Protein 1NJG (pdb70)

CATH classification: 3.40.50.300 (+1 more: 1.10.8.60)

Secondary structure (DSSP, 8-state):
--HHHHT---SGGG--S-HHHHHHHHHHHHHT---SEEEEE-STTS-HHHHHHHHHHHHH-TT-S-SS--S-SHHHHHHHTT--SSEEEEETT-GGGHHHHHHHHHS---S-SSSSSEEEEEETGGGS-HHHHHHHHHHHHS--TTEEEEEEES-GGGS-HHHHTTSEEEE--PPPHHHHHHHHHHHHHHTT--B-HHHHHHHHHHHTT-HHHHHHHHHHHHTTTTSSB-HHHHHHHS--/-HHHHT--SSGGGS-S-HHHHHHHHHHHHTT---SEEEEE-STTSSHHHHHHHHHHHHH-TT-S-SS--S-SHHHHHHHTT--TTEEEEETT-STTHHHHHHHHT----S-SSSSSEEEEEETGGGS-HHHHHHHHHHHHS--SSEEEEEEES-GGGS-HHHHTTSEEEE--PPPHHHHHHHHHHHHHHHT--B-HHHHHHHHHHTTT-HHHHHHHHHHHHHHTTTSB-HHHHHHHHT-

Structure (mmCIF, N/CA/C/O backbone):
data_1NJG
#
_entry.id   1NJG
#
_cell.length_a   47.335
_cell.length_b   85.471
_cell.length_c   56.932
_cell.angle_alpha   90.00
_cell.angle_beta   93.15
_cell.angle_gamma   90.00
#
_symmetry.space_group_name_H-M   'P 1 21 1'
#
loop_
_entity.id
_entity.type
_entity.pdbx_description
1 polymer 'DNA polymerase III subunit gamma'
2 non-polymer 'ZINC ION'
3 non-polymer 'SULFATE ION'
4 water water
#
loop_
_atom_site.group_PDB
_atom_site.id
_atom_site.type_symbol
_atom_site.label_atom_id
_atom_site.label_alt_id
_atom_site.label_comp_id
_atom_site.label_asym_id
_atom_site.label_entity_id
_atom_site.label_seq_id
_atom_site.pdbx_PDB_ins_code
_atom_site.Cartn_x
_atom_site.Cartn_y
_atom_site.Cartn_z
_atom_site.occupancy
_atom_site.B_iso_or_equiv
_atom_site.auth_seq_id
_atom_site.auth_comp_id
_atom_site.auth_asym_id
_atom_site.auth_atom_id
_atom_site.pdbx_PDB_model_num
ATOM 1 N N . GLN A 1 11 ? 62.131 49.287 59.621 1.00 67.10 4 GLN A N 1
ATOM 2 C CA . GLN A 1 11 ? 61.622 47.885 59.534 1.00 66.22 4 GLN A CA 1
ATOM 3 C C . GLN A 1 11 ? 60.854 47.447 60.792 1.00 64.45 4 GLN A C 1
ATOM 4 O O . GLN A 1 11 ? 61.449 46.949 61.746 1.00 65.40 4 GLN A O 1
ATOM 10 N N . VAL A 1 12 ? 59.534 47.622 60.800 1.00 61.26 5 VAL A N 1
ATOM 11 C CA . VAL A 1 12 ? 58.749 47.223 61.970 1.00 57.78 5 VAL A CA 1
ATOM 12 C C . VAL A 1 12 ? 57.873 45.990 61.695 1.00 55.53 5 VAL A C 1
ATOM 13 O O . VAL A 1 12 ? 57.391 45.788 60.580 1.00 56.32 5 VAL A O 1
ATOM 17 N N . LEU A 1 13 ? 57.679 45.172 62.726 1.00 51.79 6 LEU A N 1
ATOM 18 C CA . LEU A 1 13 ? 56.896 43.944 62.633 1.00 48.45 6 LEU A CA 1
ATOM 19 C C . LEU A 1 13 ? 55.664 44.027 61.736 1.00 48.09 6 LEU A C 1
ATOM 20 O O . LEU A 1 13 ? 55.455 43.172 60.870 1.00 46.60 6 LEU A O 1
ATOM 25 N N . ALA A 1 14 ? 54.843 45.050 61.950 1.00 46.16 7 ALA A N 1
ATOM 26 C CA . ALA A 1 14 ? 53.632 45.227 61.161 1.00 45.50 7 ALA A CA 1
ATOM 27 C C . ALA A 1 14 ? 53.945 45.222 59.666 1.00 46.56 7 ALA A C 1
ATOM 28 O O . ALA A 1 14 ? 53.192 44.662 58.865 1.00 45.89 7 ALA A O 1
ATOM 30 N N . ARG A 1 15 ? 55.056 45.847 59.293 1.00 46.24 8 ARG A N 1
ATOM 31 C CA . ARG A 1 15 ? 55.455 45.895 57.896 1.00 46.63 8 ARG A CA 1
ATOM 32 C C . ARG A 1 15 ? 56.295 44.697 57.510 1.00 44.85 8 ARG A C 1
ATOM 33 O O . ARG A 1 15 ? 56.070 44.093 56.468 1.00 44.90 8 ARG A O 1
ATOM 41 N N . LYS A 1 16 ? 57.251 44.348 58.362 1.00 44.24 9 LYS A N 1
ATOM 42 C CA . LYS A 1 16 ? 58.140 43.223 58.095 1.00 44.24 9 LYS A CA 1
ATOM 43 C C . LYS A 1 16 ? 57.414 41.884 58.008 1.00 43.72 9 LYS A C 1
ATOM 44 O O . LYS A 1 16 ? 57.895 40.955 57.364 1.00 44.39 9 LYS A O 1
ATOM 50 N N . TRP A 1 17 ? 56.254 41.778 58.643 1.00 42.64 10 TRP A N 1
ATOM 51 C CA . TRP A 1 17 ? 55.517 40.528 58.593 1.00 41.61 10 TRP A CA 1
ATOM 52 C C . TRP A 1 17 ? 54.284 40.573 57.700 1.00 41.00 10 TRP A C 1
ATOM 53 O O . TRP A 1 17 ? 53.290 39.900 57.959 1.00 42.03 10 TRP A O 1
ATOM 64 N N . ARG A 1 18 ? 54.346 41.377 56.646 1.00 40.01 11 ARG A N 1
ATOM 65 C CA . ARG A 1 18 ? 53.241 41.455 55.701 1.00 39.40 11 ARG A CA 1
ATOM 66 C C . ARG A 1 18 ? 53.279 40.132 54.914 1.00 36.60 11 ARG A C 1
ATOM 67 O O . ARG A 1 18 ? 54.348 39.662 54.550 1.00 35.19 11 ARG A O 1
ATOM 75 N N . PRO A 1 19 ? 52.118 39.489 54.698 1.00 35.95 12 PRO A N 1
ATOM 76 C CA . PRO A 1 19 ? 52.046 38.225 53.946 1.00 32.84 12 PRO A CA 1
ATOM 77 C C . PRO A 1 19 ? 52.653 38.376 52.551 1.00 33.08 12 PRO A C 1
ATOM 78 O O . PRO A 1 19 ? 52.365 39.341 51.837 1.00 33.31 12 PRO A O 1
ATOM 82 N N . GLN A 1 20 ? 53.482 37.434 52.136 1.00 31.75 13 GLN A N 1
ATOM 83 C CA . GLN A 1 20 ? 54.049 37.574 50.812 1.00 32.84 13 GLN A CA 1
ATOM 84 C C . GLN A 1 20 ? 53.425 36.567 49.869 1.00 31.66 13 GLN A C 1
ATOM 85 O O . GLN A 1 20 ? 53.553 36.678 48.645 1.00 30.09 13 GLN A O 1
ATOM 91 N N . THR A 1 21 ? 52.706 35.619 50.459 1.00 30.43 14 THR A N 1
ATOM 92 C CA . THR A 1 21 ? 52.043 34.571 49.704 1.00 33.14 14 THR A CA 1
ATOM 93 C C . THR A 1 21 ? 50.825 34.068 50.486 1.00 33.96 14 THR A C 1
ATOM 94 O O . THR A 1 21 ? 50.750 34.242 51.711 1.00 33.34 14 THR A O 1
ATOM 98 N N . PHE A 1 22 ? 49.870 33.463 49.778 1.00 33.43 15 PHE A N 1
ATOM 99 C CA . PHE A 1 22 ? 48.670 32.945 50.427 1.00 33.67 15 PHE A CA 1
ATOM 100 C C . PHE A 1 22 ? 49.075 32.094 51.617 1.00 33.89 15 PHE A C 1
ATOM 101 O O . PHE A 1 22 ? 48.441 32.121 52.667 1.00 33.77 15 PHE A O 1
ATOM 109 N N . ALA A 1 23 ? 50.171 31.373 51.455 1.00 35.05 16 ALA A N 1
ATOM 110 C CA . ALA A 1 23 ? 50.670 30.500 52.499 1.00 36.90 16 ALA A CA 1
ATOM 111 C C . ALA A 1 23 ? 50.940 31.209 53.824 1.00 37.74 16 ALA A C 1
ATOM 112 O O . ALA A 1 23 ? 50.684 30.644 54.879 1.00 39.51 16 ALA A O 1
ATOM 114 N N . ASP A 1 24 ? 51.462 32.431 53.771 1.00 37.12 17 ASP A N 1
ATOM 115 C CA . ASP A 1 24 ? 51.767 33.196 54.983 1.00 36.89 17 ASP A CA 1
ATOM 116 C C . ASP A 1 24 ? 50.516 33.725 55.710 1.00 35.86 17 ASP A C 1
ATOM 117 O O . ASP A 1 24 ? 50.610 34.227 56.830 1.00 35.76 17 ASP A O 1
ATOM 122 N N . VAL A 1 25 ? 49.351 33.637 55.078 1.00 33.65 18 VAL A N 1
ATOM 123 C CA . VAL A 1 25 ? 48.133 34.151 55.703 1.00 31.53 18 VAL A CA 1
ATOM 124 C C . VAL A 1 25 ? 47.606 33.288 56.841 1.00 31.53 18 VAL A C 1
ATOM 125 O O . VAL A 1 25 ? 47.568 32.066 56.733 1.00 31.48 18 VAL A O 1
ATOM 129 N N . VAL A 1 26 ? 47.208 33.927 57.939 1.00 31.24 19 VAL A N 1
ATOM 130 C CA . VAL A 1 26 ? 46.653 33.199 59.080 1.00 31.81 19 VAL A CA 1
ATOM 131 C C . VAL A 1 26 ? 45.130 33.095 58.966 1.00 32.11 19 VAL A C 1
ATOM 132 O O . VAL A 1 26 ? 44.444 34.103 58.796 1.00 32.73 19 VAL A O 1
ATOM 136 N N . GLY A 1 27 ? 44.611 31.873 59.064 1.00 33.33 20 GLY A N 1
ATOM 137 C CA . GLY A 1 27 ? 43.175 31.659 58.987 1.00 33.16 20 GLY A CA 1
ATOM 138 C C . GLY A 1 27 ? 42.595 31.768 57.591 1.00 32.41 20 GLY A C 1
ATOM 139 O O . GLY A 1 27 ? 43.304 31.637 56.604 1.00 32.92 20 GLY A O 1
ATOM 140 N N . GLN A 1 28 ? 41.289 31.996 57.516 1.00 33.21 21 GLN A N 1
ATOM 141 C CA . GLN A 1 28 ? 40.581 32.129 56.246 1.00 33.47 21 GLN A CA 1
ATOM 142 C C . GLN A 1 28 ? 40.852 30.949 55.306 1.00 34.05 21 GLN A C 1
ATOM 143 O O . GLN A 1 28 ? 40.901 31.119 54.086 1.00 33.11 21 GLN A O 1
ATOM 149 N N . GLU A 1 29 ? 41.016 29.759 55.878 1.00 35.49 22 GLU A N 1
ATOM 150 C CA . GLU A 1 29 ? 41.296 28.549 55.103 1.00 37.91 22 GLU A CA 1
ATOM 151 C C . GLU A 1 29 ? 40.543 28.456 53.781 1.00 36.95 22 GLU A C 1
ATOM 152 O O . GLU A 1 29 ? 41.156 28.234 52.741 1.00 37.37 22 GLU A O 1
ATOM 158 N N . HIS A 1 30 ? 39.223 28.628 53.818 1.00 35.36 23 HIS A N 1
ATOM 159 C CA . HIS A 1 30 ? 38.399 28.518 52.610 1.00 35.31 23 HIS A CA 1
ATOM 160 C C . HIS A 1 30 ? 38.714 29.509 51.498 1.00 31.87 23 HIS A C 1
ATOM 161 O O . HIS A 1 30 ? 38.720 29.157 50.328 1.00 33.20 23 HIS A O 1
ATOM 168 N N . VAL A 1 31 ? 38.965 30.754 51.859 1.00 32.13 24 VAL A N 1
ATOM 169 C CA . VAL A 1 31 ? 39.294 31.766 50.870 1.00 28.71 24 VAL A CA 1
ATOM 170 C C . VAL A 1 31 ? 40.643 31.439 50.224 1.00 29.31 24 VAL A C 1
ATOM 171 O O . VAL A 1 31 ? 40.792 31.499 48.997 1.00 28.16 24 VAL A O 1
ATOM 175 N N . LEU A 1 32 ? 41.624 31.070 51.044 1.00 28.14 25 LEU A N 1
ATOM 176 C CA . LEU A 1 32 ? 42.945 30.757 50.515 1.00 29.31 25 LEU A CA 1
ATOM 177 C C . LEU A 1 32 ? 42.893 29.585 49.554 1.00 28.51 25 LEU A C 1
ATOM 178 O O . LEU A 1 32 ? 43.485 29.640 48.478 1.00 27.14 25 LEU A O 1
ATOM 183 N N . THR A 1 33 ? 42.174 28.532 49.927 1.00 27.04 26 THR A N 1
ATOM 184 C CA . THR A 1 33 ? 42.043 27.365 49.054 1.00 26.88 26 THR A CA 1
ATOM 185 C C . THR A 1 33 ? 41.408 27.740 47.709 1.00 25.78 26 THR A C 1
ATOM 186 O O . THR A 1 33 ? 41.903 27.347 46.654 1.00 26.24 26 THR A O 1
ATOM 190 N N . ALA A 1 34 ? 40.329 28.515 47.735 1.00 22.74 27 ALA A N 1
ATOM 191 C CA . ALA A 1 34 ? 39.678 28.892 46.476 1.00 24.45 27 ALA A CA 1
ATOM 192 C C . ALA A 1 34 ? 40.536 29.761 45.549 1.00 21.59 27 ALA A C 1
ATOM 193 O O . ALA A 1 34 ? 40.501 29.596 44.332 1.00 22.40 27 ALA A O 1
ATOM 195 N N . LEU A 1 35 ? 41.291 30.696 46.117 1.00 22.94 28 LEU A N 1
ATOM 196 C CA . LEU A 1 35 ? 42.155 31.560 45.311 1.00 23.83 28 LEU A CA 1
ATOM 197 C C . LEU A 1 35 ? 43.422 30.834 44.852 1.00 21.91 28 LEU A C 1
ATOM 198 O O . LEU A 1 35 ? 43.848 30.971 43.706 1.00 20.83 28 LEU A O 1
ATOM 203 N N . ALA A 1 36 ? 44.010 30.053 45.748 1.00 22.63 29 ALA A N 1
ATOM 204 C CA . ALA A 1 36 ? 45.213 29.295 45.416 1.00 26.28 29 ALA A CA 1
ATOM 205 C C . ALA A 1 36 ? 44.897 28.357 44.259 1.00 28.83 29 ALA A C 1
ATOM 206 O O . ALA A 1 36 ? 45.556 28.403 43.212 1.00 26.67 29 ALA A O 1
ATOM 208 N N . ASN A 1 37 ?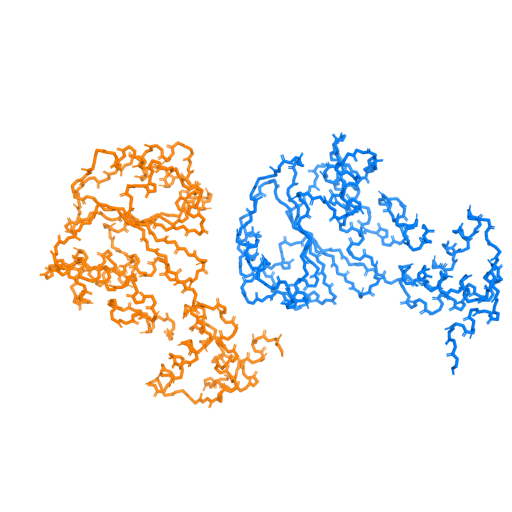 43.870 27.522 44.457 1.00 28.51 30 ASN A N 1
ATOM 209 C CA . ASN A 1 37 ? 43.448 26.556 43.450 1.00 28.34 30 ASN A CA 1
ATOM 210 C C . ASN A 1 37 ? 43.024 27.243 42.181 1.00 27.60 30 ASN A C 1
ATOM 211 O O . ASN A 1 37 ? 43.296 26.753 41.092 1.00 25.52 30 ASN A O 1
ATOM 216 N N . GLY A 1 38 ? 42.342 28.375 42.334 1.00 27.94 31 GLY A N 1
ATOM 217 C CA . GLY A 1 38 ? 41.879 29.124 41.184 1.00 28.87 31 GLY A CA 1
ATOM 218 C C . GLY A 1 38 ? 43.040 29.596 40.341 1.00 29.37 31 GLY A C 1
ATOM 219 O O . GLY A 1 38 ? 43.032 29.449 39.128 1.00 30.46 31 GLY A O 1
ATOM 220 N N . LEU A 1 39 ? 44.044 30.165 40.986 1.00 30.38 32 LEU A N 1
ATOM 221 C CA . LEU A 1 39 ? 45.202 30.653 40.259 1.00 33.20 32 LEU A CA 1
ATOM 222 C C . LEU A 1 39 ? 45.929 29.472 39.630 1.00 32.78 32 LEU A C 1
ATOM 223 O O . LEU A 1 39 ? 46.295 29.515 38.463 1.00 34.27 32 LEU A O 1
ATOM 228 N N . SER A 1 40 ? 46.099 28.407 40.403 1.00 32.19 33 SER A N 1
ATOM 229 C CA . SER A 1 40 ? 46.773 27.204 39.935 1.00 33.41 33 SER A CA 1
ATOM 230 C C . SER A 1 40 ? 46.053 26.509 38.776 1.00 35.23 33 SER A C 1
ATOM 231 O O . SER A 1 40 ? 46.683 25.753 38.037 1.00 34.73 33 SER A O 1
ATOM 234 N N . LEU A 1 41 ? 44.747 26.749 38.615 1.00 35.16 34 LEU A N 1
ATOM 235 C CA . LEU A 1 41 ? 43.992 26.095 37.541 1.00 35.69 34 LEU A CA 1
ATOM 236 C C . LEU A 1 41 ? 43.622 26.950 36.352 1.00 36.03 34 LEU A C 1
ATOM 237 O O . LEU A 1 41 ? 42.967 26.472 35.435 1.00 38.83 34 LEU A O 1
ATOM 242 N N . GLY A 1 42 ? 44.021 28.210 36.343 1.00 37.22 35 GLY A N 1
ATOM 243 C CA . GLY A 1 42 ? 43.658 29.032 35.208 1.00 37.46 35 GLY A CA 1
ATOM 244 C C . GLY A 1 42 ? 42.168 29.293 35.261 1.00 37.96 35 GLY A C 1
ATOM 245 O O . GLY A 1 42 ? 41.565 29.708 34.263 1.00 37.22 35 GLY A O 1
ATOM 246 N N . ARG A 1 43 ? 41.572 29.012 36.418 1.00 38.58 36 ARG A N 1
ATOM 247 C CA . ARG A 1 43 ? 40.153 29.226 36.646 1.00 37.32 36 ARG A CA 1
ATOM 248 C C . ARG A 1 43 ? 40.083 30.547 37.377 1.00 36.44 36 ARG A C 1
ATOM 249 O O . ARG A 1 43 ? 40.056 30.599 38.605 1.00 35.19 36 ARG A O 1
ATOM 257 N N . ILE A 1 44 ? 40.036 31.618 36.603 1.00 37.27 37 ILE A N 1
ATOM 258 C CA . ILE A 1 44 ? 40.036 32.949 37.163 1.00 37.20 37 ILE A CA 1
ATOM 259 C C . ILE A 1 44 ? 38.806 33.747 36.761 1.00 37.99 37 ILE A C 1
ATOM 260 O O . ILE A 1 44 ? 38.445 33.805 35.592 1.00 38.72 37 ILE A O 1
ATOM 265 N N . HIS A 1 45 ? 38.176 34.379 37.743 1.00 40.01 38 HIS A N 1
ATOM 266 C CA . HIS A 1 45 ? 36.967 35.154 37.510 1.00 39.78 38 HIS A CA 1
ATOM 267 C C . HIS A 1 45 ? 37.243 36.603 37.076 1.00 39.70 38 HIS A C 1
ATOM 268 O O . HIS A 1 45 ? 38.385 37.066 37.080 1.00 40.73 38 HIS A O 1
ATOM 275 N N . HIS A 1 46 ? 36.191 37.308 36.673 1.00 38.23 39 HIS A N 1
ATOM 276 C CA . HIS A 1 46 ? 36.314 38.683 36.218 1.00 38.85 39 HIS A CA 1
ATOM 277 C C . HIS A 1 46 ? 36.424 39.603 37.422 1.00 37.10 39 HIS A C 1
ATOM 278 O O . HIS A 1 46 ? 37.207 40.553 37.429 1.00 37.02 39 HIS A O 1
ATOM 285 N N . ALA A 1 47 ? 35.626 39.322 38.443 1.00 33.69 40 ALA A N 1
ATOM 286 C CA . ALA A 1 47 ? 35.624 40.169 39.616 1.00 32.09 40 ALA A CA 1
ATOM 287 C C . ALA A 1 47 ? 35.563 39.373 40.903 1.00 29.44 40 ALA A C 1
ATOM 288 O O . ALA A 1 47 ? 34.933 38.323 40.972 1.00 27.91 40 ALA A O 1
ATOM 290 N N . TYR A 1 48 ? 36.242 39.881 41.921 1.00 28.35 41 TYR A N 1
ATOM 291 C CA . TYR A 1 48 ? 36.266 39.231 43.218 1.00 27.43 41 TYR A CA 1
ATOM 292 C C . TYR A 1 48 ? 35.744 40.225 44.231 1.00 27.38 41 TYR A C 1
ATOM 293 O O . TYR A 1 48 ? 35.989 41.425 44.102 1.00 27.47 41 TYR A O 1
ATOM 302 N N . LEU A 1 49 ? 35.029 39.728 45.235 1.00 25.39 42 LEU A N 1
ATOM 303 C CA . LEU A 1 49 ? 34.490 40.591 46.261 1.00 26.20 42 LEU A CA 1
ATOM 304 C C . LEU A 1 49 ? 34.940 40.078 47.610 1.00 26.59 42 LEU A C 1
ATOM 305 O O . LEU A 1 49 ? 34.587 38.970 48.008 1.00 27.03 42 LEU A O 1
ATOM 310 N N . PHE A 1 50 ? 35.740 40.881 48.302 1.00 26.05 43 PHE A N 1
ATOM 311 C CA . PHE A 1 50 ? 36.236 40.520 49.624 1.00 24.12 43 PHE A CA 1
ATOM 312 C C . PHE A 1 50 ? 35.418 41.283 50.658 1.00 24.43 43 PHE A C 1
ATOM 313 O O . PHE A 1 50 ? 35.386 42.513 50.656 1.00 23.41 43 PHE A O 1
ATOM 321 N N . SER A 1 51 ? 34.759 40.546 51.541 1.00 25.54 44 SER A N 1
ATOM 322 C CA . SER A 1 51 ? 33.933 41.155 52.575 1.00 27.67 44 SER A CA 1
ATOM 323 C C . SER A 1 51 ? 34.374 40.715 53.965 1.00 29.53 44 SER A C 1
ATOM 324 O O . SER A 1 51 ? 34.919 39.622 54.146 1.00 31.30 44 SER A O 1
ATOM 327 N N . GLY A 1 52 ? 34.105 41.571 54.946 1.00 32.08 45 GLY A N 1
ATOM 328 C CA . GLY A 1 52 ? 34.472 41.302 56.326 1.00 30.72 45 GLY A CA 1
ATOM 329 C C . GLY A 1 52 ? 34.664 42.619 57.057 1.00 31.62 45 GLY A C 1
ATOM 330 O O . GLY A 1 52 ? 34.716 43.679 56.425 1.00 29.55 45 GLY A O 1
ATOM 331 N N . THR A 1 53 ? 34.761 42.567 58.385 1.00 34.58 46 THR A N 1
ATOM 332 C CA . THR A 1 53 ? 34.933 43.780 59.183 1.00 35.87 46 THR A CA 1
ATOM 333 C C . THR A 1 53 ? 36.311 44.391 58.968 1.00 36.18 46 THR A C 1
ATOM 334 O O . THR A 1 53 ? 37.230 43.722 58.500 1.00 35.27 46 THR A O 1
ATOM 338 N N . ARG A 1 54 ? 36.450 45.671 59.294 1.00 37.75 47 ARG A N 1
ATOM 339 C CA . ARG A 1 54 ? 37.736 46.334 59.143 1.00 39.49 47 ARG A CA 1
ATOM 340 C C . ARG A 1 54 ? 38.773 45.578 59.968 1.00 38.70 47 ARG A C 1
ATOM 341 O O . ARG A 1 54 ? 38.509 45.187 61.109 1.00 40.17 47 ARG A O 1
ATOM 349 N N . GLY A 1 55 ? 39.938 45.346 59.373 1.00 37.46 48 GLY A N 1
ATOM 350 C CA . GLY A 1 55 ? 41.000 44.648 60.073 1.00 36.11 48 GLY A CA 1
ATOM 351 C C . GLY A 1 55 ? 41.127 43.154 59.850 1.00 33.61 48 GLY A C 1
ATOM 352 O O . GLY A 1 55 ? 41.968 42.521 60.476 1.00 34.19 48 GLY A O 1
ATOM 353 N N . VAL A 1 56 ? 40.312 42.574 58.974 1.00 32.16 49 VAL A N 1
ATOM 354 C CA . VAL A 1 56 ? 40.412 41.137 58.729 1.00 30.00 49 VAL A CA 1
ATOM 355 C C . VAL A 1 56 ? 41.412 40.778 57.634 1.00 28.15 49 VAL A C 1
ATOM 356 O O . VAL A 1 56 ? 41.683 39.601 57.392 1.00 29.00 49 VAL A O 1
ATOM 360 N N . GLY A 1 57 ? 41.971 41.796 56.987 1.00 27.41 50 GLY A N 1
ATOM 361 C CA . GLY A 1 57 ? 42.955 41.561 55.947 1.00 25.63 50 GLY A CA 1
ATOM 362 C C . GLY A 1 57 ? 42.382 41.535 54.549 1.00 26.92 50 GLY A C 1
ATOM 363 O O . GLY A 1 57 ? 42.997 40.962 53.652 1.00 29.03 50 GLY A O 1
ATOM 364 N N . LYS A 1 58 ? 41.214 42.145 54.345 1.00 25.05 51 LYS A N 1
ATOM 365 C CA . LYS A 1 58 ? 40.609 42.149 53.013 1.00 26.31 51 LYS A CA 1
ATOM 366 C C . LYS A 1 58 ? 41.546 42.681 51.930 1.00 25.70 51 LYS A C 1
ATOM 367 O O . LYS A 1 58 ? 41.778 42.001 50.938 1.00 25.79 51 LYS A O 1
ATOM 373 N N . THR A 1 59 ? 42.085 43.888 52.101 1.00 26.15 52 THR A N 1
ATOM 374 C CA . THR A 1 59 ? 42.979 44.419 51.071 1.00 27.65 52 THR A CA 1
ATOM 375 C C . THR A 1 59 ? 44.307 43.657 51.004 1.00 27.03 52 THR A C 1
ATOM 376 O O . THR A 1 59 ? 44.917 43.543 49.938 1.00 25.19 52 THR A O 1
ATOM 380 N N . SER A 1 60 ? 44.743 43.120 52.136 1.00 26.27 53 SER A N 1
ATOM 381 C CA . SER A 1 60 ? 45.977 42.356 52.162 1.00 26.21 53 SER A CA 1
ATOM 382 C C . SER A 1 60 ? 45.869 41.131 51.247 1.00 25.84 53 SER A C 1
ATOM 383 O O . SER A 1 60 ? 46.790 40.836 50.482 1.00 21.40 53 SER A O 1
ATOM 386 N N . ILE A 1 61 ? 44.736 40.427 51.310 1.00 25.02 54 ILE A N 1
ATOM 387 C CA . ILE A 1 61 ? 44.566 39.244 50.478 1.00 24.75 54 ILE A CA 1
ATOM 388 C C . ILE A 1 61 ? 44.313 39.580 49.009 1.00 25.84 54 ILE A C 1
ATOM 389 O O . ILE A 1 61 ? 44.747 38.849 48.117 1.00 24.99 54 ILE A O 1
ATOM 394 N N . ALA A 1 62 ? 43.617 40.686 48.752 1.00 26.38 55 ALA A N 1
ATOM 395 C CA . ALA A 1 62 ? 43.349 41.099 47.377 1.00 26.50 55 ALA A CA 1
ATOM 396 C C . ALA A 1 62 ? 44.668 41.462 46.668 1.00 25.73 55 ALA A C 1
ATOM 397 O O . ALA A 1 62 ? 44.849 41.190 45.492 1.00 24.39 55 ALA A O 1
ATOM 399 N N . ARG A 1 63 ? 45.589 42.078 47.396 1.00 26.49 56 ARG A N 1
ATOM 400 C CA . ARG A 1 63 ? 46.874 42.452 46.819 1.00 29.76 56 ARG A CA 1
ATOM 401 C C . ARG A 1 63 ? 47.703 41.194 46.489 1.00 28.09 56 ARG A C 1
ATOM 402 O O . ARG A 1 63 ? 48.407 41.150 45.472 1.00 27.94 56 ARG A O 1
ATOM 410 N N . LEU A 1 64 ? 47.622 40.174 47.345 1.00 24.54 57 LEU A N 1
ATOM 411 C CA . LEU A 1 64 ? 48.345 38.930 47.095 1.00 22.93 57 LEU A CA 1
ATOM 412 C C . LEU A 1 64 ? 47.777 38.263 45.849 1.00 24.28 57 LEU A C 1
ATOM 413 O O . LEU A 1 64 ? 48.471 37.550 45.125 1.00 22.91 57 LEU A O 1
ATOM 418 N N . LEU A 1 65 ? 46.489 38.477 45.616 1.00 23.99 58 LEU A N 1
ATOM 419 C CA . LEU A 1 65 ? 45.845 37.920 44.450 1.00 24.02 58 LEU A CA 1
ATOM 420 C C . LEU A 1 65 ? 46.388 38.638 43.200 1.00 24.92 58 LEU A C 1
ATOM 421 O O . LEU A 1 65 ? 46.756 38.000 42.199 1.00 27.26 58 LEU A O 1
ATOM 426 N N . ALA A 1 66 ? 46.419 39.962 43.252 1.00 24.86 59 ALA A N 1
ATOM 427 C CA . ALA A 1 66 ? 46.939 40.754 42.134 1.00 26.28 59 ALA A CA 1
ATOM 428 C C . ALA A 1 66 ? 48.384 40.314 41.866 1.00 26.33 59 ALA A C 1
ATOM 429 O O . ALA A 1 66 ? 48.800 40.166 40.709 1.00 27.41 59 ALA A O 1
ATOM 431 N N . LYS A 1 67 ? 49.136 40.102 42.945 1.00 25.55 60 LYS A N 1
ATOM 432 C CA . LYS A 1 67 ? 50.532 39.687 42.855 1.00 26.16 60 LYS A CA 1
ATOM 433 C C . LYS A 1 67 ? 50.594 38.347 42.125 1.00 26.27 60 LYS A C 1
ATOM 434 O O . LYS A 1 67 ? 51.308 38.192 41.128 1.00 23.77 60 LYS A O 1
ATOM 440 N N . GLY A 1 68 ? 49.815 37.385 42.606 1.00 26.27 61 GLY A N 1
ATOM 441 C CA . GLY A 1 68 ? 49.801 36.080 41.971 1.00 26.01 61 GLY A CA 1
ATOM 442 C C . GLY A 1 68 ? 49.357 36.159 40.523 1.00 26.18 61 GLY A C 1
ATOM 443 O O . GLY A 1 68 ? 49.800 35.378 39.678 1.00 25.35 61 GLY A O 1
ATOM 444 N N . LEU A 1 69 ? 48.465 37.097 40.234 1.00 27.99 62 LEU A N 1
ATOM 445 C CA . LEU A 1 69 ? 47.968 37.257 38.876 1.00 30.15 62 LEU A CA 1
ATOM 446 C C . LEU A 1 69 ? 49.004 37.884 37.934 1.00 30.52 62 LEU A C 1
ATOM 447 O O . LEU A 1 69 ? 49.009 37.601 36.736 1.00 30.97 62 LEU A O 1
ATOM 452 N N . ASN A 1 70 ? 49.884 38.724 38.471 1.00 28.56 63 ASN A N 1
ATOM 453 C CA . ASN A 1 70 ? 50.868 39.400 37.631 1.00 29.33 63 ASN A CA 1
ATOM 454 C C . ASN A 1 70 ? 52.337 38.988 37.710 1.00 28.46 63 ASN A C 1
ATOM 455 O O . ASN A 1 70 ? 53.160 39.520 36.958 1.00 27.51 63 ASN A O 1
ATOM 460 N N . CYS A 1 71 ? 52.674 38.067 38.607 1.00 27.05 64 CYS A N 1
ATOM 461 C CA . CYS A 1 71 ? 54.063 37.629 38.737 1.00 26.43 64 CYS A CA 1
ATOM 462 C C . CYS A 1 71 ? 54.624 37.340 37.342 1.00 25.53 64 CYS A C 1
ATOM 463 O O . CYS A 1 71 ? 53.945 36.762 36.484 1.00 24.23 64 CYS A O 1
ATOM 466 N N . GLU A 1 72 ? 55.862 37.754 37.116 1.00 25.08 65 GLU A N 1
ATOM 467 C CA . GLU A 1 72 ? 56.486 37.577 35.821 1.00 26.27 65 GLU A CA 1
ATOM 468 C C . GLU A 1 72 ? 56.755 36.135 35.452 1.00 26.80 65 GLU A C 1
ATOM 469 O O . GLU A 1 72 ? 56.885 35.803 34.277 1.00 29.10 65 GLU A O 1
ATOM 475 N N . THR A 1 73 ? 56.822 35.272 36.456 1.00 26.84 66 THR A N 1
ATOM 476 C CA . THR A 1 73 ? 57.071 33.869 36.220 1.00 28.09 66 THR A CA 1
ATOM 477 C C . THR A 1 73 ? 55.795 33.201 35.725 1.00 29.90 66 THR A C 1
ATOM 478 O O . THR A 1 73 ? 55.827 32.069 35.247 1.00 30.67 66 THR A O 1
ATOM 482 N N . GLY A 1 74 ? 54.675 33.908 35.845 1.00 28.52 67 GLY A N 1
ATOM 483 C CA . GLY A 1 74 ? 53.408 33.360 35.407 1.00 29.85 67 GLY A CA 1
ATOM 484 C C . GLY A 1 74 ? 52.319 33.441 36.461 1.00 30.02 67 GLY A C 1
ATOM 485 O O . GLY A 1 74 ? 52.577 33.779 37.613 1.00 29.23 67 GLY A O 1
ATOM 486 N N . ILE A 1 75 ? 51.087 33.147 36.059 1.00 29.59 68 ILE A N 1
ATOM 487 C CA . ILE A 1 75 ? 49.970 33.183 36.980 1.00 27.80 68 ILE A CA 1
ATOM 488 C C . ILE A 1 75 ? 50.234 32.113 38.027 1.00 27.18 68 ILE A C 1
ATOM 489 O O . ILE A 1 75 ? 50.471 30.952 37.685 1.00 26.86 68 ILE A O 1
ATOM 494 N N . THR A 1 76 ? 50.202 32.489 39.299 1.00 22.24 69 THR A N 1
ATOM 495 C CA . THR A 1 76 ? 50.487 31.499 40.320 1.00 22.54 69 THR A CA 1
ATOM 496 C C . THR A 1 76 ? 49.936 31.846 41.685 1.00 22.33 69 THR A C 1
ATOM 497 O O . THR A 1 76 ? 49.692 33.012 41.997 1.00 22.36 69 THR A O 1
ATOM 501 N N . ALA A 1 77 ? 49.759 30.815 42.499 1.00 20.33 70 ALA A N 1
ATOM 502 C CA . ALA A 1 77 ? 49.272 30.986 43.851 1.00 23.00 70 ALA A CA 1
ATOM 503 C C . ALA A 1 77 ? 50.454 31.307 44.752 1.00 23.73 70 ALA A C 1
ATOM 504 O O . ALA A 1 77 ? 50.272 31.780 45.882 1.00 26.29 70 ALA A O 1
ATOM 506 N N . THR A 1 78 ? 51.666 31.041 44.256 1.00 22.93 71 THR A N 1
ATOM 507 C CA . THR A 1 78 ? 52.878 31.297 45.029 1.00 23.46 71 THR A CA 1
ATOM 508 C C . THR A 1 78 ? 53.791 32.284 44.303 1.00 23.51 71 THR A C 1
ATOM 509 O O . THR A 1 78 ? 54.847 31.900 43.776 1.00 23.01 71 THR A O 1
ATOM 513 N N . PRO A 1 79 ? 53.386 33.567 44.248 1.00 22.99 72 PRO A N 1
ATOM 514 C CA . PRO A 1 79 ? 54.173 34.609 43.583 1.00 23.87 72 PRO A CA 1
ATOM 515 C C . PRO A 1 79 ? 55.620 34.633 44.099 1.00 25.00 72 PRO A C 1
ATOM 516 O O . PRO A 1 79 ? 55.857 34.531 45.316 1.00 24.02 72 PRO A O 1
ATOM 520 N N . CYS A 1 80 ? 56.573 34.756 43.171 1.00 23.61 73 CYS A N 1
ATOM 521 C CA . CYS A 1 80 ? 58.010 34.742 43.505 1.00 25.70 73 CYS A CA 1
ATOM 522 C C . CYS A 1 80 ? 58.446 35.843 44.470 1.00 25.73 73 CYS A C 1
ATOM 523 O O . CYS A 1 80 ? 59.300 35.630 45.325 1.00 25.51 73 CYS A O 1
ATOM 526 N N . GLY A 1 81 ? 57.863 37.022 44.312 1.00 27.34 74 GLY A N 1
ATOM 527 C CA . GLY A 1 81 ? 58.185 38.124 45.195 1.00 28.80 74 GLY A CA 1
ATOM 528 C C . GLY A 1 81 ? 59.470 38.873 44.903 1.00 28.49 74 GLY A C 1
ATOM 529 O O . GLY A 1 81 ? 59.743 39.889 45.543 1.00 27.36 74 GLY A O 1
ATOM 530 N N . VAL A 1 82 ? 60.252 38.383 43.944 1.00 28.71 75 VAL A N 1
ATOM 531 C CA . VAL A 1 82 ? 61.514 39.014 43.603 1.00 27.90 75 VAL A CA 1
ATOM 532 C C . VAL A 1 82 ? 61.521 39.668 42.228 1.00 28.73 75 VAL A C 1
ATOM 533 O O . VAL A 1 82 ? 62.501 40.322 41.867 1.00 28.68 75 VAL A O 1
ATOM 537 N N . CYS A 1 83 ? 60.455 39.493 41.448 1.00 27.80 76 CYS A N 1
ATOM 538 C CA . CYS A 1 83 ? 60.419 40.141 40.142 1.00 27.35 76 CYS A CA 1
ATOM 539 C C . CYS A 1 83 ? 59.953 41.584 40.370 1.00 27.76 76 CYS A C 1
ATOM 540 O O . CYS A 1 83 ? 59.545 41.938 41.475 1.00 27.42 76 CYS A O 1
ATOM 543 N N . ASP A 1 84 ? 60.030 42.427 39.348 1.00 30.09 77 ASP A N 1
ATOM 544 C CA . ASP A 1 84 ? 59.615 43.821 39.515 1.00 32.18 77 ASP A CA 1
ATOM 545 C C . ASP A 1 84 ? 58.117 43.975 39.774 1.00 31.99 77 ASP A C 1
ATOM 546 O O . ASP A 1 84 ? 57.716 44.786 40.608 1.00 33.16 77 ASP A O 1
ATOM 551 N N . ASN A 1 85 ? 57.288 43.216 39.063 1.00 31.06 78 ASN A N 1
ATOM 552 C CA . ASN A 1 85 ? 55.851 43.302 39.287 1.00 31.52 78 ASN A CA 1
ATOM 553 C C . ASN A 1 85 ? 55.572 43.002 40.770 1.00 32.76 78 ASN A C 1
ATOM 554 O O . ASN A 1 85 ? 54.913 43.790 41.459 1.00 31.10 78 ASN A O 1
ATOM 559 N N . CYS A 1 86 ? 56.091 41.871 41.255 1.00 33.76 79 CYS A N 1
ATOM 560 C CA . CYS A 1 86 ? 55.901 41.453 42.646 1.00 33.61 79 CYS A CA 1
ATOM 561 C C . CYS A 1 86 ? 56.398 42.497 43.648 1.00 36.32 79 CYS A C 1
ATOM 562 O O . CYS A 1 86 ? 55.665 42.894 44.557 1.00 34.83 79 CYS A O 1
ATOM 565 N N . ARG A 1 87 ? 57.643 42.943 43.481 1.00 38.06 80 ARG A N 1
ATOM 566 C CA . ARG A 1 87 ? 58.228 43.937 44.380 1.00 41.17 80 ARG A CA 1
ATOM 567 C C . ARG A 1 87 ? 57.434 45.246 44.358 1.00 40.91 80 ARG A C 1
ATOM 568 O O . ARG A 1 87 ? 57.202 45.861 45.400 1.00 40.80 80 ARG A O 1
ATOM 576 N N . GLU A 1 88 ? 57.008 45.666 43.172 1.00 41.19 81 GLU A N 1
ATOM 577 C CA . GLU A 1 88 ? 56.249 46.901 43.052 1.00 41.71 81 GLU A CA 1
ATOM 578 C C . GLU A 1 88 ? 54.835 46.736 43.590 1.00 41.69 81 GLU A C 1
ATOM 579 O O . GLU A 1 88 ? 54.350 47.579 44.349 1.00 42.86 81 GLU A O 1
ATOM 585 N N . ILE A 1 89 ? 54.172 45.652 43.195 1.00 39.97 82 ILE A N 1
ATOM 586 C CA . ILE A 1 89 ? 52.817 45.389 43.669 1.00 40.12 82 ILE A CA 1
ATOM 587 C C . ILE A 1 89 ? 52.808 45.329 45.191 1.00 40.73 82 ILE A C 1
ATOM 588 O O . ILE A 1 89 ? 51.834 45.713 45.832 1.00 38.87 82 ILE A O 1
ATOM 593 N N . GLU A 1 90 ? 53.906 44.855 45.766 1.00 42.70 83 GLU A N 1
ATOM 594 C CA . GLU A 1 90 ? 54.001 44.754 47.210 1.00 46.68 83 GLU A CA 1
ATOM 595 C C . GLU A 1 90 ? 54.130 46.131 47.853 1.00 48.28 83 GLU A C 1
ATOM 596 O O . GLU A 1 90 ? 53.783 46.313 49.022 1.00 48.14 83 GLU A O 1
ATOM 602 N N . GLN A 1 91 ? 54.637 47.097 47.091 1.00 50.16 84 GLN A N 1
ATOM 603 C CA . GLN A 1 91 ? 54.796 48.455 47.601 1.00 52.54 84 GLN A CA 1
ATOM 604 C C . GLN A 1 91 ? 53.727 49.361 47.003 1.00 52.89 84 GLN A C 1
ATOM 605 O O . GLN A 1 91 ? 53.893 50.576 46.949 1.00 54.99 84 GLN A O 1
ATOM 611 N N . GLY A 1 92 ? 52.631 48.754 46.554 1.00 52.54 85 GLY A N 1
ATOM 612 C CA . GLY A 1 92 ? 51.536 49.507 45.966 1.00 50.50 85 GLY A CA 1
ATOM 613 C C . GLY A 1 92 ? 51.946 50.548 44.942 1.00 49.38 85 GLY A C 1
ATOM 614 O O . GLY A 1 92 ? 51.248 51.540 44.758 1.00 49.85 85 GLY A O 1
ATOM 615 N N . ARG A 1 93 ? 53.076 50.326 44.277 1.00 49.39 86 ARG A N 1
ATOM 616 C CA . ARG A 1 93 ? 53.573 51.253 43.267 1.00 49.36 86 ARG A CA 1
ATOM 617 C C . ARG A 1 93 ? 53.556 50.579 41.885 1.00 48.38 86 ARG A C 1
ATOM 618 O O . ARG A 1 93 ? 54.419 50.811 41.046 1.00 49.38 86 ARG A O 1
ATOM 626 N N . PHE A 1 94 ? 52.558 49.739 41.644 1.00 46.40 87 PHE A N 1
ATOM 627 C CA . PHE A 1 94 ? 52.465 49.064 40.359 1.00 46.67 87 PHE A CA 1
ATOM 628 C C . PHE A 1 94 ? 51.536 49.844 39.439 1.00 47.18 87 PHE A C 1
ATOM 629 O O . PHE A 1 94 ? 50.554 50.425 39.897 1.00 48.80 87 PHE A O 1
ATOM 637 N N . VAL A 1 95 ? 51.849 49.853 38.144 1.00 47.63 88 VAL A N 1
ATOM 638 C CA . VAL A 1 95 ? 51.065 50.598 37.158 1.00 47.76 88 VAL A CA 1
ATOM 639 C C . VAL A 1 95 ? 49.810 49.875 36.686 1.00 47.99 88 VAL A C 1
ATOM 640 O O . VAL A 1 95 ? 48.856 50.508 36.225 1.00 47.36 88 VAL A O 1
ATOM 644 N N . ASP A 1 96 ? 49.812 48.551 36.792 1.00 47.63 89 ASP A N 1
ATOM 645 C CA . ASP A 1 96 ? 48.654 47.774 36.381 1.00 47.97 89 ASP A CA 1
ATOM 646 C C . ASP A 1 96 ? 47.746 47.430 37.562 1.00 46.12 89 ASP A C 1
ATOM 647 O O . ASP A 1 96 ? 46.752 46.724 37.405 1.00 46.37 89 ASP A O 1
ATOM 652 N N . LEU A 1 97 ? 48.099 47.932 38.742 1.00 43.57 90 LEU A N 1
ATOM 653 C CA . LEU A 1 97 ? 47.296 47.720 39.938 1.00 42.32 90 LEU A CA 1
ATOM 654 C C . LEU A 1 97 ? 46.808 49.085 40.424 1.00 41.77 90 LEU A C 1
ATOM 655 O O . LEU A 1 97 ? 47.414 49.700 41.299 1.00 41.33 90 LEU A O 1
ATOM 660 N N . ILE A 1 98 ? 45.711 49.556 39.845 1.00 40.60 91 ILE A N 1
ATOM 661 C CA . ILE A 1 98 ? 45.144 50.848 40.222 1.00 39.50 91 ILE A CA 1
ATOM 662 C C . ILE A 1 98 ? 44.413 50.705 41.546 1.00 38.64 91 ILE A C 1
ATOM 663 O O . ILE A 1 98 ? 43.410 49.998 41.636 1.00 38.48 91 ILE A O 1
ATOM 668 N N . GLU A 1 99 ? 44.925 51.368 42.574 1.00 39.31 92 GLU A N 1
ATOM 669 C CA . GLU A 1 99 ? 44.320 51.315 43.901 1.00 42.66 92 GLU A CA 1
ATOM 670 C C . GLU A 1 99 ? 43.379 52.488 44.134 1.00 44.63 92 GLU A C 1
ATOM 671 O O . GLU A 1 99 ? 43.779 53.653 44.060 1.00 45.38 92 GLU A O 1
ATOM 677 N N . ILE A 1 100 ? 42.127 52.170 44.431 1.00 44.17 93 ILE A N 1
ATOM 678 C CA . ILE A 1 100 ? 41.119 53.189 44.633 1.00 45.61 93 ILE A CA 1
ATOM 679 C C . ILE A 1 100 ? 40.466 53.162 46.001 1.00 47.34 93 ILE A C 1
ATOM 680 O O . ILE A 1 100 ? 40.185 52.104 46.559 1.00 47.91 93 ILE A O 1
ATOM 685 N N . ASP A 1 101 ? 40.228 54.346 46.543 1.00 50.44 94 ASP A N 1
ATOM 686 C CA . ASP A 1 101 ? 39.580 54.459 47.836 1.00 53.92 94 ASP A CA 1
ATOM 687 C C . ASP A 1 101 ? 38.270 55.208 47.675 1.00 55.23 94 ASP A C 1
ATOM 688 O O . ASP A 1 101 ? 38.239 56.431 47.745 1.00 56.93 94 ASP A O 1
ATOM 693 N N . ALA A 1 102 ? 37.193 54.464 47.460 1.00 56.81 95 ALA A N 1
ATOM 694 C CA . ALA A 1 102 ? 35.870 55.047 47.280 1.00 58.17 95 ALA A CA 1
ATOM 695 C C . ALA A 1 102 ? 35.415 55.785 48.526 1.00 59.79 95 ALA A C 1
ATOM 696 O O . ALA A 1 102 ? 34.580 56.684 48.456 1.00 61.35 95 ALA A O 1
ATOM 698 N N . ALA A 1 103 ? 35.974 55.405 49.668 1.00 61.83 96 ALA A N 1
ATOM 699 C CA . ALA A 1 103 ? 35.601 56.002 50.944 1.00 63.91 96 ALA A CA 1
ATOM 700 C C . ALA A 1 103 ? 36.138 57.405 51.193 1.00 66.03 96 ALA A C 1
ATOM 701 O O . ALA A 1 103 ? 35.784 58.031 52.194 1.00 66.14 96 ALA A O 1
ATOM 703 N N . SER A 1 104 ? 36.978 57.912 50.299 1.00 68.68 97 SER A N 1
ATOM 704 C CA . SER A 1 104 ? 37.541 59.241 50.515 1.00 71.49 97 SER A CA 1
ATOM 705 C C . SER A 1 104 ? 37.197 60.261 49.439 1.00 72.96 97 SER A C 1
ATOM 706 O O . SER A 1 104 ? 37.380 60.009 48.248 1.00 73.26 97 SER A O 1
ATOM 709 N N . ARG A 1 105 ? 36.714 61.421 49.878 1.00 74.97 98 ARG A N 1
ATOM 710 C CA . ARG A 1 105 ? 36.337 62.500 48.970 1.00 77.15 98 ARG A CA 1
ATOM 711 C C . ARG A 1 105 ? 37.560 63.226 48.418 1.00 78.10 98 ARG A C 1
ATOM 712 O O . ARG A 1 105 ? 37.465 63.971 47.445 1.00 77.94 98 ARG A O 1
ATOM 720 N N . THR A 1 106 ? 38.709 62.998 49.043 1.00 79.61 99 THR A N 1
ATOM 721 C CA . THR A 1 106 ? 39.953 63.618 48.611 1.00 80.23 99 THR A CA 1
ATOM 722 C C . THR A 1 106 ? 40.320 63.195 47.189 1.00 81.09 99 THR A C 1
ATOM 723 O O . THR A 1 106 ? 40.970 63.947 46.462 1.00 81.54 99 THR A O 1
ATOM 727 N N . LYS A 1 107 ? 39.894 61.999 46.790 1.00 81.95 100 LYS A N 1
ATOM 728 C CA . LYS A 1 107 ? 40.225 61.484 45.461 1.00 82.94 100 LYS A CA 1
ATOM 729 C C . LYS A 1 107 ? 39.025 61.126 44.583 1.00 82.68 100 LYS A C 1
ATOM 730 O O . LYS A 1 107 ? 39.173 60.394 43.605 1.00 82.23 100 LYS A O 1
ATOM 736 N N . VAL A 1 108 ? 37.845 61.640 44.911 1.00 82.82 101 VAL A N 1
ATOM 737 C CA . VAL A 1 108 ? 36.658 61.315 44.125 1.00 83.61 101 VAL A CA 1
ATOM 738 C C . VAL A 1 108 ? 36.813 61.703 42.657 1.00 84.18 101 VAL A C 1
ATOM 739 O O . VAL A 1 108 ? 36.165 61.125 41.781 1.00 83.53 101 VAL A O 1
ATOM 743 N N . GLU A 1 109 ? 37.678 62.680 42.400 1.00 85.15 102 GLU A N 1
ATOM 744 C CA . GLU A 1 109 ? 37.918 63.171 41.044 1.00 86.40 102 GLU A CA 1
ATOM 745 C C . GLU A 1 109 ? 38.528 62.105 40.134 1.00 86.54 102 GLU A C 1
ATOM 746 O O . GLU A 1 109 ? 37.987 61.793 39.068 1.00 86.25 102 GLU A O 1
ATOM 752 N N . ASP A 1 110 ? 39.662 61.552 40.554 1.00 86.42 103 ASP A N 1
ATOM 753 C CA . ASP A 1 110 ? 40.348 60.553 39.746 1.00 85.95 103 ASP A CA 1
ATOM 754 C C . ASP A 1 110 ? 39.578 59.236 39.614 1.00 84.49 103 ASP A C 1
ATOM 755 O O . ASP A 1 110 ? 39.597 58.612 38.558 1.00 83.80 103 ASP A O 1
ATOM 760 N N . THR A 1 111 ? 38.869 58.842 40.669 1.00 83.38 104 THR A N 1
ATOM 761 C CA . THR A 1 111 ? 38.095 57.601 40.674 1.00 82.21 104 THR A CA 1
ATOM 762 C C . THR A 1 111 ? 37.085 57.508 39.540 1.00 82.37 104 THR A C 1
ATOM 763 O O . THR A 1 111 ? 37.175 56.626 38.682 1.00 82.35 104 THR A O 1
ATOM 767 N N . ARG A 1 112 ? 36.106 58.406 39.562 1.00 82.38 105 ARG A N 1
ATOM 768 C CA . ARG A 1 112 ? 35.071 58.421 38.543 1.00 82.53 105 ARG A CA 1
ATOM 769 C C . ARG A 1 112 ? 35.733 58.357 37.178 1.00 82.36 105 ARG A C 1
ATOM 770 O O . ARG A 1 112 ? 35.282 57.637 36.285 1.00 82.27 105 ARG A O 1
ATOM 778 N N . ASP A 1 113 ? 36.824 59.100 37.034 1.00 81.84 106 ASP A N 1
ATOM 779 C CA . ASP A 1 113 ? 37.566 59.128 35.783 1.00 80.68 106 ASP A CA 1
ATOM 780 C C . ASP A 1 113 ? 38.090 57.745 35.418 1.00 79.60 106 ASP A C 1
ATOM 781 O O . ASP A 1 113 ? 37.736 57.199 34.373 1.00 79.39 106 ASP A O 1
ATOM 786 N N . LEU A 1 114 ? 38.935 57.188 36.287 1.00 78.00 107 LEU A N 1
ATOM 787 C CA . LEU A 1 114 ? 39.527 55.866 36.071 1.00 75.29 107 LEU A CA 1
ATOM 788 C C . LEU A 1 114 ? 38.472 54.824 35.735 1.00 73.88 107 LEU A C 1
ATOM 789 O O . LEU A 1 114 ? 38.692 53.941 34.908 1.00 73.28 107 LEU A O 1
ATOM 794 N N . LEU A 1 115 ? 37.332 54.911 36.390 1.00 72.76 108 LEU A N 1
ATOM 795 C CA . LEU A 1 115 ? 36.277 53.907 36.175 1.00 71.72 108 LEU A CA 1
ATOM 796 C C . LEU A 1 115 ? 35.700 53.953 34.740 1.00 70.99 108 LEU A C 1
ATOM 797 O O . LEU A 1 115 ? 35.265 52.929 34.229 1.00 70.09 108 LEU A O 1
ATOM 802 N N . ASP A 1 116 ? 35.670 55.086 34.093 1.00 71.62 109 ASP A N 1
ATOM 803 C CA . ASP A 1 116 ? 35.288 55.102 32.693 1.00 72.22 109 ASP A CA 1
ATOM 804 C C . ASP A 1 116 ? 36.611 54.814 32.011 1.00 72.26 109 ASP A C 1
ATOM 805 O O . ASP A 1 116 ? 36.741 53.901 31.207 1.00 72.00 109 ASP A O 1
ATOM 810 N N . ASN A 1 117 ? 37.589 55.649 32.361 1.00 73.02 110 ASN A N 1
ATOM 811 C CA . ASN A 1 117 ? 38.914 55.497 31.792 1.00 73.50 110 ASN A CA 1
ATOM 812 C C . ASN A 1 117 ? 39.494 54.125 32.140 1.00 73.29 110 ASN A C 1
ATOM 813 O O . ASN A 1 117 ? 40.631 54.026 32.591 1.00 73.46 110 ASN A O 1
ATOM 818 N N . VAL A 1 118 ? 38.690 53.084 31.938 1.00 72.87 111 VAL A N 1
ATOM 819 C CA . VAL A 1 118 ? 39.194 51.761 32.219 1.00 72.49 111 VAL A CA 1
ATOM 820 C C . VAL A 1 118 ? 40.324 51.480 31.279 1.00 72.47 111 VAL A C 1
ATOM 821 O O . VAL A 1 118 ? 40.137 51.110 30.104 1.00 73.08 111 VAL A O 1
ATOM 825 N N . GLN A 1 119 ? 41.530 51.663 31.822 1.00 71.73 112 GLN A N 1
ATOM 826 C CA . GLN A 1 119 ? 42.713 51.419 31.054 1.00 70.53 112 GLN A CA 1
ATOM 827 C C . GLN A 1 119 ? 42.704 49.971 30.556 1.00 69.49 112 GLN A C 1
ATOM 828 O O . GLN A 1 119 ? 43.470 49.117 31.023 1.00 69.24 112 GLN A O 1
ATOM 834 N N . TYR A 1 120 ? 41.823 49.715 29.590 1.00 68.56 113 TYR A N 1
ATOM 835 C CA . TYR A 1 120 ? 41.602 48.416 28.933 1.00 67.42 113 TYR A CA 1
ATOM 836 C C . TYR A 1 120 ? 42.858 47.545 28.631 1.00 66.75 113 TYR A C 1
ATOM 837 O O . TYR A 1 120 ? 42.716 46.333 28.420 1.00 66.90 113 TYR A O 1
ATOM 846 N N . ALA A 1 121 ? 44.044 48.121 28.610 1.00 63.72 114 ALA A N 1
ATOM 847 C CA . ALA A 1 121 ? 45.132 47.261 28.253 1.00 61.96 114 ALA A CA 1
ATOM 848 C C . ALA A 1 121 ? 46.365 47.492 29.071 1.00 61.10 114 ALA A C 1
ATOM 849 O O . ALA A 1 121 ? 46.962 48.578 29.096 1.00 59.74 114 ALA A O 1
ATOM 851 N N . PRO A 1 122 ? 46.727 46.404 29.733 1.00 60.26 115 PRO A N 1
ATOM 852 C CA . PRO A 1 122 ? 47.925 46.465 30.581 1.00 59.60 115 PRO A CA 1
ATOM 853 C C . PRO A 1 122 ? 49.116 47.126 29.945 1.00 58.50 115 PRO A C 1
ATOM 854 O O . PRO A 1 122 ? 49.194 47.231 28.716 1.00 58.08 115 PRO A O 1
ATOM 858 N N . ALA A 1 123 ? 50.031 47.592 30.763 1.00 57.75 116 ALA A N 1
ATOM 859 C CA . ALA A 1 123 ? 51.261 48.180 30.258 1.00 56.73 116 ALA A CA 1
ATOM 860 C C . ALA A 1 123 ? 52.344 47.115 30.283 1.00 56.94 116 ALA A C 1
ATOM 861 O O . A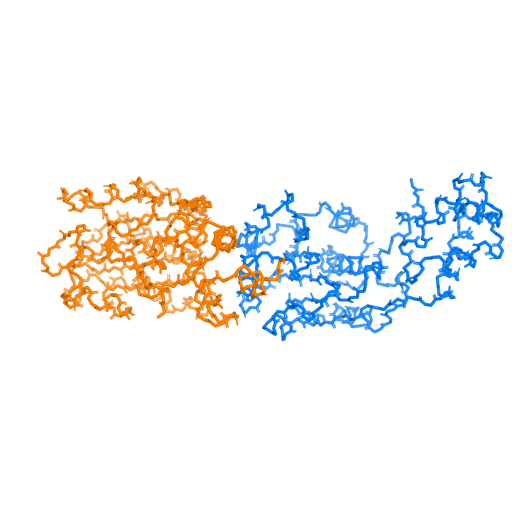LA A 1 123 ? 52.925 46.793 29.242 1.00 57.95 116 ALA A O 1
ATOM 863 N N . ARG A 1 124 ? 52.618 46.581 31.471 1.00 56.07 117 ARG A N 1
ATOM 864 C CA . ARG A 1 124 ? 53.652 45.563 31.650 1.00 55.00 117 ARG A CA 1
ATOM 865 C C . ARG A 1 124 ? 53.132 44.248 32.241 1.00 52.66 117 ARG A C 1
ATOM 866 O O . ARG A 1 124 ? 53.771 43.203 32.070 1.00 52.86 117 ARG A O 1
ATOM 874 N N . GLY A 1 125 ? 51.993 44.304 32.926 1.00 49.04 118 GLY A N 1
ATOM 875 C CA . GLY A 1 125 ? 51.430 43.100 33.512 1.00 43.54 118 GLY A CA 1
ATOM 876 C C . GLY A 1 125 ? 50.513 42.437 32.512 1.00 41.20 118 GLY A C 1
ATOM 877 O O . GLY A 1 125 ? 50.056 43.090 31.573 1.00 41.25 118 GLY A O 1
ATOM 878 N N . ARG A 1 126 ? 50.251 41.145 32.688 1.00 38.11 119 ARG A N 1
ATOM 879 C CA . ARG A 1 126 ? 49.363 40.426 31.778 1.00 36.11 119 ARG A CA 1
ATOM 880 C C . ARG A 1 126 ? 47.898 40.786 32.064 1.00 36.00 119 ARG A C 1
ATOM 881 O O . ARG A 1 126 ? 46.995 40.499 31.268 1.00 33.45 119 ARG A O 1
ATOM 889 N N . PHE A 1 127 ? 47.684 41.411 33.219 1.00 36.73 120 PHE A N 1
ATOM 890 C CA . PHE A 1 127 ? 46.359 41.832 33.670 1.00 37.09 120 PHE A CA 1
ATOM 891 C C . PHE A 1 127 ? 46.425 43.226 34.263 1.00 37.88 120 PHE A C 1
ATOM 892 O O . PHE A 1 127 ? 47.392 43.577 34.941 1.00 38.78 120 PHE A O 1
ATOM 900 N N . LYS A 1 128 ? 45.386 44.014 34.017 1.00 37.57 121 LYS A N 1
ATOM 901 C CA . LYS A 1 128 ? 45.305 45.343 34.593 1.00 38.19 121 LYS A CA 1
ATOM 902 C C . LYS A 1 128 ? 44.351 45.068 35.763 1.00 38.14 121 LYS A C 1
ATOM 903 O O . LYS A 1 128 ? 43.294 44.466 35.574 1.00 37.09 121 LYS A O 1
ATOM 909 N N . VAL A 1 129 ? 44.726 45.494 36.964 1.00 37.64 122 VAL A N 1
ATOM 910 C CA . VAL A 1 129 ? 43.915 45.229 38.143 1.00 37.73 122 VAL A CA 1
ATOM 911 C C . VAL A 1 129 ? 43.442 46.453 38.919 1.00 37.25 122 VAL A C 1
ATOM 912 O O . VAL A 1 129 ? 44.232 47.333 39.269 1.00 38.25 122 VAL A O 1
ATOM 916 N N . TYR A 1 130 ? 42.145 46.489 39.198 1.00 36.94 123 TYR A N 1
ATOM 917 C CA . TYR A 1 130 ? 41.558 47.579 39.961 1.00 36.93 123 TYR A CA 1
ATOM 918 C C . TYR A 1 130 ? 41.194 47.069 41.357 1.00 35.80 123 TYR A C 1
ATOM 919 O O . TYR A 1 130 ? 40.405 46.139 41.512 1.00 35.19 123 TYR A O 1
ATOM 928 N N . LEU A 1 131 ? 41.799 47.665 42.375 1.00 35.90 124 LEU A N 1
ATOM 929 C CA . LEU A 1 131 ? 41.520 47.284 43.755 1.00 35.20 124 LEU A CA 1
ATOM 930 C C . LEU A 1 131 ? 40.687 48.392 44.368 1.00 32.36 124 LEU A C 1
ATOM 931 O O . LEU A 1 131 ? 41.195 49.457 44.663 1.00 32.11 124 LEU A O 1
ATOM 936 N N . ILE A 1 132 ? 39.399 48.142 44.552 1.00 32.54 125 ILE A N 1
ATOM 937 C CA . ILE A 1 132 ? 38.518 49.165 45.096 1.00 29.77 125 ILE A CA 1
ATOM 938 C C . ILE A 1 132 ? 38.058 48.883 46.524 1.00 30.98 125 ILE A C 1
ATOM 939 O O . ILE A 1 132 ? 37.165 48.063 46.757 1.00 31.41 125 ILE A O 1
ATOM 944 N N . ASP A 1 133 ? 38.670 49.581 47.474 1.00 30.81 126 ASP A N 1
ATOM 945 C CA . ASP A 1 133 ? 38.337 49.432 48.881 1.00 33.00 126 ASP A CA 1
ATOM 946 C C . ASP A 1 133 ? 37.050 50.202 49.204 1.00 33.99 126 ASP A C 1
ATOM 947 O O . ASP A 1 133 ? 36.783 51.251 48.615 1.00 32.99 126 ASP A O 1
ATOM 952 N N . GLU A 1 134 ? 36.264 49.670 50.139 1.00 35.34 127 GLU A N 1
ATOM 953 C CA . GLU A 1 134 ? 34.989 50.264 50.551 1.00 35.56 127 GLU A CA 1
ATOM 954 C C . GLU A 1 134 ? 34.138 50.643 49.340 1.00 35.41 127 GLU A C 1
ATOM 955 O O . GLU A 1 134 ? 33.512 51.706 49.298 1.00 34.21 127 GLU A O 1
ATOM 961 N N . VAL A 1 135 ? 34.120 49.734 48.365 1.00 34.70 128 VAL A N 1
ATOM 962 C CA . VAL A 1 135 ? 33.403 49.902 47.102 1.00 33.64 128 VAL A CA 1
ATOM 963 C C . VAL A 1 135 ? 31.930 50.360 47.174 1.00 34.33 128 VAL A C 1
ATOM 964 O O . VAL A 1 135 ? 31.461 51.069 46.291 1.00 32.01 128 VAL A O 1
ATOM 968 N N . HIS A 1 136 ? 31.208 49.954 48.212 1.00 36.10 129 HIS A N 1
ATOM 969 C CA . HIS A 1 136 ? 29.812 50.338 48.369 1.00 38.77 129 HIS A CA 1
ATOM 970 C C . HIS A 1 136 ? 29.682 51.847 48.532 1.00 42.24 129 HIS A C 1
ATOM 971 O O . HIS A 1 136 ? 28.572 52.388 48.543 1.00 40.59 129 HIS A O 1
ATOM 978 N N . MET A 1 137 ? 30.818 52.515 48.685 1.00 46.37 130 MET A N 1
ATOM 979 C CA . MET A 1 137 ? 30.831 53.960 48.880 1.00 52.33 130 MET A CA 1
ATOM 980 C C . MET A 1 137 ? 31.014 54.746 47.607 1.00 54.29 130 MET A C 1
ATOM 981 O O . MET A 1 137 ? 30.987 55.974 47.609 1.00 56.04 130 MET A O 1
ATOM 986 N N . LEU A 1 138 ? 31.212 54.044 46.508 1.00 56.09 131 LEU A N 1
ATOM 987 C CA . LEU A 1 138 ? 31.374 54.744 45.255 1.00 57.86 131 LEU A CA 1
ATOM 988 C C . LEU A 1 138 ? 30.153 55.631 45.015 1.00 60.09 131 LEU A C 1
ATOM 989 O O . LEU A 1 138 ? 29.027 55.309 45.430 1.00 59.98 131 LEU A O 1
ATOM 994 N N . SER A 1 139 ? 30.405 56.773 44.385 1.00 62.66 132 SER A N 1
ATOM 995 C CA . SER A 1 139 ? 29.357 57.722 44.063 1.00 65.28 132 SER A CA 1
ATOM 996 C C . SER A 1 139 ? 28.502 57.146 42.944 1.00 66.20 132 SER A C 1
ATOM 997 O O . SER A 1 139 ? 28.993 56.389 42.100 1.00 65.11 132 SER A O 1
ATOM 1000 N N . ARG A 1 140 ? 27.223 57.512 42.951 1.00 67.86 133 ARG A N 1
ATOM 1001 C CA . ARG A 1 140 ? 26.256 57.063 41.958 1.00 69.28 133 ARG A CA 1
ATOM 1002 C C . ARG A 1 140 ? 26.896 56.939 40.593 1.00 69.65 133 ARG A C 1
ATOM 1003 O O . ARG A 1 140 ? 26.414 56.225 39.713 1.00 69.83 133 ARG A O 1
ATOM 1011 N N . HIS A 1 141 ? 27.991 57.656 40.426 1.00 70.10 134 HIS A N 1
ATOM 1012 C CA . HIS A 1 141 ? 28.702 57.691 39.171 1.00 71.87 134 HIS A CA 1
ATOM 1013 C C . HIS A 1 141 ? 29.610 56.481 38.963 1.00 71.91 134 HIS A C 1
ATOM 1014 O O . HIS A 1 141 ? 29.453 55.742 37.989 1.00 71.82 134 HIS A O 1
ATOM 1021 N N . SER A 1 142 ? 30.561 56.289 39.874 1.00 72.02 135 SER A N 1
ATOM 1022 C CA . SER A 1 142 ? 31.510 55.183 39.792 1.00 70.35 135 SER A CA 1
ATOM 1023 C C . SER A 1 142 ? 30.876 53.798 39.769 1.00 69.47 135 SER A C 1
ATOM 1024 O O . SER A 1 142 ? 31.483 52.844 39.287 1.00 70.07 135 SER A O 1
ATOM 1027 N N . PHE A 1 143 ? 29.650 53.698 40.261 1.00 67.56 136 PHE A N 1
ATOM 1028 C CA . PHE A 1 143 ? 28.939 52.433 40.326 1.00 65.84 136 PHE A CA 1
ATOM 1029 C C . PHE A 1 143 ? 28.462 52.015 38.982 1.00 64.17 136 PHE A C 1
ATOM 1030 O O . PHE A 1 143 ? 28.628 50.883 38.550 1.00 64.78 136 PHE A O 1
ATOM 1038 N N . ASN A 1 144 ? 27.790 52.963 38.365 1.00 62.52 137 ASN A N 1
ATOM 1039 C CA . ASN A 1 144 ? 27.208 52.750 37.080 1.00 60.80 137 ASN A CA 1
ATOM 1040 C C . ASN A 1 144 ? 28.239 52.324 36.049 1.00 58.70 137 ASN A C 1
ATOM 1041 O O . ASN A 1 144 ? 28.026 51.336 35.368 1.00 56.65 137 ASN A O 1
ATOM 1046 N N . ALA A 1 145 ? 29.378 53.004 35.948 1.00 58.11 138 ALA A N 1
ATOM 1047 C CA . ALA A 1 145 ? 30.361 52.551 34.960 1.00 57.82 138 ALA A CA 1
ATOM 1048 C C . ALA A 1 145 ? 30.851 51.178 35.397 1.00 57.55 138 ALA A C 1
ATOM 1049 O O . ALA A 1 145 ? 30.873 50.233 34.615 1.00 57.99 138 ALA A O 1
ATOM 1051 N N . LEU A 1 146 ? 31.227 51.074 36.666 1.00 57.29 139 LEU A N 1
ATOM 1052 C CA . LEU A 1 146 ? 31.701 49.814 37.227 1.00 57.29 139 LEU A CA 1
ATOM 1053 C C . LEU A 1 146 ? 30.620 48.777 36.941 1.00 57.91 139 LEU A C 1
ATOM 1054 O O . LEU A 1 146 ? 30.899 47.699 36.436 1.00 57.61 139 LEU A O 1
ATOM 1059 N N . LEU A 1 147 ? 29.374 49.135 37.232 1.00 59.91 140 LEU A N 1
ATOM 1060 C CA . LEU A 1 147 ? 28.231 48.256 37.001 1.00 61.10 140 LEU A CA 1
ATOM 1061 C C . LEU A 1 147 ? 28.209 47.819 35.542 1.00 61.59 140 LEU A C 1
ATOM 1062 O O . LEU A 1 147 ? 27.946 46.655 35.238 1.00 61.86 140 LEU A O 1
ATOM 1067 N N . LYS A 1 148 ? 28.501 48.761 34.648 1.00 62.22 141 LYS A N 1
ATOM 1068 C CA . LYS A 1 148 ? 28.508 48.511 33.207 1.00 63.68 141 LYS A CA 1
ATOM 1069 C C . LYS A 1 148 ? 29.599 47.543 32.745 1.00 64.59 141 LYS A C 1
ATOM 1070 O O . LYS A 1 148 ? 29.370 46.717 31.859 1.00 65.31 141 LYS A O 1
ATOM 1076 N N . THR A 1 149 ? 30.782 47.647 33.347 1.00 65.63 142 THR A N 1
ATOM 1077 C CA . THR A 1 149 ? 31.906 46.789 32.985 1.00 66.21 142 THR A CA 1
ATOM 1078 C C . THR A 1 149 ? 31.735 45.343 33.455 1.00 66.33 142 THR A C 1
ATOM 1079 O O . THR A 1 149 ? 32.091 44.407 32.739 1.00 66.19 142 THR A O 1
ATOM 1083 N N . LEU A 1 150 ? 31.202 45.154 34.657 1.00 66.11 143 LEU A N 1
ATOM 1084 C CA . LEU A 1 150 ? 30.996 43.801 35.163 1.00 66.59 143 LEU A CA 1
ATOM 1085 C C . LEU A 1 150 ? 30.052 43.028 34.243 1.00 66.80 143 LEU A C 1
ATOM 1086 O O . LEU A 1 150 ? 30.031 41.799 34.246 1.00 67.20 143 LEU A O 1
ATOM 1091 N N . GLU A 1 151 ? 29.275 43.761 33.453 1.00 67.08 144 GLU A N 1
ATOM 1092 C CA . GLU A 1 151 ? 28.337 43.161 32.510 1.00 66.07 144 GLU A CA 1
ATOM 1093 C C . GLU A 1 151 ? 29.129 42.637 31.312 1.00 64.74 144 GLU A C 1
ATOM 1094 O O . GLU A 1 151 ? 29.040 41.462 30.961 1.00 63.58 144 GLU A O 1
ATOM 1100 N N . GLU A 1 152 ? 29.900 43.526 30.691 1.00 64.40 145 GLU A N 1
ATOM 1101 C CA . GLU A 1 152 ? 30.754 43.177 29.556 1.00 64.61 145 GLU A CA 1
ATOM 1102 C C . GLU A 1 152 ? 32.198 43.479 29.988 1.00 63.04 145 GLU A C 1
ATOM 1103 O O . GLU A 1 152 ? 32.706 44.582 29.793 1.00 62.99 145 GLU A O 1
ATOM 1109 N N . PRO A 1 153 ? 32.870 42.477 30.584 1.00 62.11 146 PRO A N 1
ATOM 1110 C CA . PRO A 1 153 ? 34.238 42.476 31.113 1.00 61.07 146 PRO A CA 1
ATOM 1111 C C . PRO A 1 153 ? 35.422 42.292 30.177 1.00 60.54 146 PRO A C 1
ATOM 1112 O O . PRO A 1 153 ? 35.516 41.286 29.473 1.00 60.28 146 PRO A O 1
ATOM 1116 N N . PRO A 1 154 ? 36.362 43.254 30.179 1.00 60.46 147 PRO A N 1
ATOM 1117 C CA . PRO A 1 154 ? 37.546 43.143 29.319 1.00 61.47 147 PRO A CA 1
ATOM 1118 C C . PRO A 1 154 ? 38.294 41.871 29.755 1.00 62.53 147 PRO A C 1
ATOM 1119 O O . PRO A 1 154 ? 38.421 41.607 30.954 1.00 62.74 147 PRO A O 1
ATOM 1123 N N . GLU A 1 155 ? 38.787 41.088 28.801 1.00 63.30 148 GLU A N 1
ATOM 1124 C CA . GLU A 1 155 ? 39.490 39.843 29.128 1.00 64.38 148 GLU A CA 1
ATOM 1125 C C . GLU A 1 155 ? 40.759 39.966 29.973 1.00 63.52 148 GLU A C 1
ATOM 1126 O O . GLU A 1 155 ? 41.036 39.108 30.811 1.00 64.46 148 GLU A O 1
ATOM 1132 N N . HIS A 1 156 ? 41.523 41.029 29.757 1.00 62.15 149 HIS A N 1
ATOM 1133 C CA . HIS A 1 156 ? 42.774 41.247 30.476 1.00 61.76 149 HIS A CA 1
ATOM 1134 C C . HIS A 1 156 ? 42.604 42.241 31.631 1.00 59.86 149 HIS A C 1
ATOM 1135 O O . HIS A 1 156 ? 43.575 42.871 32.056 1.00 59.28 149 HIS A O 1
ATOM 1142 N N . VAL A 1 157 ? 41.375 42.401 32.117 1.00 57.01 150 VAL A N 1
ATOM 1143 C CA . VAL A 1 157 ? 41.101 43.316 33.223 1.00 54.06 150 VAL A CA 1
ATOM 1144 C C . VAL A 1 157 ? 40.383 42.586 34.354 1.00 51.37 150 VAL A C 1
ATOM 1145 O O . VAL A 1 157 ? 39.484 41.785 34.106 1.00 52.47 150 VAL A O 1
ATOM 1149 N N . LYS A 1 158 ? 40.787 42.845 35.593 1.00 47.74 151 LYS A N 1
ATOM 1150 C CA . LYS A 1 158 ? 40.148 42.196 36.742 1.00 46.22 151 LYS A CA 1
ATOM 1151 C C . LYS A 1 158 ? 39.767 43.233 37.795 1.00 43.82 151 LYS A C 1
ATOM 1152 O O . LYS A 1 158 ? 40.417 44.279 37.922 1.00 43.29 151 LYS A O 1
ATOM 1158 N N . PHE A 1 159 ? 38.712 42.936 38.545 1.00 40.74 152 PHE A N 1
ATOM 1159 C CA . PHE A 1 159 ? 38.244 43.837 39.594 1.00 38.41 152 PHE A CA 1
ATOM 1160 C C . PHE A 1 159 ? 38.230 43.128 40.941 1.00 35.70 152 PHE A C 1
ATOM 1161 O O . PHE A 1 159 ? 37.570 42.095 41.134 1.00 34.91 152 PHE A O 1
ATOM 1169 N N . LEU A 1 160 ? 38.983 43.696 41.868 1.00 31.87 153 LEU A N 1
ATOM 1170 C CA . LEU A 1 160 ? 39.093 43.158 43.206 1.00 29.12 153 LEU A CA 1
ATOM 1171 C C . LEU A 1 160 ? 38.433 44.170 44.126 1.00 27.35 153 LEU A C 1
ATOM 1172 O O . LEU A 1 160 ? 38.979 45.251 44.378 1.00 28.38 153 LEU A O 1
ATOM 1177 N N . LEU A 1 161 ? 37.256 43.821 44.627 1.00 26.88 154 LEU A N 1
ATOM 1178 C CA . LEU A 1 161 ? 36.511 44.716 45.499 1.00 26.74 154 LEU A CA 1
ATOM 1179 C C . LEU A 1 161 ? 36.520 44.308 46.965 1.00 26.06 154 LEU A C 1
ATOM 1180 O O . LEU A 1 161 ? 36.489 43.122 47.292 1.00 28.65 154 LEU A O 1
ATOM 1185 N N . ALA A 1 162 ? 36.539 45.304 47.845 1.00 24.21 155 ALA A N 1
ATOM 1186 C CA . ALA A 1 162 ? 36.530 45.071 49.287 1.00 23.21 155 ALA A CA 1
ATOM 1187 C C . ALA A 1 162 ? 35.461 45.960 49.921 1.00 24.27 155 ALA A C 1
ATOM 1188 O O . ALA A 1 162 ? 35.317 47.116 49.544 1.00 23.13 155 ALA A O 1
ATOM 1190 N N . THR A 1 163 ? 34.724 45.415 50.882 1.00 24.30 156 THR A N 1
ATOM 1191 C CA . THR A 1 163 ? 33.673 46.149 51.557 1.00 25.76 156 THR A CA 1
ATOM 1192 C C . THR A 1 163 ? 33.382 45.559 52.942 1.00 27.49 156 THR A C 1
ATOM 1193 O O . THR A 1 163 ? 33.519 44.360 53.174 1.00 26.21 156 THR A O 1
ATOM 1197 N N . THR A 1 164 ? 32.991 46.421 53.865 1.00 29.48 157 THR A N 1
ATOM 1198 C CA . THR A 1 164 ? 32.646 45.983 55.204 1.00 34.73 157 THR A CA 1
ATOM 1199 C C . THR A 1 164 ? 31.131 45.826 55.211 1.00 35.82 157 THR A C 1
ATOM 1200 O O . THR A 1 164 ? 30.548 45.367 56.190 1.00 35.48 157 THR A O 1
ATOM 1204 N N . ASP A 1 165 ? 30.497 46.198 54.101 1.00 36.85 158 ASP A N 1
ATOM 1205 C CA . ASP A 1 165 ? 29.046 46.106 54.024 1.00 40.00 158 ASP A CA 1
ATOM 1206 C C . ASP A 1 165 ? 28.492 45.642 52.675 1.00 38.14 158 ASP A C 1
ATOM 1207 O O . ASP A 1 165 ? 27.941 46.43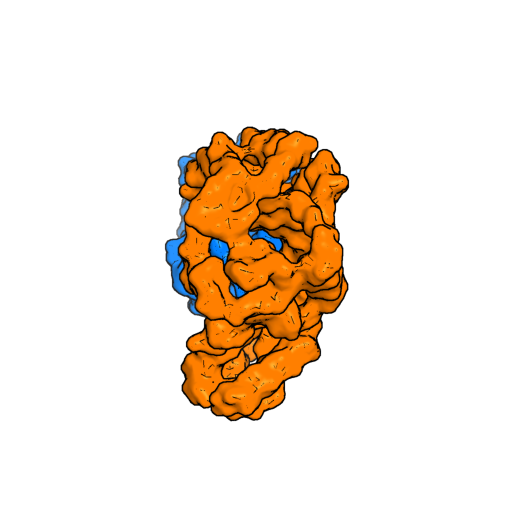7 51.911 1.00 36.01 158 ASP A O 1
ATOM 1212 N N . PRO A 1 166 ? 28.617 44.339 52.381 1.00 37.55 159 PRO A N 1
ATOM 1213 C CA . PRO A 1 166 ? 28.162 43.676 51.154 1.00 38.45 159 PRO A CA 1
ATOM 1214 C C . PRO A 1 166 ? 26.722 43.973 50.747 1.00 39.11 159 PRO A C 1
ATOM 1215 O O . PRO A 1 166 ? 26.440 44.202 49.572 1.00 38.47 159 PRO A O 1
ATOM 1219 N N . GLN A 1 167 ? 25.813 43.951 51.715 1.00 41.17 160 GLN A N 1
ATOM 1220 C CA . GLN A 1 167 ? 24.404 44.209 51.435 1.00 44.23 160 GLN A CA 1
ATOM 1221 C C . GLN A 1 167 ? 24.158 45.539 50.724 1.00 42.98 160 GLN A C 1
ATOM 1222 O O . GLN A 1 167 ? 23.263 45.639 49.888 1.00 43.49 160 GLN A O 1
ATOM 1228 N N . LYS A 1 168 ? 24.946 46.556 51.051 1.00 41.07 161 LYS A N 1
ATOM 1229 C CA . LYS A 1 168 ? 24.754 47.865 50.443 1.00 41.80 161 LYS A CA 1
ATOM 1230 C C . LYS A 1 168 ? 25.090 47.918 48.964 1.00 40.75 161 LYS A C 1
ATOM 1231 O O . LYS A 1 168 ? 24.990 48.981 48.343 1.00 42.22 161 LYS A O 1
ATOM 1237 N N . LEU A 1 169 ? 25.500 46.785 48.399 1.00 37.36 162 LEU A N 1
ATOM 1238 C CA . LEU A 1 169 ? 25.827 46.741 46.976 1.00 35.51 162 LEU A CA 1
ATOM 1239 C C . LEU A 1 169 ? 24.616 46.220 46.201 1.00 35.15 162 LEU A C 1
ATOM 1240 O O . LEU A 1 169 ? 23.867 45.386 46.700 1.00 36.18 162 LEU A O 1
ATOM 1245 N N . PRO A 1 170 ? 24.403 46.720 44.974 1.00 35.08 163 PRO A N 1
ATOM 1246 C CA . PRO A 1 170 ? 23.275 46.277 44.152 1.00 33.95 163 PRO A CA 1
ATOM 1247 C C . PRO A 1 170 ? 23.440 44.783 43.912 1.00 33.06 163 PRO A C 1
ATOM 1248 O O . PRO A 1 170 ? 24.562 44.277 43.932 1.00 32.57 163 PRO A O 1
ATOM 1252 N N . VAL A 1 171 ? 22.327 44.091 43.687 1.00 31.74 164 VAL A N 1
ATOM 1253 C CA . VAL A 1 171 ? 22.340 42.657 43.440 1.00 29.14 164 VAL A CA 1
ATOM 1254 C C . VAL A 1 171 ? 23.001 42.362 42.083 1.00 30.31 164 VAL A C 1
ATOM 1255 O O . VAL A 1 171 ? 23.492 41.261 41.854 1.00 29.92 164 VAL A O 1
ATOM 1259 N N . THR A 1 172 ? 23.018 43.348 41.190 1.00 30.89 165 THR A N 1
ATOM 1260 C CA . THR A 1 172 ? 23.647 43.179 39.882 1.00 33.07 165 THR A CA 1
ATOM 1261 C C . THR A 1 172 ? 25.175 43.095 39.977 1.00 34.95 165 THR A C 1
ATOM 1262 O O . THR A 1 172 ? 25.834 42.603 39.061 1.00 36.40 165 THR A O 1
ATOM 1266 N N . ILE A 1 173 ? 25.754 43.599 41.061 1.00 33.99 166 ILE A N 1
ATOM 1267 C CA . ILE A 1 173 ? 27.200 43.492 41.225 1.00 33.02 166 ILE A CA 1
ATOM 1268 C C . ILE A 1 173 ? 27.473 42.250 42.077 1.00 31.90 166 ILE A C 1
ATOM 1269 O O . ILE A 1 173 ? 28.440 41.520 41.836 1.00 32.21 166 ILE A O 1
ATOM 1274 N N . LEU A 1 174 ? 26.597 42.007 43.053 1.00 27.90 167 LEU A N 1
ATOM 1275 C CA . LEU A 1 174 ? 26.726 40.850 43.937 1.00 30.54 167 LEU A CA 1
ATOM 1276 C C . LEU A 1 174 ? 26.668 39.527 43.182 1.00 30.13 167 LEU A C 1
ATOM 1277 O O . LEU A 1 174 ? 27.429 38.617 43.473 1.00 29.40 167 LEU A O 1
ATOM 1282 N N . SER A 1 175 ? 25.759 39.437 42.215 1.00 31.40 168 SER A N 1
ATOM 1283 C CA . SER A 1 175 ? 25.572 38.231 41.412 1.00 33.11 168 SER A CA 1
ATOM 1284 C C . SER A 1 175 ? 26.648 38.044 40.345 1.00 33.09 168 SER A C 1
ATOM 1285 O O . SER A 1 175 ? 26.648 37.031 39.650 1.00 32.68 168 SER A O 1
ATOM 1288 N N . ARG A 1 176 ? 27.548 39.017 40.206 1.00 32.40 169 ARG A N 1
ATOM 1289 C CA . ARG A 1 176 ? 28.601 38.941 39.194 1.00 33.92 169 ARG A CA 1
ATOM 1290 C C . ARG A 1 176 ? 29.999 38.819 39.786 1.00 32.39 169 ARG A C 1
ATOM 1291 O O . ARG A 1 176 ? 30.988 38.832 39.065 1.00 32.39 169 ARG A O 1
ATOM 1299 N N . CYS A 1 177 ? 30.081 38.708 41.102 1.00 33.00 170 CYS A N 1
ATOM 1300 C CA . CYS A 1 177 ? 31.372 38.600 41.765 1.00 31.97 170 CYS A CA 1
ATOM 1301 C C . CYS A 1 177 ? 31.471 37.342 42.599 1.00 30.83 170 CYS A C 1
ATOM 1302 O O . CYS A 1 177 ? 30.503 36.937 43.236 1.00 31.55 170 CYS A O 1
ATOM 1305 N N . LEU A 1 178 ? 32.639 36.717 42.603 1.00 29.25 171 LEU A N 1
ATOM 1306 C CA . LEU A 1 178 ? 32.806 35.561 43.465 1.00 29.99 171 LEU A CA 1
ATOM 1307 C C . LEU A 1 178 ? 33.099 36.266 44.780 1.00 30.97 171 LEU A C 1
ATOM 1308 O O . LEU A 1 178 ? 34.010 37.102 44.845 1.00 28.77 171 LEU A O 1
ATOM 1313 N N . GLN A 1 179 ? 32.318 35.962 45.813 1.00 32.22 172 GLN A N 1
ATOM 1314 C CA . GLN A 1 179 ? 32.504 36.614 47.100 1.00 32.62 172 GLN A CA 1
ATOM 1315 C C . GLN A 1 179 ? 33.266 35.770 48.117 1.00 30.37 172 GLN A C 1
ATOM 1316 O O . GLN A 1 179 ? 33.049 34.568 48.239 1.00 29.60 172 GLN A O 1
ATOM 1322 N N . PHE A 1 180 ? 34.182 36.420 48.825 1.00 30.45 173 PHE A N 1
ATOM 1323 C CA . PHE A 1 180 ? 34.989 35.776 49.854 1.00 30.99 173 PHE A CA 1
ATOM 1324 C C . PHE A 1 180 ? 34.673 36.458 51.175 1.00 32.04 173 PHE A C 1
ATOM 1325 O O . PHE A 1 180 ? 34.832 37.671 51.318 1.00 31.40 173 PHE A O 1
ATOM 1333 N N . HIS A 1 181 ? 34.209 35.667 52.135 1.00 32.51 174 HIS A N 1
ATOM 1334 C CA . HIS A 1 181 ? 33.832 36.179 53.442 1.00 33.29 174 HIS A CA 1
ATOM 1335 C C . HIS A 1 181 ? 34.968 35.982 54.442 1.00 33.76 174 HIS A C 1
ATOM 1336 O O . HIS A 1 181 ? 35.146 34.892 54.985 1.00 31.99 174 HIS A O 1
ATOM 1343 N N . LEU A 1 182 ? 35.736 37.042 54.682 1.00 33.40 175 LEU A N 1
ATOM 1344 C CA . LEU A 1 182 ? 36.851 36.968 55.622 1.00 33.94 175 LEU A CA 1
ATOM 1345 C C . LEU A 1 182 ? 36.347 37.068 57.057 1.00 34.66 175 LEU A C 1
ATOM 1346 O O . LEU A 1 182 ? 35.471 37.880 57.365 1.00 33.91 175 LEU A O 1
ATOM 1351 N N . LYS A 1 183 ? 36.904 36.234 57.931 1.00 36.54 176 LYS A N 1
ATOM 1352 C CA . LYS A 1 183 ? 36.480 36.199 59.326 1.00 37.33 176 LYS A CA 1
ATOM 1353 C C . LYS A 1 183 ? 37.533 36.687 60.306 1.00 37.47 176 LYS A C 1
ATOM 1354 O O . LYS A 1 183 ? 38.726 36.652 60.020 1.00 37.02 176 LYS A O 1
ATOM 1360 N N . ALA A 1 184 ? 37.071 37.146 61.466 1.00 38.71 177 ALA A N 1
ATOM 1361 C CA . ALA A 1 184 ? 37.948 37.611 62.533 1.00 39.03 177 ALA A CA 1
ATOM 1362 C C . ALA A 1 184 ? 38.599 36.361 63.104 1.00 39.57 177 ALA A C 1
ATOM 1363 O O . ALA A 1 184 ? 38.024 35.278 63.029 1.00 41.23 177 ALA A O 1
ATOM 1365 N N . LEU A 1 185 ? 39.792 36.510 63.669 1.00 39.61 178 LEU A N 1
ATOM 1366 C CA . LEU A 1 185 ? 40.505 35.383 64.258 1.00 40.60 178 LEU A CA 1
ATOM 1367 C C . LEU A 1 185 ? 40.202 35.318 65.769 1.00 42.17 178 LEU A C 1
ATOM 1368 O O . LEU A 1 185 ? 39.911 36.348 66.385 1.00 40.93 178 LEU A O 1
ATOM 1373 N N . ASP A 1 186 ? 40.244 34.121 66.360 1.00 43.86 179 ASP A N 1
ATOM 1374 C CA . ASP A 1 186 ? 40.004 34.004 67.798 1.00 45.93 179 ASP A CA 1
ATOM 1375 C C . ASP A 1 186 ? 41.295 34.464 68.471 1.00 46.06 179 ASP A C 1
ATOM 1376 O O . ASP A 1 186 ? 42.276 34.726 67.780 1.00 46.58 179 ASP A O 1
ATOM 1381 N N . VAL A 1 187 ? 41.316 34.581 69.796 1.00 45.30 180 VAL A N 1
ATOM 1382 C CA . VAL A 1 187 ? 42.519 35.076 70.461 1.00 42.81 180 VAL A CA 1
ATOM 1383 C C . VAL A 1 187 ? 43.742 34.177 70.333 1.00 41.68 180 VAL A C 1
ATOM 1384 O O . VAL A 1 187 ? 44.867 34.665 70.257 1.00 43.45 180 VAL A O 1
ATOM 1388 N N . GLU A 1 188 ? 43.533 32.869 70.303 1.00 42.01 181 GLU A N 1
ATOM 1389 C CA . GLU A 1 188 ? 44.650 31.947 70.203 1.00 40.73 181 GLU A CA 1
ATOM 1390 C C . GLU A 1 188 ? 45.411 32.048 68.896 1.00 38.88 181 GLU A C 1
ATOM 1391 O O . GLU A 1 188 ? 46.637 32.060 68.898 1.00 40.89 181 GLU A O 1
ATOM 1397 N N . GLN A 1 189 ? 44.698 32.121 67.779 1.00 36.69 182 GLN A N 1
ATOM 1398 C CA . GLN A 1 189 ? 45.363 32.252 66.488 1.00 34.69 182 GLN A CA 1
ATOM 1399 C C . GLN A 1 189 ? 46.251 33.504 66.490 1.00 32.76 182 GLN A C 1
ATOM 1400 O O . GLN A 1 189 ? 47.370 33.481 65.989 1.00 31.02 182 GLN A O 1
ATOM 1406 N N . ILE A 1 190 ? 45.752 34.590 67.069 1.00 32.49 183 ILE A N 1
ATOM 1407 C CA . ILE A 1 190 ? 46.513 35.831 67.126 1.00 33.49 183 ILE A CA 1
ATOM 1408 C C . ILE A 1 190 ? 47.683 35.683 68.086 1.00 32.61 183 ILE A C 1
ATOM 1409 O O . ILE A 1 190 ? 48.801 36.078 67.781 1.00 30.53 183 ILE A O 1
ATOM 1414 N N . ARG A 1 191 ? 47.411 35.105 69.247 1.00 33.44 184 ARG A N 1
ATOM 1415 C CA . ARG A 1 191 ? 48.438 34.901 70.257 1.00 35.05 184 ARG A CA 1
ATOM 1416 C C . ARG A 1 191 ? 49.579 34.020 69.740 1.00 33.67 184 ARG A C 1
ATOM 1417 O O . ARG A 1 191 ? 50.748 34.390 69.838 1.00 30.83 184 ARG A O 1
ATOM 1425 N N . HIS A 1 192 ? 49.230 32.866 69.183 1.00 34.49 185 HIS A N 1
ATOM 1426 C CA . HIS A 1 192 ? 50.215 31.926 68.652 1.00 36.66 185 HIS A CA 1
ATOM 1427 C C . HIS A 1 192 ? 51.118 32.562 67.598 1.00 37.58 185 HIS A C 1
ATOM 1428 O O . HIS A 1 192 ? 52.332 32.331 67.583 1.00 37.25 185 HIS A O 1
ATOM 1435 N N . GLN A 1 193 ? 50.525 33.361 66.716 1.00 37.45 186 GLN A N 1
ATOM 1436 C CA . GLN A 1 193 ? 51.285 34.031 65.675 1.00 37.03 186 GLN A CA 1
ATOM 1437 C C . GLN A 1 193 ? 52.261 35.013 66.329 1.00 36.71 186 GLN A C 1
ATOM 1438 O O . GLN A 1 193 ? 53.454 35.057 65.991 1.00 36.34 186 GLN A O 1
ATOM 1444 N N . LEU A 1 194 ? 51.743 35.791 67.274 1.00 34.94 187 LEU A N 1
ATOM 1445 C CA . LEU A 1 194 ? 52.540 36.768 68.003 1.00 36.50 187 LEU A CA 1
ATOM 1446 C C . LEU A 1 194 ? 53.788 36.150 68.637 1.00 36.44 187 LEU A C 1
ATOM 1447 O O . LEU A 1 194 ? 54.878 36.709 68.549 1.00 32.70 187 LEU A O 1
ATOM 1452 N N . GLU A 1 195 ? 53.613 35.000 69.284 1.00 37.31 188 GLU A N 1
ATOM 1453 C CA . GLU A 1 195 ? 54.718 34.314 69.936 1.00 37.95 188 GLU A CA 1
ATOM 1454 C C . GLU A 1 195 ? 55.718 33.812 68.904 1.00 36.60 188 GLU A C 1
ATOM 1455 O O . GLU A 1 195 ? 56.929 33.938 69.087 1.00 36.45 188 GLU A O 1
ATOM 1461 N N . HIS A 1 196 ? 55.197 33.253 67.816 1.00 35.80 189 HIS A N 1
ATOM 1462 C CA . HIS A 1 196 ? 56.025 32.739 66.739 1.00 34.86 189 HIS A CA 1
ATOM 1463 C C . HIS A 1 196 ? 56.858 33.853 66.109 1.00 34.88 189 HIS A C 1
ATOM 1464 O O . HIS A 1 196 ? 58.033 33.658 65.800 1.00 33.21 189 HIS A O 1
ATOM 1471 N N . ILE A 1 197 ? 56.245 35.024 65.943 1.00 35.04 190 ILE A N 1
ATOM 1472 C CA . ILE A 1 197 ? 56.913 36.174 65.342 1.00 34.00 190 ILE A CA 1
ATOM 1473 C C . ILE A 1 197 ? 58.065 36.661 66.208 1.00 33.98 190 ILE A C 1
ATOM 1474 O O . ILE A 1 197 ? 59.190 36.786 65.729 1.00 34.22 190 ILE A O 1
ATOM 1479 N N . LEU A 1 198 ? 57.770 36.930 67.477 1.00 33.90 191 LEU A N 1
ATOM 1480 C CA . LEU A 1 198 ? 58.762 37.407 68.440 1.00 35.72 191 LEU A CA 1
ATOM 1481 C C . LEU A 1 198 ? 59.932 36.437 68.660 1.00 36.62 191 LEU A C 1
A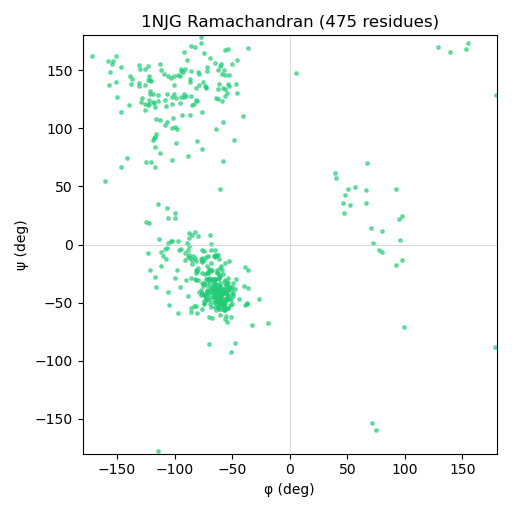TOM 1482 O O . LEU A 1 198 ? 61.024 36.867 69.018 1.00 36.01 191 LEU A O 1
ATOM 1487 N N . ASN A 1 199 ? 59.702 35.139 68.458 1.00 37.72 192 ASN A N 1
ATOM 1488 C CA . ASN A 1 199 ? 60.771 34.157 68.618 1.00 40.81 192 ASN A CA 1
ATOM 1489 C C . ASN A 1 199 ? 61.699 34.266 67.415 1.00 43.19 192 ASN A C 1
ATOM 1490 O O . ASN A 1 199 ? 62.921 34.357 67.564 1.00 44.12 192 ASN A O 1
ATOM 1495 N N . GLU A 1 200 ? 61.106 34.275 66.225 1.00 45.57 193 GLU A N 1
ATOM 1496 C CA . GLU A 1 200 ? 61.860 34.406 64.984 1.00 47.38 193 GLU A CA 1
ATOM 1497 C C . GLU A 1 200 ? 62.704 35.681 65.066 1.00 47.29 193 GLU A C 1
ATOM 1498 O O . GLU A 1 200 ? 63.821 35.738 64.554 1.00 47.74 193 GLU A O 1
ATOM 1504 N N . GLU A 1 201 ? 62.159 36.700 65.723 1.00 46.90 194 GLU A N 1
ATOM 1505 C CA . GLU A 1 201 ? 62.837 37.983 65.870 1.00 47.57 194 GLU A CA 1
ATOM 1506 C C . GLU A 1 201 ? 63.816 38.017 67.042 1.00 47.61 194 GLU A C 1
ATOM 1507 O O . GLU A 1 201 ? 64.576 38.976 67.187 1.00 48.78 194 GLU A O 1
ATOM 1513 N N . HIS A 1 202 ? 63.784 36.988 67.884 1.00 46.57 195 HIS A N 1
ATOM 1514 C CA . HIS A 1 202 ? 64.667 36.926 69.042 1.00 45.86 195 HIS A CA 1
ATOM 1515 C C . HIS A 1 202 ? 64.290 38.034 70.026 1.00 46.25 195 HIS A C 1
ATOM 1516 O O . HIS A 1 202 ? 65.153 38.623 70.679 1.00 45.26 195 HIS A O 1
ATOM 1523 N N . ILE A 1 203 ? 62.992 38.312 70.129 1.00 46.46 196 ILE A N 1
ATOM 1524 C CA . ILE A 1 203 ? 62.492 39.359 71.019 1.00 45.40 196 ILE A CA 1
ATOM 1525 C C . ILE A 1 203 ? 61.766 38.782 72.233 1.00 46.04 196 ILE A C 1
ATOM 1526 O O . ILE A 1 203 ? 60.811 38.021 72.094 1.00 44.96 196 ILE A O 1
ATOM 1531 N N . ALA A 1 204 ? 62.218 39.166 73.424 1.00 46.82 197 ALA A N 1
ATOM 1532 C CA . ALA A 1 204 ? 61.640 38.679 74.677 1.00 47.57 197 ALA A CA 1
ATOM 1533 C C . ALA A 1 204 ? 60.152 38.982 74.820 1.00 47.96 197 ALA A C 1
ATOM 1534 O O . ALA A 1 204 ? 59.672 40.026 74.352 1.00 48.91 197 ALA A O 1
ATOM 1536 N N . HIS A 1 205 ? 59.431 38.071 75.478 1.00 46.28 198 HIS A N 1
ATOM 1537 C CA . HIS A 1 205 ? 57.989 38.222 75.691 1.00 45.74 198 HIS A CA 1
ATOM 1538 C C . HIS A 1 205 ? 57.420 37.430 76.872 1.00 47.70 198 HIS A C 1
ATOM 1539 O O . HIS A 1 205 ? 57.753 36.259 77.079 1.00 47.48 198 HIS A O 1
ATOM 1546 N N . GLU A 1 206 ? 56.545 38.084 77.635 1.00 49.81 199 GLU A N 1
ATOM 1547 C CA . GLU A 1 206 ? 55.881 37.454 78.767 1.00 50.59 199 GLU A CA 1
ATOM 1548 C C . GLU A 1 206 ? 54.547 36.922 78.265 1.00 51.06 199 GLU A C 1
ATOM 1549 O O . GLU A 1 206 ? 53.963 37.465 77.330 1.00 50.98 199 GLU A O 1
ATOM 1555 N N . PRO A 1 207 ? 54.064 35.832 78.866 1.00 51.27 200 PRO A N 1
ATOM 1556 C CA . PRO A 1 207 ? 52.795 35.203 78.510 1.00 51.29 200 PRO A CA 1
ATOM 1557 C C . PRO A 1 207 ? 51.561 36.115 78.537 1.00 52.75 200 PRO A C 1
ATOM 1558 O O . PRO A 1 207 ? 50.971 36.382 77.488 1.00 53.84 200 PRO A O 1
ATOM 1562 N N . ARG A 1 208 ? 51.167 36.592 79.718 1.00 53.12 201 ARG A N 1
ATOM 1563 C CA . ARG A 1 208 ? 49.984 37.445 79.819 1.00 53.20 201 ARG A CA 1
ATOM 1564 C C . ARG A 1 208 ? 50.067 38.647 78.882 1.00 52.55 201 ARG A C 1
ATOM 1565 O O . ARG A 1 208 ? 49.045 39.119 78.372 1.00 52.53 201 ARG A O 1
ATOM 1573 N N . ALA A 1 209 ? 51.282 39.141 78.659 1.00 50.20 202 ALA A N 1
ATOM 1574 C CA . ALA A 1 209 ? 51.478 40.276 77.769 1.00 48.19 202 ALA A CA 1
ATOM 1575 C C . ALA A 1 209 ? 50.886 39.968 76.392 1.00 47.56 202 ALA A C 1
ATOM 1576 O O . ALA A 1 209 ? 50.146 40.778 75.848 1.00 47.77 202 ALA A O 1
ATOM 1578 N N . LEU A 1 210 ? 51.194 38.794 75.841 1.00 46.80 203 LEU A N 1
ATOM 1579 C CA . LEU A 1 210 ? 50.676 38.418 74.526 1.00 46.73 203 LEU A CA 1
ATOM 1580 C C . LEU A 1 210 ? 49.175 38.201 74.575 1.00 46.78 203 LEU A C 1
ATOM 1581 O O . LEU A 1 210 ? 48.480 38.409 73.588 1.00 47.07 203 LEU A O 1
ATOM 1586 N N . GLN A 1 211 ? 48.672 37.772 75.723 1.00 47.95 204 GLN A N 1
ATOM 1587 C CA . GLN A 1 211 ? 47.244 37.537 75.850 1.00 50.04 204 GLN A CA 1
ATOM 1588 C C . GLN A 1 211 ? 46.533 38.893 75.838 1.00 49.63 204 GLN A C 1
ATOM 1589 O O . GLN A 1 211 ? 45.488 39.047 75.211 1.00 49.49 204 GLN A O 1
ATOM 1595 N N . LEU A 1 212 ? 47.115 39.879 76.519 1.00 49.39 205 LEU A N 1
ATOM 1596 C CA . LEU A 1 212 ? 46.534 41.218 76.564 1.00 49.24 205 LEU A CA 1
ATOM 1597 C C . LEU A 1 212 ? 46.551 41.811 75.160 1.00 49.29 205 LEU A C 1
ATOM 1598 O O . LEU A 1 212 ? 45.621 42.506 74.748 1.00 49.73 205 LEU A O 1
ATOM 1603 N N . LEU A 1 213 ? 47.621 41.534 74.426 1.00 48.16 206 LEU A N 1
ATOM 1604 C CA . LEU A 1 213 ? 47.748 42.038 73.073 1.00 46.80 206 LEU A CA 1
ATOM 1605 C C . LEU A 1 213 ? 46.746 41.366 72.137 1.00 47.41 206 LEU A C 1
ATOM 1606 O O . LEU A 1 213 ? 46.202 42.012 71.246 1.00 47.71 206 LEU A O 1
ATOM 1611 N N . ALA A 1 214 ? 46.488 40.079 72.348 1.00 47.82 207 ALA A N 1
ATOM 1612 C CA . ALA A 1 214 ? 45.557 39.358 71.492 1.00 48.60 207 ALA A CA 1
ATOM 1613 C C . ALA A 1 214 ? 44.093 39.664 71.805 1.00 49.62 207 ALA A C 1
ATOM 1614 O O . ALA A 1 214 ? 43.282 39.777 70.882 1.00 48.68 207 ALA A O 1
ATOM 1616 N N . ARG A 1 215 ? 43.751 39.789 73.092 1.00 50.20 208 ARG A N 1
ATOM 1617 C CA . ARG A 1 215 ? 42.374 40.113 73.481 1.00 50.53 208 ARG A CA 1
ATOM 1618 C C . ARG A 1 215 ? 42.125 41.512 72.938 1.00 49.77 208 ARG A C 1
ATOM 1619 O O . ARG A 1 215 ? 41.031 41.835 72.484 1.00 49.35 208 ARG A O 1
ATOM 1627 N N . ALA A 1 216 ? 43.166 42.336 72.991 1.00 47.66 209 ALA A N 1
ATOM 1628 C CA . ALA A 1 216 ? 43.091 43.714 72.529 1.00 48.75 209 ALA A CA 1
ATOM 1629 C C . ALA A 1 216 ? 42.840 43.849 71.031 1.00 49.09 209 ALA A C 1
ATOM 1630 O O . ALA A 1 216 ? 41.968 44.600 70.612 1.00 50.17 209 ALA A O 1
ATOM 1632 N N . ALA A 1 217 ? 43.615 43.127 70.230 1.00 48.53 210 ALA A N 1
ATOM 1633 C CA . ALA A 1 217 ? 43.488 43.179 68.780 1.00 48.00 210 ALA A CA 1
ATOM 1634 C C . ALA A 1 217 ? 42.044 43.077 68.284 1.00 48.78 210 ALA A C 1
ATOM 1635 O O . ALA A 1 217 ? 41.705 43.611 67.230 1.00 50.11 210 ALA A O 1
ATOM 1637 N N . GLU A 1 218 ? 41.203 42.386 69.043 1.00 49.83 211 GLU A N 1
ATOM 1638 C CA . GLU A 1 218 ? 39.803 42.199 68.674 1.00 50.84 211 GLU A CA 1
ATOM 1639 C C . GLU A 1 218 ? 39.619 41.558 67.292 1.00 48.98 211 GLU A C 1
ATOM 1640 O O . GLU A 1 218 ? 38.872 42.069 66.463 1.00 48.65 211 GLU A O 1
ATOM 1646 N N . GLY A 1 219 ? 40.319 40.454 67.043 1.00 46.45 212 GLY A N 1
ATOM 1647 C CA . GLY A 1 219 ? 40.178 39.748 65.783 1.00 42.27 212 GLY A CA 1
ATOM 1648 C C . GLY A 1 219 ? 41.104 40.063 64.620 1.00 41.61 212 GLY A C 1
ATOM 1649 O O . GLY A 1 219 ? 41.209 39.257 63.684 1.00 40.57 212 GLY A O 1
ATOM 1650 N N . SER A 1 220 ? 41.777 41.211 64.666 1.00 39.78 213 SER A N 1
ATOM 1651 C CA . SER A 1 220 ? 42.671 41.627 63.586 1.00 39.42 213 SER A CA 1
ATOM 1652 C C . SER A 1 220 ? 44.140 41.333 63.867 1.00 39.88 213 SER A C 1
ATOM 1653 O O . SER A 1 220 ? 44.671 41.742 64.896 1.00 39.91 213 SER A O 1
ATOM 1656 N N . LEU A 1 221 ? 44.790 40.630 62.944 1.00 40.31 214 LEU A N 1
ATOM 1657 C CA . LEU A 1 221 ? 46.198 40.297 63.089 1.00 41.41 214 LEU A CA 1
ATOM 1658 C C . LEU A 1 221 ? 47.042 41.484 62.657 1.00 42.96 214 LEU A C 1
ATOM 1659 O O . LEU A 1 221 ? 48.201 41.603 63.042 1.00 45.39 214 LEU A O 1
ATOM 1664 N N . ARG A 1 222 ? 46.457 42.351 61.841 1.00 44.32 215 ARG A N 1
ATOM 1665 C CA . ARG A 1 222 ? 47.144 43.542 61.346 1.00 45.14 215 ARG A CA 1
ATOM 1666 C C . ARG A 1 222 ? 47.307 44.520 62.501 1.00 43.70 215 ARG A C 1
ATOM 1667 O O . ARG A 1 222 ? 48.362 45.126 62.664 1.00 44.42 215 ARG A O 1
ATOM 1675 N N . ASP A 1 223 ? 46.263 44.668 63.307 1.00 41.52 216 ASP A N 1
ATOM 1676 C CA . ASP A 1 223 ? 46.343 45.555 64.453 1.00 41.06 216 ASP A CA 1
ATOM 1677 C C . ASP A 1 223 ? 47.044 44.851 65.599 1.00 40.54 216 ASP A C 1
ATOM 1678 O O . ASP A 1 223 ? 47.572 45.498 66.497 1.00 39.07 216 ASP A O 1
ATOM 1683 N N . ALA A 1 224 ? 47.036 43.520 65.572 1.00 40.01 217 ALA A N 1
ATOM 1684 C CA . ALA A 1 224 ? 47.704 42.744 66.609 1.00 39.92 217 ALA A CA 1
ATOM 1685 C C . ALA A 1 224 ? 49.184 43.100 66.562 1.00 39.05 217 ALA A C 1
ATOM 1686 O O . ALA A 1 224 ? 49.838 43.236 67.597 1.00 38.77 217 ALA A O 1
ATOM 1688 N N . LEU A 1 225 ? 49.694 43.261 65.344 1.00 38.28 218 LEU A N 1
ATOM 1689 C CA . LEU A 1 225 ? 51.092 43.586 65.117 1.00 38.75 218 LEU A CA 1
ATOM 1690 C C . LEU A 1 225 ? 51.436 45.037 65.446 1.00 40.55 218 LEU A C 1
ATOM 1691 O O . LEU A 1 225 ? 52.468 45.302 66.066 1.00 40.20 218 LEU A O 1
ATOM 1696 N N . SER A 1 226 ? 50.586 45.977 65.031 1.00 40.44 219 SER A N 1
ATOM 1697 C CA . SER A 1 226 ? 50.839 47.389 65.316 1.0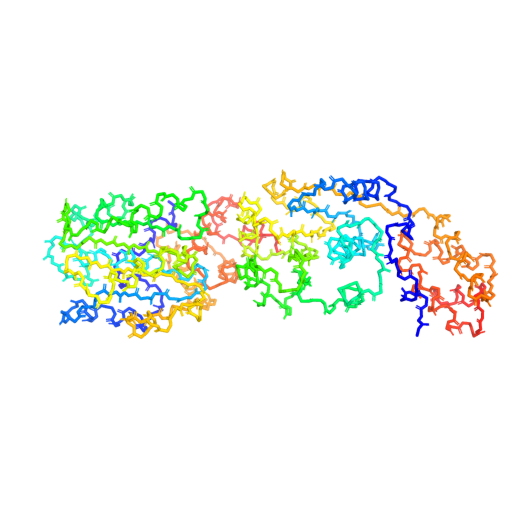0 41.18 219 SER A CA 1
ATOM 1698 C C . SER A 1 226 ? 50.993 47.531 66.827 1.00 38.72 219 SER A C 1
ATOM 1699 O O . SER A 1 226 ? 52.015 48.018 67.316 1.00 37.21 219 SER A O 1
ATOM 1702 N N . LEU A 1 227 ? 49.975 47.084 67.560 1.00 36.17 220 LEU A N 1
ATOM 1703 C CA . LEU A 1 227 ? 49.994 47.132 69.018 1.00 35.13 220 LEU A CA 1
ATOM 1704 C C . LEU A 1 227 ? 51.290 46.542 69.583 1.00 35.62 220 LEU A C 1
ATOM 1705 O O . LEU A 1 227 ? 51.966 47.179 70.389 1.00 36.24 220 LEU A O 1
ATOM 1710 N N . THR A 1 228 ? 51.650 45.335 69.154 1.00 35.05 221 THR A N 1
ATOM 1711 C CA . THR A 1 228 ? 52.877 44.718 69.650 1.00 35.88 221 THR A CA 1
ATOM 1712 C C . THR A 1 228 ? 54.052 45.681 69.450 1.00 39.45 221 THR A C 1
ATOM 1713 O O . THR A 1 228 ? 54.886 45.836 70.344 1.00 38.75 221 THR A O 1
ATOM 1717 N N . ASP A 1 229 ? 54.109 46.322 68.281 1.00 43.06 222 ASP A N 1
ATOM 1718 C CA . ASP A 1 229 ? 55.167 47.288 67.978 1.00 47.18 222 ASP A CA 1
ATOM 1719 C C . ASP A 1 229 ? 55.055 48.514 68.888 1.00 48.02 222 ASP A C 1
ATOM 1720 O O . ASP A 1 229 ? 56.058 49.065 69.337 1.00 47.60 222 ASP A O 1
ATOM 1725 N N . GLN A 1 230 ? 53.824 48.938 69.145 1.00 49.62 223 GLN A N 1
ATOM 1726 C CA . GLN A 1 230 ? 53.571 50.092 69.997 1.00 52.23 223 GLN A CA 1
ATOM 1727 C C . GLN A 1 230 ? 53.684 49.675 71.465 1.00 52.98 223 GLN A C 1
ATOM 1728 O O . GLN A 1 230 ? 53.372 50.451 72.376 1.00 54.36 223 GLN A O 1
ATOM 1734 N N . ALA A 1 231 ? 54.128 48.436 71.676 1.00 51.04 224 ALA A N 1
ATOM 1735 C CA . ALA A 1 231 ? 54.324 47.878 73.014 1.00 48.11 224 ALA A CA 1
ATOM 1736 C C . ALA A 1 231 ? 55.815 47.599 73.183 1.00 45.80 224 ALA A C 1
ATOM 1737 O O . ALA A 1 231 ? 56.365 47.766 74.267 1.00 44.98 224 ALA A O 1
ATOM 1739 N N . ILE A 1 232 ? 56.457 47.171 72.099 1.00 44.96 225 ILE A N 1
ATOM 1740 C CA . ILE A 1 232 ? 57.886 46.897 72.108 1.00 44.41 225 ILE A CA 1
ATOM 1741 C C . ILE A 1 232 ? 58.579 48.243 72.257 1.00 44.77 225 ILE A C 1
ATOM 1742 O O . ILE A 1 232 ? 59.729 48.323 72.692 1.00 42.44 225 ILE A O 1
ATOM 1747 N N . ALA A 1 233 ? 57.851 49.297 71.887 1.00 46.67 226 ALA A N 1
ATOM 1748 C CA . ALA A 1 233 ? 58.345 50.669 71.967 1.00 47.63 226 ALA A CA 1
ATOM 1749 C C . ALA A 1 233 ? 58.201 51.212 73.385 1.00 48.66 226 ALA A C 1
ATOM 1750 O O . ALA A 1 233 ? 59.172 51.699 73.957 1.00 49.25 226 ALA A O 1
ATOM 1752 N N . SER A 1 234 ? 56.996 51.133 73.947 1.00 50.29 227 SER A N 1
ATOM 1753 C CA . SER A 1 234 ? 56.762 51.606 75.309 1.00 53.64 227 SER A CA 1
ATOM 1754 C C . SER A 1 234 ? 57.815 50.981 76.228 1.00 56.27 227 SER A C 1
ATOM 1755 O O . SER A 1 234 ? 58.908 51.529 76.390 1.00 56.42 227 SER A O 1
ATOM 1758 N N . GLY A 1 235 ? 57.486 49.838 76.828 1.00 58.32 228 GLY A N 1
ATOM 1759 C CA . GLY A 1 235 ? 58.438 49.168 77.698 1.00 61.93 228 GLY A CA 1
ATOM 1760 C C . GLY A 1 235 ? 59.683 48.894 76.884 1.00 64.12 228 GLY A C 1
ATOM 1761 O O . GLY A 1 235 ? 59.696 47.999 76.036 1.00 65.79 228 GLY A O 1
ATOM 1762 N N . ASP A 1 236 ? 60.734 49.665 77.123 1.00 66.08 229 ASP A N 1
ATOM 1763 C CA . ASP A 1 236 ? 61.945 49.485 76.346 1.00 67.54 229 ASP A CA 1
ATOM 1764 C C . ASP A 1 236 ? 62.563 48.105 76.342 1.00 68.11 229 ASP A C 1
ATOM 1765 O O . ASP A 1 236 ? 62.792 47.491 77.388 1.00 68.96 229 ASP A O 1
ATOM 1770 N N . GLY A 1 237 ? 62.791 47.624 75.121 1.00 67.93 230 GLY A N 1
ATOM 1771 C CA . GLY A 1 237 ? 63.399 46.328 74.897 1.00 66.87 230 GLY A CA 1
ATOM 1772 C C . GLY A 1 237 ? 62.507 45.147 74.569 1.00 66.07 230 GLY A C 1
ATOM 1773 O O . GLY A 1 237 ? 62.459 44.664 73.434 1.00 64.95 230 GLY A O 1
ATOM 1774 N N . GLN A 1 238 ? 61.768 44.703 75.570 1.00 64.97 231 GLN A N 1
ATOM 1775 C CA . GLN A 1 238 ? 60.950 43.526 75.411 1.00 62.51 231 GLN A CA 1
ATOM 1776 C C . GLN A 1 238 ? 59.457 43.762 75.497 1.00 60.58 231 GLN A C 1
ATOM 1777 O O . GLN A 1 238 ? 58.983 44.891 75.657 1.00 60.90 231 GLN A O 1
ATOM 1783 N N . VAL A 1 239 ? 58.731 42.658 75.402 1.00 57.90 232 VAL A N 1
ATOM 1784 C CA . VAL A 1 239 ? 57.291 42.662 75.468 1.00 55.29 232 VAL A CA 1
ATOM 1785 C C . VAL A 1 239 ? 56.924 42.196 76.879 1.00 55.21 232 VAL A C 1
ATOM 1786 O O . VAL A 1 239 ? 56.467 41.079 77.077 1.00 55.16 232 VAL A O 1
ATOM 1790 N N . SER A 1 240 ? 57.156 43.065 77.863 1.00 56.38 233 SER A N 1
ATOM 1791 C CA . SER A 1 240 ? 56.867 42.786 79.276 1.00 57.55 233 SER A CA 1
ATOM 1792 C C . SER A 1 240 ? 55.457 43.208 79.704 1.00 57.91 233 SER A C 1
ATOM 1793 O O . SER A 1 240 ? 55.055 44.356 79.516 1.00 58.84 233 SER A O 1
ATOM 1796 N N . THR A 1 241 ? 54.729 42.274 80.314 1.00 57.04 234 THR A N 1
ATOM 1797 C CA . THR A 1 241 ? 53.354 42.500 80.753 1.00 56.91 234 THR A CA 1
ATOM 1798 C C . THR A 1 241 ? 53.003 43.884 81.290 1.00 58.61 234 THR A C 1
ATOM 1799 O O . THR A 1 241 ? 51.901 44.371 81.048 1.00 58.74 234 THR A O 1
ATOM 1803 N N . GLN A 1 242 ? 53.911 44.525 82.017 1.00 60.39 235 GLN A N 1
ATOM 1804 C CA . GLN A 1 242 ? 53.604 45.849 82.552 1.00 62.87 235 GLN A CA 1
ATOM 1805 C C . GLN A 1 242 ? 53.587 46.879 81.423 1.00 63.44 235 GLN A C 1
ATOM 1806 O O . GLN A 1 242 ? 52.741 47.771 81.408 1.00 63.79 235 GLN A O 1
ATOM 1812 N N . ALA A 1 243 ? 54.514 46.742 80.476 1.00 63.40 236 ALA A N 1
ATOM 1813 C CA . ALA A 1 243 ? 54.590 47.646 79.326 1.00 63.30 236 ALA A CA 1
ATOM 1814 C C . ALA A 1 243 ? 53.281 47.590 78.541 1.00 62.32 236 ALA A C 1
ATOM 1815 O O . ALA A 1 243 ? 52.683 48.617 78.228 1.00 63.00 236 ALA A O 1
ATOM 1817 N N . VAL A 1 244 ? 52.856 46.372 78.229 1.00 61.43 237 VAL A N 1
ATOM 1818 C CA . VAL A 1 244 ? 51.632 46.121 77.483 1.00 62.19 237 VAL A CA 1
ATOM 1819 C C . VAL A 1 244 ? 50.397 46.746 78.123 1.00 63.05 237 VAL A C 1
ATOM 1820 O O . VAL A 1 244 ? 49.745 47.603 77.522 1.00 62.03 237 VAL A O 1
ATOM 1824 N N . SER A 1 245 ? 50.078 46.313 79.342 1.00 64.61 238 SER A N 1
ATOM 1825 C CA . SER A 1 245 ? 48.911 46.827 80.051 1.00 66.67 238 SER A CA 1
ATOM 1826 C C . SER A 1 245 ? 49.097 48.311 80.348 1.00 67.03 238 SER A C 1
ATOM 1827 O O . SER A 1 245 ? 48.166 48.983 80.791 1.00 67.67 238 SER A O 1
ATOM 1830 N N . ALA A 1 246 ? 50.306 48.811 80.102 1.00 67.46 239 ALA A N 1
ATOM 1831 C CA . ALA A 1 246 ? 50.630 50.220 80.315 1.00 68.21 239 ALA A CA 1
ATOM 1832 C C . ALA A 1 246 ? 50.347 50.989 79.025 1.00 69.24 239 ALA A C 1
ATOM 1833 O O . ALA A 1 246 ? 50.006 52.171 79.054 1.00 68.31 239 ALA A O 1
ATOM 1835 N N . MET A 1 247 ? 50.509 50.303 77.896 1.00 70.79 240 MET A N 1
ATOM 1836 C CA . MET A 1 247 ? 50.251 50.881 76.585 1.00 71.38 240 MET A CA 1
ATOM 1837 C C . MET A 1 247 ? 48.743 50.834 76.363 1.00 71.63 240 MET A C 1
ATOM 1838 O O . MET A 1 247 ? 48.183 51.680 75.668 1.00 71.98 240 MET A O 1
ATOM 1843 N N . LEU A 1 248 ? 48.101 49.821 76.947 1.00 72.49 241 LEU A N 1
ATOM 1844 C CA . LEU A 1 248 ? 46.647 49.656 76.877 1.00 73.66 241 LEU A CA 1
ATOM 1845 C C . LEU A 1 248 ? 46.118 50.774 77.768 1.00 74.51 241 LEU A C 1
ATOM 1846 O O . LEU A 1 248 ? 44.925 51.063 77.817 1.00 75.03 241 LEU A O 1
ATOM 1851 N N . GLY A 1 249 ? 47.076 51.370 78.469 1.00 76.17 242 GLY A N 1
ATOM 1852 C CA . GLY A 1 249 ? 46.909 52.477 79.397 1.00 77.01 242 GLY A CA 1
ATOM 1853 C C . GLY A 1 249 ? 45.643 53.155 79.885 1.00 77.94 242 GLY A C 1
ATOM 1854 O O . GLY A 1 249 ? 44.639 53.299 79.181 1.00 78.33 242 GLY A O 1
ATOM 1855 N N . THR A 1 250 ? 45.756 53.607 81.133 1.00 78.60 243 THR A N 1
ATOM 1856 C CA . THR A 1 250 ? 44.725 54.333 81.869 1.00 78.85 243 THR A CA 1
ATOM 1857 C C . THR A 1 250 ? 43.316 53.769 81.736 1.00 78.26 243 THR A C 1
ATOM 1858 O O . THR A 1 250 ? 42.469 53.996 82.601 1.00 77.74 243 THR A O 1
ATOM 1863 N N . VAL B 1 12 ? 7.705 60.384 32.816 1.00 71.35 5 VAL B N 1
ATOM 1864 C CA . VAL B 1 12 ? 9.014 60.371 33.552 1.00 71.86 5 VAL B CA 1
ATOM 1865 C C . VAL B 1 12 ? 9.847 61.603 33.193 1.00 71.97 5 VAL B C 1
ATOM 1866 O O . VAL B 1 12 ? 10.396 61.703 32.094 1.00 72.58 5 VAL B O 1
ATOM 1870 N N . LEU B 1 13 ? 9.888 62.553 34.129 1.00 71.29 6 LEU B N 1
ATOM 1871 C CA . LEU B 1 13 ? 10.625 63.810 33.977 1.00 70.79 6 LEU B CA 1
ATOM 1872 C C . LEU B 1 13 ? 11.790 63.666 33.036 1.00 70.15 6 LEU B C 1
ATOM 1873 O O . LEU B 1 13 ? 12.012 64.499 32.166 1.00 70.19 6 LEU B O 1
ATOM 1878 N N . ALA B 1 14 ? 12.556 62.608 33.239 1.00 69.26 7 ALA B N 1
ATOM 1879 C CA . ALA B 1 14 ? 13.717 62.391 32.423 1.00 68.61 7 ALA B CA 1
ATOM 1880 C C . ALA B 1 14 ? 13.414 62.187 30.945 1.00 68.12 7 ALA B C 1
ATOM 1881 O O . ALA B 1 14 ? 14.323 62.196 30.133 1.00 67.95 7 ALA B O 1
ATOM 1883 N N . ARG B 1 15 ? 12.147 62.042 30.583 1.00 67.31 8 ARG B N 1
ATOM 1884 C CA . ARG B 1 15 ? 11.800 61.853 29.182 1.00 66.16 8 ARG B CA 1
ATOM 1885 C C . ARG B 1 15 ? 10.947 63.044 28.762 1.00 64.55 8 ARG B C 1
ATOM 1886 O O . ARG B 1 15 ? 10.930 63.443 27.597 1.00 65.80 8 ARG B O 1
ATOM 1894 N N . LYS B 1 16 ? 10.253 63.613 29.739 1.00 61.82 9 LYS B N 1
ATOM 1895 C CA . LYS B 1 16 ? 9.393 64.753 29.513 1.00 59.39 9 LYS B CA 1
ATOM 1896 C C . LYS B 1 16 ? 10.193 66.042 29.324 1.00 57.35 9 LYS B C 1
ATOM 1897 O O . LYS B 1 16 ? 9.814 66.900 28.526 1.00 56.77 9 LYS B O 1
ATOM 1903 N N . TRP B 1 17 ? 11.304 66.166 30.050 1.00 54.46 10 TRP B N 1
ATOM 1904 C CA . TRP B 1 17 ? 12.141 67.358 29.977 1.00 51.10 10 TRP B CA 1
ATOM 1905 C C . TRP B 1 17 ? 13.364 67.218 29.110 1.00 48.16 10 TRP B C 1
ATOM 1906 O O . TRP B 1 17 ? 14.372 67.894 29.311 1.00 47.82 10 TRP B O 1
ATOM 1917 N N . ARG B 1 18 ? 13.272 66.335 28.133 1.00 46.96 11 ARG B N 1
ATOM 1918 C CA . ARG B 1 18 ? 14.376 66.126 27.223 1.00 43.86 11 ARG B CA 1
ATOM 1919 C C . ARG B 1 18 ? 14.463 67.324 26.292 1.00 39.82 11 ARG B C 1
ATOM 1920 O O . ARG B 1 18 ? 13.454 67.809 25.797 1.00 39.62 11 ARG B O 1
ATOM 1928 N N . PRO B 1 19 ? 15.670 67.843 26.074 1.00 38.07 12 PRO B N 1
ATOM 1929 C CA . PRO B 1 19 ? 15.806 68.992 25.175 1.00 35.43 12 PRO B CA 1
ATOM 1930 C C . PRO B 1 19 ? 15.150 68.686 23.820 1.00 32.76 12 PRO B C 1
ATOM 1931 O O . PRO B 1 19 ? 15.276 67.579 23.301 1.00 32.08 12 PRO B O 1
ATOM 1935 N N . GLN B 1 20 ? 14.431 69.656 23.265 1.00 31.62 13 GLN B N 1
ATOM 1936 C CA . GLN B 1 20 ? 13.787 69.473 21.972 1.00 29.41 13 GLN B CA 1
ATOM 1937 C C . GLN B 1 20 ? 14.449 70.357 20.918 1.00 26.86 13 GLN B C 1
ATOM 1938 O O . GLN B 1 20 ? 14.290 70.133 19.724 1.00 27.11 13 GLN B O 1
ATOM 1944 N N . THR B 1 21 ? 15.177 71.371 21.371 1.00 26.31 14 THR B N 1
ATOM 1945 C CA . THR B 1 21 ? 15.899 72.298 20.486 1.00 28.04 14 THR B CA 1
ATOM 1946 C C . THR B 1 21 ? 17.111 72.798 21.276 1.00 27.79 14 THR B C 1
ATOM 1947 O O . THR B 1 21 ? 17.152 72.682 22.501 1.00 30.12 14 THR B O 1
ATOM 1951 N N . PHE B 1 22 ? 18.095 73.357 20.589 1.00 28.76 15 PHE B N 1
ATOM 1952 C CA . PHE B 1 22 ? 19.293 73.844 21.269 1.00 28.47 15 PHE B CA 1
ATOM 1953 C C . PHE B 1 22 ? 18.973 74.775 22.428 1.00 29.49 15 PHE B C 1
ATOM 1954 O O . PHE B 1 22 ? 19.641 74.738 23.471 1.00 27.23 15 PHE B O 1
ATOM 1962 N N . ALA B 1 23 ? 17.938 75.593 22.256 1.00 29.44 16 ALA B N 1
ATOM 1963 C CA . ALA B 1 23 ? 17.548 76.543 23.292 1.00 29.68 16 ALA B CA 1
ATOM 1964 C C . ALA B 1 23 ? 17.145 75.857 24.598 1.00 30.23 16 ALA B C 1
ATOM 1965 O O . ALA B 1 23 ? 17.253 76.449 25.675 1.00 30.85 16 ALA B O 1
ATOM 1967 N N . ASP B 1 24 ? 16.696 74.609 24.517 1.00 30.46 17 ASP B N 1
ATOM 1968 C CA . ASP B 1 24 ? 16.289 73.885 25.725 1.00 30.43 17 ASP B CA 1
ATOM 1969 C C . ASP B 1 24 ? 17.446 73.253 26.496 1.00 30.92 17 ASP B C 1
ATOM 1970 O O . ASP B 1 24 ? 17.268 72.798 27.621 1.00 32.12 17 ASP B O 1
ATOM 1975 N N . VAL B 1 25 ? 18.633 73.219 25.899 1.00 30.46 18 VAL B N 1
ATOM 1976 C CA . VAL B 1 25 ? 19.787 72.617 26.559 1.00 29.05 18 VAL B CA 1
ATOM 1977 C C . VAL B 1 25 ? 20.328 73.532 27.648 1.00 30.15 18 VAL B C 1
ATOM 1978 O O . VAL B 1 25 ? 20.372 74.749 27.468 1.00 29.37 18 VAL B O 1
ATOM 1982 N N . VAL B 1 26 ? 20.730 72.947 28.777 1.00 29.66 19 VAL B N 1
ATOM 1983 C CA . VAL B 1 26 ? 21.265 73.730 29.895 1.00 29.99 19 VAL B CA 1
ATOM 1984 C C . VAL B 1 26 ? 22.786 73.833 29.789 1.00 29.71 19 VAL B C 1
ATOM 1985 O O . VAL B 1 26 ? 23.474 72.822 29.637 1.00 30.68 19 VAL B O 1
ATOM 1989 N N . GLY B 1 27 ? 23.301 75.057 29.884 1.00 29.21 20 GLY B N 1
ATOM 1990 C CA . GLY B 1 27 ? 24.731 75.282 29.778 1.00 27.93 20 GLY B CA 1
ATOM 1991 C C . GLY B 1 27 ? 25.262 75.086 28.368 1.00 29.58 20 GLY B C 1
ATOM 1992 O O . GLY B 1 27 ? 24.531 75.258 27.388 1.00 26.56 20 GLY B O 1
ATOM 1993 N N . GLN B 1 28 ? 26.544 74.730 28.274 1.00 30.42 21 GLN B N 1
ATOM 1994 C CA . GLN B 1 28 ? 27.210 74.486 26.992 1.00 30.24 21 GLN B CA 1
ATOM 1995 C C . GLN B 1 28 ? 26.896 75.594 25.960 1.00 32.09 21 GLN B C 1
ATOM 1996 O O . GLN B 1 28 ? 26.768 75.318 24.763 1.00 30.03 21 GLN B O 1
ATOM 2002 N N . GLU B 1 29 ? 26.768 76.836 26.426 1.00 34.22 22 GLU B N 1
ATOM 2003 C CA . GLU B 1 29 ? 26.451 77.960 25.545 1.00 37.67 22 GLU B CA 1
ATOM 2004 C C . GLU B 1 29 ? 27.439 78.125 24.380 1.00 37.39 22 GLU B C 1
ATOM 2005 O O . GLU B 1 29 ? 27.059 78.600 23.312 1.00 35.95 22 GLU B O 1
ATOM 2011 N N . HIS B 1 30 ? 28.698 77.745 24.592 1.00 36.50 23 HIS B N 1
ATOM 2012 C CA . HIS B 1 30 ? 29.703 77.858 23.544 1.00 38.53 23 HIS B CA 1
ATOM 2013 C C . HIS B 1 30 ? 29.430 76.878 22.409 1.00 37.34 23 HIS B C 1
ATOM 2014 O O . HIS B 1 30 ? 29.603 77.205 21.232 1.00 38.98 23 HIS B O 1
ATOM 2021 N N . VAL B 1 31 ? 28.998 75.675 22.765 1.00 35.43 24 VAL B N 1
ATOM 2022 C CA . VAL B 1 31 ? 28.691 74.664 21.771 1.00 33.37 24 VAL B CA 1
ATOM 2023 C C . VAL B 1 31 ? 27.403 75.036 21.043 1.00 32.41 24 VAL B C 1
ATOM 2024 O O . VAL B 1 31 ? 27.338 75.002 19.815 1.00 30.90 24 VAL B O 1
ATOM 2028 N N . LEU B 1 32 ? 26.385 75.402 21.817 1.00 31.10 25 LEU B N 1
ATOM 2029 C CA . LEU B 1 32 ? 25.079 75.735 21.259 1.00 29.37 25 LEU B CA 1
ATOM 2030 C C . LEU B 1 32 ? 25.099 76.927 20.309 1.00 28.73 25 LEU B C 1
ATOM 2031 O O . LEU B 1 32 ? 24.567 76.830 19.201 1.00 27.73 25 LEU B O 1
ATOM 2036 N N . THR B 1 33 ? 25.718 78.037 20.712 1.00 27.17 26 THR B N 1
ATOM 2037 C CA . THR B 1 33 ? 25.753 79.202 19.833 1.00 29.24 26 THR B CA 1
ATOM 2038 C C . THR B 1 33 ? 26.445 78.871 18.521 1.00 26.93 26 THR B C 1
ATOM 2039 O O . THR B 1 33 ? 25.963 79.254 17.464 1.00 28.38 26 THR B O 1
ATOM 2043 N N . ALA B 1 34 ? 27.560 78.152 18.581 1.00 25.69 27 ALA B N 1
ATOM 2044 C CA . ALA B 1 34 ? 28.289 77.795 17.361 1.00 26.05 27 ALA B CA 1
ATOM 2045 C C . ALA B 1 34 ? 27.448 76.892 16.453 1.00 24.72 27 ALA B C 1
ATOM 2046 O O . ALA B 1 34 ? 27.358 77.126 15.257 1.00 25.44 27 ALA B O 1
ATOM 2048 N N . LEU B 1 35 ? 26.841 75.857 17.027 1.00 24.36 28 LEU B N 1
ATOM 2049 C CA . LEU B 1 35 ? 25.980 74.961 16.270 1.00 24.79 28 LEU B CA 1
ATOM 2050 C C . LEU B 1 35 ? 24.788 75.713 15.689 1.00 25.07 28 LEU B C 1
ATOM 2051 O O . LEU B 1 35 ? 24.570 75.681 14.476 1.00 25.50 28 LEU B O 1
ATOM 2056 N N . ALA B 1 36 ? 24.026 76.389 16.552 1.00 23.52 29 ALA B N 1
ATOM 2057 C CA . ALA B 1 36 ? 22.832 77.126 16.117 1.00 24.08 29 ALA B CA 1
ATOM 2058 C C . ALA B 1 36 ? 23.138 78.109 14.990 1.00 24.39 29 ALA B C 1
ATOM 2059 O O . ALA B 1 36 ? 22.509 78.069 13.933 1.00 23.33 29 ALA B O 1
ATOM 2061 N N . ASN B 1 37 ? 24.104 78.994 15.216 1.00 24.94 30 ASN B N 1
ATOM 2062 C CA . ASN B 1 37 ? 24.467 79.958 14.196 1.00 25.49 30 ASN B CA 1
ATOM 2063 C C . ASN B 1 37 ? 24.962 79.242 12.951 1.00 26.30 30 ASN B C 1
ATOM 2064 O O . ASN B 1 37 ? 24.701 79.679 11.828 1.00 27.01 30 ASN B O 1
ATOM 2069 N N . GLY B 1 38 ? 25.664 78.130 13.154 1.00 25.07 31 GLY B N 1
ATOM 2070 C CA . GLY B 1 38 ? 26.163 77.361 12.035 1.00 23.92 31 GLY B CA 1
ATOM 2071 C C . GLY B 1 38 ? 24.979 76.982 11.174 1.00 25.06 31 GLY B C 1
ATOM 2072 O O . GLY B 1 38 ? 24.941 77.271 9.982 1.00 23.91 31 GLY B O 1
ATOM 2073 N N . LEU B 1 39 ? 23.997 76.333 11.789 1.00 25.95 32 LEU B N 1
ATOM 2074 C CA . LEU B 1 39 ? 22.791 75.926 11.073 1.00 26.20 32 LEU B CA 1
ATOM 2075 C C . LEU B 1 39 ? 22.054 77.118 10.474 1.00 26.17 32 LEU B C 1
ATOM 2076 O O . LEU B 1 39 ? 21.613 77.057 9.329 1.00 28.84 32 LEU B O 1
ATOM 2081 N N . SER B 1 40 ? 21.927 78.198 11.236 1.00 23.99 33 SER B N 1
ATOM 2082 C CA . SER B 1 40 ? 21.233 79.387 10.752 1.00 27.44 33 SER B CA 1
ATOM 2083 C C . SER B 1 40 ? 21.945 80.054 9.566 1.00 31.22 33 SER B C 1
ATOM 2084 O O . SER B 1 40 ? 21.298 80.489 8.608 1.00 32.51 33 SER B O 1
ATOM 2087 N N . LEU B 1 41 ? 23.275 80.136 9.629 1.00 31.91 34 LEU B N 1
ATOM 2088 C CA . LEU B 1 41 ? 24.040 80.787 8.574 1.00 30.71 34 LEU B CA 1
ATOM 2089 C C . LEU B 1 41 ? 24.429 79.879 7.431 1.00 31.19 34 LEU B C 1
ATOM 2090 O O . LEU B 1 41 ? 25.160 80.291 6.546 1.00 31.72 34 LEU B O 1
ATOM 2095 N N . GLY B 1 42 ? 23.947 78.645 7.432 1.00 32.85 35 GLY B N 1
ATOM 2096 C CA . GLY B 1 42 ? 24.303 77.747 6.346 1.00 34.35 35 GLY B CA 1
ATOM 2097 C C . GLY B 1 42 ? 25.739 77.243 6.373 1.00 37.45 35 GLY B C 1
ATOM 2098 O O . GLY B 1 42 ? 26.145 76.502 5.475 1.00 38.10 35 GLY B O 1
ATOM 2099 N N . ARG B 1 43 ? 26.514 77.636 7.382 1.00 38.34 36 ARG B N 1
ATOM 2100 C CA . ARG B 1 43 ? 27.896 77.167 7.501 1.00 41.28 36 ARG B CA 1
ATOM 2101 C C . ARG B 1 43 ? 27.852 75.763 8.113 1.00 41.30 36 ARG B C 1
ATOM 2102 O O . ARG B 1 43 ? 27.904 75.611 9.330 1.00 41.64 36 ARG B O 1
ATOM 2110 N N . ILE B 1 44 ? 27.749 74.739 7.274 1.00 42.52 37 ILE B N 1
ATOM 2111 C CA . ILE B 1 44 ? 27.674 73.362 7.766 1.00 43.73 37 ILE B CA 1
ATOM 2112 C C . ILE B 1 44 ? 28.868 72.476 7.396 1.00 43.09 37 ILE B C 1
ATOM 2113 O O . ILE B 1 44 ? 29.250 72.374 6.232 1.00 42.15 37 ILE B O 1
ATOM 2118 N N . HIS B 1 45 ? 29.443 71.823 8.400 1.00 44.00 38 HIS B N 1
ATOM 2119 C CA . HIS B 1 45 ? 30.584 70.955 8.173 1.00 44.90 38 HIS B CA 1
ATOM 2120 C C . HIS B 1 45 ? 30.145 69.507 7.920 1.00 43.46 38 HIS B C 1
ATOM 2121 O O . HIS B 1 45 ? 28.995 69.143 8.159 1.00 44.01 38 HIS B O 1
ATOM 2128 N N . HIS B 1 46 ? 31.067 68.691 7.417 1.00 42.18 39 HIS B N 1
ATOM 2129 C CA . HIS B 1 46 ? 30.785 67.294 7.100 1.00 40.29 39 HIS B CA 1
ATOM 2130 C C . HIS B 1 46 ? 30.827 66.366 8.302 1.00 37.92 39 HIS B C 1
ATOM 2131 O O . HIS B 1 46 ? 30.225 65.293 8.290 1.00 36.62 39 HIS B O 1
ATOM 2138 N N . ALA B 1 47 ? 31.537 66.777 9.344 1.00 35.28 40 ALA B N 1
ATOM 2139 C CA . ALA B 1 47 ? 31.662 65.947 10.528 1.00 33.29 40 ALA B CA 1
ATOM 2140 C C . ALA B 1 47 ? 31.846 66.782 11.787 1.00 31.02 40 ALA B C 1
ATOM 2141 O O . ALA B 1 47 ? 32.579 67.770 11.787 1.00 29.22 40 ALA B O 1
ATOM 2143 N N . TYR B 1 48 ? 31.191 66.371 12.863 1.00 28.30 41 TYR B N 1
ATOM 2144 C CA . TYR B 1 48 ? 31.305 67.086 14.120 1.00 28.30 41 TYR B CA 1
ATOM 2145 C C . TYR B 1 48 ? 31.846 66.140 15.198 1.00 27.80 41 TYR B C 1
ATOM 2146 O O . TYR B 1 48 ? 31.493 64.965 15.233 1.00 28.98 41 TYR B O 1
ATOM 2155 N N . LEU B 1 49 ? 32.710 66.648 16.069 1.00 26.31 42 LEU B N 1
ATOM 2156 C CA . LEU B 1 49 ? 33.274 65.839 17.150 1.00 24.71 42 LEU B CA 1
ATOM 2157 C C . LEU B 1 49 ? 32.858 66.414 18.492 1.00 23.93 42 LEU B C 1
ATOM 2158 O O . LEU B 1 49 ? 33.188 67.556 18.807 1.00 24.62 42 LEU B O 1
ATOM 2163 N N . PHE B 1 50 ? 32.127 65.629 19.275 1.00 22.58 43 PHE B N 1
ATOM 2164 C CA . PHE B 1 50 ? 31.688 66.066 20.599 1.00 22.69 43 PHE B CA 1
ATOM 2165 C C . PHE B 1 50 ? 32.522 65.315 21.621 1.00 24.14 43 PHE B C 1
ATOM 2166 O O . PHE B 1 50 ? 32.646 64.085 21.555 1.00 23.70 43 PHE B O 1
ATOM 2174 N N . SER B 1 51 ? 33.101 66.050 22.560 1.00 25.93 44 SER B N 1
ATOM 2175 C CA . SER B 1 51 ? 33.918 65.423 23.590 1.00 26.16 44 SER B CA 1
ATOM 2176 C C . SER B 1 51 ? 33.521 65.899 24.970 1.00 25.82 44 SER B C 1
ATOM 2177 O O . SER B 1 51 ? 32.971 66.987 25.126 1.00 27.08 44 SER B O 1
ATOM 2180 N N . GLY B 1 52 ? 33.785 65.065 25.969 1.00 25.70 45 GLY B N 1
ATOM 2181 C CA . GLY B 1 52 ? 33.459 65.404 27.342 1.00 24.78 45 GLY B CA 1
ATOM 2182 C C . GLY B 1 52 ? 33.282 64.143 28.156 1.00 25.62 45 GLY B C 1
ATOM 2183 O O . GLY B 1 52 ? 33.305 63.040 27.601 1.00 26.12 45 GLY B O 1
ATOM 2184 N N . THR B 1 53 ? 33.116 64.297 29.466 1.00 26.37 46 THR B N 1
ATOM 2185 C CA . THR B 1 53 ? 32.918 63.162 30.362 1.00 27.87 46 THR B CA 1
ATOM 2186 C C . THR B 1 53 ? 31.599 62.485 30.030 1.00 27.26 46 THR B C 1
ATOM 2187 O O . THR B 1 53 ? 30.704 63.109 29.480 1.00 30.98 46 THR B O 1
ATOM 2191 N N . ARG B 1 54 ? 31.471 61.215 30.372 1.00 29.29 47 ARG B N 1
ATOM 2192 C CA . ARG B 1 54 ? 30.233 60.491 30.119 1.00 32.84 47 ARG B CA 1
ATOM 2193 C C . ARG B 1 54 ? 29.100 61.150 30.915 1.00 33.95 47 ARG B C 1
ATOM 2194 O O . ARG B 1 54 ? 29.259 61.470 32.095 1.00 34.66 47 ARG B O 1
ATOM 2202 N N . GLY B 1 55 ? 27.966 61.367 30.254 1.00 32.53 48 GLY B N 1
ATOM 2203 C CA . GLY B 1 55 ? 26.833 61.986 30.913 1.00 32.64 48 GLY B CA 1
ATOM 2204 C C . GLY B 1 55 ? 26.680 63.477 30.675 1.00 30.76 48 GLY B C 1
ATOM 2205 O O . GLY B 1 55 ? 25.631 64.027 30.989 1.00 33.00 48 GLY B O 1
ATOM 2206 N N . VAL B 1 56 ? 27.698 64.141 30.129 1.00 29.99 49 VAL B N 1
ATOM 2207 C CA . VAL B 1 56 ? 27.591 65.587 29.887 1.00 29.11 49 VAL B CA 1
ATOM 2208 C C . VAL B 1 56 ? 26.586 65.940 28.808 1.00 28.37 49 VAL B C 1
ATOM 2209 O O . VAL B 1 56 ? 26.345 67.109 28.559 1.00 30.56 49 VAL B O 1
ATOM 2213 N N . GLY B 1 57 ? 26.014 64.935 28.152 1.00 28.20 50 GLY B N 1
ATOM 2214 C CA . GLY B 1 57 ? 25.019 65.205 27.126 1.00 27.18 50 GLY B CA 1
ATOM 2215 C C . GLY B 1 57 ? 25.523 65.206 25.692 1.00 27.99 50 GLY B C 1
ATOM 2216 O O . GLY B 1 57 ? 24.912 65.834 24.834 1.00 27.47 50 GLY B O 1
ATOM 2217 N N . LYS B 1 58 ? 26.621 64.499 25.422 1.00 27.17 51 LYS B N 1
ATOM 2218 C CA . LYS B 1 58 ? 27.182 64.445 24.077 1.00 25.52 51 LYS B CA 1
ATOM 2219 C C . LYS B 1 58 ? 26.255 63.881 23.012 1.00 24.54 51 LYS B C 1
ATOM 2220 O O . LYS B 1 58 ? 26.088 64.501 21.968 1.00 24.29 51 LYS B O 1
ATOM 2226 N N . THR B 1 59 ? 25.657 62.715 23.242 1.00 24.86 52 THR B N 1
ATOM 2227 C CA . THR B 1 59 ? 24.777 62.162 22.216 1.00 24.70 52 THR B CA 1
ATOM 2228 C C . THR B 1 59 ? 23.461 62.936 22.170 1.00 25.15 52 THR B C 1
ATOM 2229 O O . THR B 1 59 ? 22.798 62.994 21.131 1.00 23.50 52 THR B O 1
ATOM 2233 N N . SER B 1 60 ? 23.100 63.558 23.288 1.00 24.74 53 SER B N 1
ATOM 2234 C CA . SER B 1 60 ? 21.871 64.337 23.349 1.00 24.10 53 SER B CA 1
ATOM 2235 C C . SER B 1 60 ? 21.984 65.529 22.402 1.00 23.40 53 SER B C 1
ATOM 2236 O O . SER B 1 60 ? 21.054 65.841 21.669 1.00 23.86 53 SER B O 1
ATOM 2239 N N . ILE B 1 61 ? 23.130 66.198 22.394 1.00 23.37 54 ILE B N 1
ATOM 2240 C CA . ILE B 1 61 ? 23.279 67.353 21.514 1.00 22.48 54 ILE B CA 1
ATOM 2241 C C . ILE B 1 61 ? 23.505 66.947 20.052 1.00 21.70 54 ILE B C 1
ATOM 2242 O O . ILE B 1 61 ? 23.061 67.630 19.138 1.00 21.12 54 ILE B O 1
ATOM 2247 N N . ALA B 1 62 ? 24.186 65.829 19.827 1.00 21.50 55 ALA B N 1
ATOM 2248 C CA . ALA B 1 62 ? 24.424 65.368 18.466 1.00 22.44 55 ALA B CA 1
ATOM 2249 C C . ALA B 1 62 ? 23.042 65.057 17.875 1.00 24.45 55 ALA B C 1
ATOM 2250 O O . ALA B 1 62 ? 22.728 65.390 16.725 1.00 19.61 55 ALA B O 1
ATOM 2252 N N . ARG B 1 63 ? 22.228 64.411 18.700 1.00 26.78 56 ARG B N 1
ATOM 2253 C CA . ARG B 1 63 ? 20.865 64.046 18.353 1.00 31.48 56 ARG B CA 1
ATOM 2254 C C . ARG B 1 63 ? 20.091 65.308 17.930 1.00 30.78 56 ARG B C 1
ATOM 2255 O O . ARG B 1 63 ? 19.301 65.288 16.983 1.00 30.56 56 ARG B O 1
ATOM 2263 N N . LEU B 1 64 ? 20.332 66.412 18.626 1.00 29.41 57 LEU B N 1
ATOM 2264 C CA . LEU B 1 64 ? 19.646 67.665 18.312 1.00 27.59 57 LEU B CA 1
ATOM 2265 C C . LEU B 1 64 ? 20.145 68.282 17.022 1.00 25.63 57 LEU B C 1
ATOM 2266 O O . LEU B 1 64 ? 19.403 69.002 16.336 1.00 23.29 57 LEU B O 1
ATOM 2271 N N . LEU B 1 65 ? 21.411 68.027 16.709 1.00 22.22 58 LEU B N 1
ATOM 2272 C CA . LEU B 1 65 ? 22.001 68.539 15.479 1.00 22.93 58 LEU B CA 1
ATOM 2273 C C . LEU B 1 65 ? 21.452 67.703 14.310 1.00 22.39 58 LEU B C 1
ATOM 2274 O O . LEU B 1 65 ? 21.087 68.243 13.263 1.00 26.47 58 LEU B O 1
ATOM 2279 N N . ALA B 1 66 ? 21.401 66.387 14.482 1.00 22.12 59 ALA B N 1
ATOM 2280 C CA . ALA B 1 66 ? 20.840 65.526 13.436 1.00 23.15 59 ALA B CA 1
ATOM 2281 C C . ALA B 1 66 ? 19.411 66.017 13.109 1.00 22.97 59 ALA B C 1
ATOM 2282 O O . ALA B 1 66 ? 19.041 66.151 11.949 1.00 22.96 59 ALA B O 1
ATOM 2284 N N . LYS B 1 67 ? 18.629 66.278 14.153 1.00 23.86 60 LYS B N 1
ATOM 2285 C CA . LYS B 1 67 ? 17.248 66.755 14.040 1.00 24.03 60 LYS B CA 1
ATOM 2286 C C . LYS B 1 67 ? 17.129 68.057 13.232 1.00 23.68 60 LYS B C 1
ATOM 2287 O O . LYS B 1 67 ? 16.318 68.145 12.309 1.00 22.62 60 LYS B O 1
ATOM 2293 N N . GLY B 1 68 ? 17.944 69.055 13.574 1.00 23.38 61 GLY B N 1
ATOM 2294 C CA . GLY B 1 68 ? 17.909 70.322 12.862 1.00 24.33 61 GLY B CA 1
ATOM 2295 C C . GLY B 1 68 ? 18.365 70.227 11.414 1.00 26.13 61 GLY B C 1
ATOM 2296 O O . GLY B 1 68 ? 17.918 71.002 10.553 1.00 25.83 61 GLY B O 1
ATOM 2297 N N . LEU B 1 69 ? 19.267 69.286 11.143 1.00 25.42 62 LEU B N 1
ATOM 2298 C CA . LEU B 1 69 ? 19.770 69.097 9.794 1.00 26.51 62 LEU B CA 1
ATOM 2299 C C . LEU B 1 69 ? 18.720 68.474 8.895 1.00 26.18 62 LEU B C 1
ATOM 2300 O O . LEU B 1 69 ? 18.648 68.817 7.720 1.00 27.12 62 LEU B O 1
ATOM 2305 N N . ASN B 1 70 ? 17.897 67.584 9.451 1.00 27.31 63 ASN B N 1
ATOM 2306 C CA . ASN B 1 70 ? 16.872 66.896 8.671 1.00 28.48 63 ASN B CA 1
ATOM 2307 C C . ASN B 1 70 ? 15.428 67.399 8.802 1.00 29.39 63 ASN B C 1
ATOM 2308 O O . ASN B 1 70 ? 14.523 66.807 8.203 1.00 28.74 63 ASN B O 1
ATOM 2313 N N . CYS B 1 71 ? 15.186 68.464 9.564 1.00 25.92 64 CYS B N 1
ATOM 2314 C CA . CYS B 1 71 ? 13.807 68.933 9.698 1.00 25.31 64 CYS B CA 1
ATOM 2315 C C . CYS B 1 71 ? 13.181 69.200 8.323 1.00 24.29 64 CYS B C 1
ATOM 2316 O O . CYS B 1 71 ? 13.747 69.897 7.483 1.00 24.51 64 CYS B O 1
ATOM 2319 N N . GLU B 1 72 ? 11.993 68.660 8.111 1.00 27.29 65 GLU B N 1
ATOM 2320 C CA . GLU B 1 72 ? 11.324 68.810 6.826 1.00 30.72 65 GLU B CA 1
ATOM 2321 C C . GLU B 1 72 ? 11.039 70.255 6.419 1.00 30.95 65 GLU B C 1
ATOM 2322 O O . GLU B 1 72 ? 10.822 70.535 5.242 1.00 33.14 65 GLU B O 1
ATOM 2328 N N . THR B 1 73 ? 11.063 71.173 7.378 1.00 29.09 66 THR B N 1
ATOM 2329 C CA . THR B 1 73 ? 10.835 72.581 7.066 1.00 30.60 66 THR B CA 1
ATOM 2330 C C . THR B 1 73 ? 12.125 73.204 6.505 1.00 31.29 66 THR B C 1
ATOM 2331 O O . THR B 1 73 ? 12.087 74.246 5.849 1.00 30.72 66 THR B O 1
ATOM 2335 N N . GLY B 1 74 ? 13.261 72.560 6.783 1.00 32.33 67 GLY B N 1
ATOM 2336 C CA . GLY B 1 74 ? 14.551 73.053 6.319 1.00 29.39 67 GLY B CA 1
ATOM 2337 C C . GLY B 1 74 ? 15.622 72.900 7.394 1.00 27.88 67 GLY B C 1
ATOM 2338 O O . GLY B 1 74 ? 15.309 72.653 8.557 1.00 23.98 67 GLY B O 1
ATOM 2339 N N . ILE B 1 75 ? 16.888 73.030 7.011 1.00 28.02 68 ILE B N 1
ATOM 2340 C CA . ILE B 1 75 ? 17.966 72.936 7.977 1.00 27.22 68 ILE B CA 1
ATOM 2341 C C . ILE B 1 75 ? 17.727 74.090 8.927 1.00 26.79 68 ILE B C 1
ATOM 2342 O O . ILE B 1 75 ? 17.625 75.229 8.501 1.00 28.11 68 ILE B O 1
ATOM 2347 N N . THR B 1 76 ? 17.636 73.790 10.217 1.00 25.89 69 THR B N 1
ATOM 2348 C CA . THR B 1 76 ? 17.368 74.822 11.190 1.00 23.85 69 THR B CA 1
ATOM 2349 C C . THR B 1 76 ? 17.890 74.458 12.572 1.00 24.20 69 THR B C 1
ATOM 2350 O O . THR B 1 76 ? 18.035 73.282 12.901 1.00 26.90 69 THR B O 1
ATOM 2354 N N . ALA B 1 77 ? 18.146 75.485 13.377 1.00 21.05 70 ALA B N 1
ATOM 2355 C CA . ALA B 1 77 ? 18.611 75.305 14.745 1.00 22.36 70 ALA B CA 1
ATOM 2356 C C . ALA B 1 77 ? 17.386 75.098 15.649 1.00 23.66 70 ALA B C 1
ATOM 2357 O O . ALA B 1 77 ? 17.511 74.676 16.804 1.00 25.29 70 ALA B O 1
ATOM 2359 N N . THR B 1 78 ? 16.206 75.398 15.106 1.00 23.35 71 THR B N 1
ATOM 2360 C CA . THR B 1 78 ? 14.947 75.266 15.832 1.00 22.86 71 THR B CA 1
ATOM 2361 C C . THR B 1 78 ? 14.023 74.230 15.166 1.00 21.71 71 THR B C 1
ATOM 2362 O O . THR B 1 78 ? 12.963 74.581 14.644 1.00 20.28 71 THR B O 1
ATOM 2366 N N . PRO B 1 79 ? 14.410 72.940 15.185 1.00 20.68 72 PRO B N 1
ATOM 2367 C CA . PRO B 1 79 ? 13.629 71.848 14.587 1.00 22.66 72 PRO B CA 1
ATOM 2368 C C . PRO B 1 79 ? 12.140 71.936 14.966 1.00 24.25 72 PRO B C 1
ATOM 2369 O O . PRO B 1 79 ? 11.804 72.051 16.160 1.00 24.89 72 PRO B O 1
ATOM 2373 N N . CYS B 1 80 ? 11.256 71.855 13.972 1.00 21.93 73 CYS B N 1
ATOM 2374 C CA . CYS B 1 80 ? 9.818 71.970 14.245 1.00 23.74 73 CYS B CA 1
ATOM 2375 C C . CYS B 1 80 ? 9.339 70.993 15.312 1.00 23.17 73 CYS B C 1
ATOM 2376 O O . CYS B 1 80 ? 8.420 71.293 16.081 1.00 23.45 73 CYS B O 1
ATOM 2379 N N . GLY B 1 81 ? 9.958 69.822 15.356 1.00 23.12 74 GLY B N 1
ATOM 2380 C CA . GLY B 1 81 ? 9.590 68.849 16.371 1.00 21.21 74 GLY B CA 1
ATOM 2381 C C . GLY B 1 81 ? 8.314 68.086 16.095 1.00 23.61 74 GLY B C 1
ATOM 2382 O O . GLY B 1 81 ? 7.977 67.165 16.850 1.00 25.24 74 GLY B O 1
ATOM 2383 N N . VAL B 1 82 ? 7.614 68.442 15.019 1.00 23.56 75 VAL B N 1
ATOM 2384 C CA . VAL B 1 82 ? 6.367 67.771 14.674 1.00 24.14 75 VAL B CA 1
ATOM 2385 C C . VAL B 1 82 ? 6.312 67.138 13.286 1.00 25.03 75 VAL B C 1
ATOM 2386 O O . VAL B 1 82 ? 5.339 66.484 12.972 1.00 23.83 75 VAL B O 1
ATOM 2390 N N . CYS B 1 83 ? 7.314 67.347 12.436 1.00 23.09 76 CYS B N 1
ATOM 2391 C CA . CYS B 1 83 ? 7.274 66.690 11.132 1.00 24.50 76 CYS B CA 1
ATOM 2392 C C . CYS B 1 83 ? 7.675 65.216 11.370 1.00 26.40 76 CYS B C 1
ATOM 2393 O O . CYS B 1 83 ? 7.966 64.823 12.508 1.00 25.40 76 CYS B O 1
ATOM 2396 N N . ASP B 1 84 ? 7.684 64.404 10.317 1.00 25.19 77 ASP B N 1
ATOM 2397 C CA . ASP B 1 84 ? 8.020 62.993 10.464 1.00 29.56 77 ASP B CA 1
ATOM 2398 C C . ASP B 1 84 ? 9.456 62.716 10.893 1.00 29.78 77 ASP B C 1
ATOM 2399 O O . ASP B 1 84 ? 9.695 61.877 11.774 1.00 28.24 77 ASP B O 1
ATOM 2404 N N . ASN B 1 85 ? 10.408 63.400 10.269 1.00 29.43 78 ASN B N 1
ATOM 2405 C CA . ASN B 1 85 ? 11.804 63.212 10.638 1.00 29.89 78 ASN B CA 1
ATOM 2406 C C . ASN B 1 85 ? 12.004 63.566 12.114 1.00 30.71 78 ASN B C 1
ATOM 2407 O O . ASN B 1 85 ? 12.573 62.788 12.875 1.00 29.90 78 ASN B O 1
ATOM 2412 N N . CYS B 1 86 ? 11.521 64.738 12.524 1.00 33.08 79 CYS B N 1
ATOM 2413 C CA . CYS B 1 86 ? 11.677 65.168 13.918 1.00 32.71 79 CYS B CA 1
ATOM 2414 C C . CYS B 1 86 ? 11.098 64.156 14.894 1.00 33.50 79 CYS B C 1
ATOM 2415 O O . CYS B 1 86 ? 11.794 63.685 15.791 1.00 34.18 79 CYS B O 1
ATOM 2418 N N . ARG B 1 87 ? 9.825 63.826 14.705 1.00 35.74 80 ARG B N 1
ATOM 2419 C CA . ARG B 1 87 ? 9.126 62.885 15.569 1.00 37.33 80 ARG B CA 1
ATOM 2420 C C . ARG B 1 87 ? 9.822 61.530 15.599 1.00 37.76 80 ARG B C 1
ATOM 2421 O O . ARG B 1 87 ? 9.959 60.912 16.655 1.00 35.56 80 ARG B O 1
ATOM 2429 N N . GLU B 1 88 ? 10.270 61.076 14.437 1.00 38.62 81 GLU B N 1
ATOM 2430 C CA . GLU B 1 88 ? 10.951 59.796 14.343 1.00 40.83 81 GLU B CA 1
ATOM 2431 C C . GLU B 1 88 ? 12.197 59.766 15.222 1.00 41.20 81 GLU B C 1
ATOM 2432 O O . GLU B 1 88 ? 12.454 58.772 15.911 1.00 38.32 81 GLU B O 1
ATOM 2438 N N . ILE B 1 89 ? 12.956 60.863 15.204 1.00 41.24 82 ILE B N 1
ATOM 2439 C CA . ILE B 1 89 ? 14.187 60.956 15.980 1.00 43.55 82 ILE B CA 1
ATOM 2440 C C . ILE B 1 89 ? 13.949 61.017 17.482 1.00 45.11 82 ILE B C 1
ATOM 2441 O O . ILE B 1 89 ? 14.675 60.398 18.257 1.00 45.97 82 ILE B O 1
ATOM 2446 N N . GLU B 1 90 ? 12.927 61.753 17.897 1.00 47.48 83 GLU B N 1
ATOM 2447 C CA . GLU B 1 90 ? 12.643 61.864 19.318 1.00 50.25 83 GLU B CA 1
ATOM 2448 C C . GLU B 1 90 ? 12.092 60.541 19.852 1.00 50.26 83 GLU B C 1
ATOM 2449 O O . GLU B 1 90 ? 12.192 60.252 21.043 1.00 50.15 83 GLU B O 1
ATOM 2455 N N . GLN B 1 91 ? 11.508 59.736 18.973 1.00 50.52 84 GLN B N 1
ATOM 2456 C CA . GLN B 1 91 ? 10.993 58.449 19.405 1.00 51.26 84 GLN B CA 1
ATOM 2457 C C . GLN B 1 91 ? 12.112 57.418 19.281 1.00 51.14 84 GLN B C 1
ATOM 2458 O O . GLN B 1 91 ? 11.929 56.233 19.576 1.00 50.49 84 GLN B O 1
ATOM 2464 N N . GLY B 1 92 ? 13.279 57.905 18.857 1.00 50.48 85 GLY B N 1
ATOM 2465 C CA . GLY B 1 92 ? 14.461 57.074 18.716 1.00 50.66 85 GLY B CA 1
ATOM 2466 C C . GLY B 1 92 ? 14.413 55.999 17.647 1.00 51.43 85 GLY B C 1
ATOM 2467 O O . GLY B 1 92 ? 14.793 54.858 17.896 1.00 51.36 85 GLY B O 1
ATOM 2468 N N . ARG B 1 93 ? 13.976 56.356 16.444 1.00 51.71 86 ARG B N 1
ATOM 2469 C CA . ARG B 1 93 ? 13.888 55.376 15.375 1.00 50.26 86 ARG B CA 1
ATOM 2470 C C . ARG B 1 93 ? 13.826 55.992 13.985 1.00 48.89 86 ARG B C 1
ATOM 2471 O O . ARG B 1 93 ? 12.920 55.701 13.212 1.00 48.11 86 ARG B O 1
ATOM 2479 N N . PHE B 1 94 ? 14.800 56.836 13.666 1.00 47.94 87 PHE B N 1
ATOM 2480 C CA . PHE B 1 94 ? 14.841 57.487 12.366 1.00 47.30 87 PHE B CA 1
ATOM 2481 C C . PHE B 1 94 ? 15.820 56.777 11.445 1.00 48.90 87 PHE B C 1
ATOM 2482 O O . PHE B 1 94 ? 17.032 56.981 11.550 1.00 49.50 87 PHE B O 1
ATOM 2490 N N . VAL B 1 95 ? 15.282 55.948 10.551 1.00 49.93 88 VAL B N 1
ATOM 2491 C CA . VAL B 1 95 ? 16.073 55.186 9.581 1.00 50.66 88 VAL B CA 1
ATOM 2492 C C . VAL B 1 95 ? 17.458 55.761 9.383 1.00 49.53 88 VAL B C 1
ATOM 2493 O O . VAL B 1 95 ? 18.471 55.153 9.750 1.00 49.36 88 VAL B O 1
ATOM 2497 N N . ASP B 1 96 ? 17.452 56.950 8.784 1.00 47.81 89 ASP B N 1
ATOM 2498 C CA . ASP B 1 96 ? 18.642 57.708 8.416 1.00 46.62 89 ASP B CA 1
ATOM 2499 C C . ASP B 1 96 ? 19.526 58.315 9.501 1.00 44.66 89 ASP B C 1
ATOM 2500 O O . ASP B 1 96 ? 20.420 59.109 9.205 1.00 43.80 89 ASP B O 1
ATOM 2505 N N . LEU B 1 97 ? 19.263 57.976 10.754 1.00 43.16 90 LEU B N 1
ATOM 2506 C CA . LEU B 1 97 ? 20.118 58.429 11.838 1.00 42.22 90 LEU B CA 1
ATOM 2507 C C . LEU B 1 97 ? 20.668 57.112 12.379 1.00 41.49 90 LEU B C 1
ATOM 2508 O O . LEU B 1 97 ? 20.039 56.460 13.212 1.00 38.86 90 LEU B O 1
ATOM 2513 N N . ILE B 1 98 ? 21.830 56.709 11.871 1.00 41.04 91 ILE B N 1
ATOM 2514 C CA . ILE B 1 98 ? 22.445 55.459 12.291 1.00 40.74 91 ILE B CA 1
ATOM 2515 C C . ILE B 1 98 ? 23.320 55.618 13.528 1.00 41.52 91 ILE B C 1
ATOM 2516 O O . ILE B 1 98 ? 24.368 56.268 13.483 1.00 38.89 91 ILE B O 1
ATOM 2521 N N . GLU B 1 99 ? 22.871 55.029 14.636 1.00 41.13 92 GLU B N 1
ATOM 2522 C CA . GLU B 1 99 ? 23.608 55.082 15.891 1.00 42.77 92 GLU B CA 1
ATOM 2523 C C . GLU B 1 99 ? 24.499 53.856 16.062 1.00 43.24 92 GLU B C 1
ATOM 2524 O O . GLU B 1 99 ? 24.030 52.722 15.970 1.00 45.14 92 GLU B O 1
ATOM 2530 N N . ILE B 1 100 ? 25.785 54.093 16.315 1.00 42.54 93 ILE B N 1
ATOM 2531 C CA . ILE B 1 100 ? 26.770 53.021 16.477 1.00 40.94 93 ILE B CA 1
ATOM 2532 C C . ILE B 1 100 ? 27.574 53.159 17.769 1.00 41.45 93 ILE B C 1
ATOM 2533 O O . ILE B 1 100 ? 28.156 54.215 18.016 1.00 42.74 93 ILE B O 1
ATOM 2538 N N . ASP B 1 101 ? 27.607 52.121 18.602 1.00 41.95 94 ASP B N 1
ATOM 2539 C CA . ASP B 1 101 ? 28.436 52.193 19.807 1.00 42.04 94 ASP B CA 1
ATOM 2540 C C . ASP B 1 101 ? 29.683 51.396 19.495 1.00 42.14 94 ASP B C 1
ATOM 2541 O O . ASP B 1 101 ? 29.657 50.162 19.380 1.00 41.20 94 ASP B O 1
ATOM 2546 N N . ALA B 1 102 ? 30.769 52.137 19.335 1.00 42.11 95 ALA B N 1
ATOM 2547 C CA . ALA B 1 102 ? 32.075 51.594 19.011 1.00 42.31 95 ALA B CA 1
ATOM 2548 C C . ALA B 1 102 ? 32.710 50.951 20.238 1.00 44.26 95 ALA B C 1
ATOM 2549 O O . ALA B 1 102 ? 33.720 50.260 20.136 1.00 45.18 95 ALA B O 1
ATOM 2551 N N . ALA B 1 103 ? 32.111 51.192 21.399 1.00 45.57 96 ALA B N 1
ATOM 2552 C CA . ALA B 1 103 ? 32.612 50.644 22.648 1.00 48.59 96 ALA B CA 1
ATOM 2553 C C . ALA B 1 103 ? 31.956 49.302 22.946 1.00 51.66 96 ALA B C 1
ATOM 2554 O O . ALA B 1 103 ? 32.417 48.562 23.815 1.00 51.83 96 ALA B O 1
ATOM 2556 N N . SER B 1 104 ? 30.883 48.986 22.225 1.00 55.58 97 SER B N 1
ATOM 2557 C CA . SER B 1 104 ? 30.181 47.721 22.432 1.00 59.53 97 SER B CA 1
ATOM 2558 C C . SER B 1 104 ? 30.811 46.585 21.636 1.00 62.35 97 SER B C 1
ATOM 2559 O O . SER B 1 104 ? 30.888 46.634 20.405 1.00 63.22 97 SER B O 1
ATOM 2562 N N . ARG B 1 105 ? 31.257 45.566 22.363 1.00 65.60 98 ARG B N 1
ATOM 2563 C CA . ARG B 1 105 ? 31.894 44.386 21.786 1.00 69.11 98 ARG B CA 1
ATOM 2564 C C . ARG B 1 105 ? 30.913 43.471 21.063 1.00 70.84 98 ARG B C 1
ATOM 2565 O O . ARG B 1 105 ? 31.177 43.008 19.950 1.00 70.82 98 ARG B O 1
ATOM 2573 N N . THR B 1 106 ? 29.784 43.207 21.707 1.00 72.74 99 THR B N 1
ATOM 2574 C CA . THR B 1 106 ? 28.761 42.358 21.119 1.00 75.14 99 THR B CA 1
ATOM 2575 C C . THR B 1 106 ? 28.208 43.059 19.881 1.00 76.09 99 THR B C 1
ATOM 2576 O O . THR B 1 106 ? 27.390 42.501 19.152 1.00 77.37 99 THR B O 1
ATOM 2580 N N . LYS B 1 107 ? 28.668 44.285 19.646 1.00 77.06 100 LYS B N 1
ATOM 2581 C CA . LYS B 1 107 ? 28.198 45.068 18.511 1.00 77.35 100 LYS B CA 1
ATOM 2582 C C . LYS B 1 107 ? 29.206 45.298 17.384 1.00 78.04 100 LYS B C 1
ATOM 2583 O O . LYS B 1 107 ? 28.824 45.789 16.324 1.00 79.07 100 LYS B O 1
ATOM 2589 N N . VAL B 1 108 ? 30.476 44.945 17.593 1.00 77.85 101 VAL B N 1
ATOM 2590 C CA . VAL B 1 108 ? 31.503 45.149 16.562 1.00 78.34 101 VAL B CA 1
ATOM 2591 C C . VAL B 1 108 ? 31.109 44.550 15.218 1.00 79.49 101 VAL B C 1
ATOM 2592 O O . VAL B 1 108 ? 31.729 44.827 14.190 1.00 79.65 101 VAL B O 1
ATOM 2596 N N . GLU B 1 109 ? 30.085 43.709 15.241 1.00 80.49 102 GLU B N 1
ATOM 2597 C CA . GLU B 1 109 ? 29.575 43.073 14.039 1.00 81.39 102 GLU B CA 1
ATOM 2598 C C . GLU B 1 109 ? 28.914 44.167 13.254 1.00 81.35 102 GLU B C 1
ATOM 2599 O O . GLU B 1 109 ? 29.476 44.799 12.354 1.00 81.23 102 GLU B O 1
ATOM 2605 N N . ASP B 1 110 ? 27.666 44.344 13.649 1.00 81.61 103 ASP B N 1
ATOM 2606 C CA . ASP B 1 110 ? 26.789 45.334 13.113 1.00 81.84 103 ASP B CA 1
ATOM 2607 C C . ASP B 1 110 ? 27.642 46.601 12.910 1.00 81.45 103 ASP B C 1
ATOM 2608 O O . ASP B 1 110 ? 27.477 47.301 11.918 1.00 81.84 103 ASP B O 1
ATOM 2613 N N . THR B 1 111 ? 28.598 46.858 13.806 1.00 80.54 104 THR B N 1
ATOM 2614 C CA . THR B 1 111 ? 29.451 48.048 13.678 1.00 79.68 104 THR B CA 1
ATOM 2615 C C . THR B 1 111 ? 30.324 48.106 12.420 1.00 79.79 104 THR B C 1
ATOM 2616 O O . THR B 1 111 ? 30.303 49.096 11.688 1.00 79.33 104 THR B O 1
ATOM 2620 N N . ARG B 1 112 ? 31.104 47.056 12.185 1.00 80.15 105 ARG B N 1
ATOM 2621 C CA . ARG B 1 112 ? 32.003 47.002 11.037 1.00 80.07 105 ARG B CA 1
ATOM 2622 C C . ARG B 1 112 ? 31.251 47.102 9.709 1.00 79.38 105 ARG B C 1
ATOM 2623 O O . ARG B 1 112 ? 31.619 47.888 8.833 1.00 79.72 105 ARG B O 1
ATOM 2631 N N . ASP B 1 113 ? 30.196 46.303 9.573 1.00 78.36 106 ASP B N 1
ATOM 2632 C CA . ASP B 1 113 ? 29.377 46.286 8.361 1.00 77.75 106 ASP B CA 1
ATOM 2633 C C . ASP B 1 113 ? 28.832 47.659 8.020 1.00 76.61 106 ASP B C 1
ATOM 2634 O O . ASP B 1 113 ? 28.935 48.109 6.877 1.00 75.78 106 ASP B O 1
ATOM 2639 N N . LEU B 1 114 ? 28.231 48.312 9.010 1.00 75.82 107 LEU B N 1
ATOM 2640 C CA . LEU B 1 114 ? 27.688 49.643 8.798 1.00 75.30 107 LEU B CA 1
ATOM 2641 C C . LEU B 1 114 ? 28.811 50.570 8.351 1.00 74.61 107 LEU B C 1
ATOM 2642 O O . LEU B 1 114 ? 28.662 51.315 7.383 1.00 74.29 107 LEU B O 1
ATOM 2647 N N . LEU B 1 115 ? 29.942 50.516 9.045 1.00 73.41 108 LEU B N 1
ATOM 2648 C CA . LEU B 1 115 ? 31.054 51.368 8.672 1.00 73.17 108 LEU B CA 1
ATOM 2649 C C . LEU B 1 115 ? 31.656 50.977 7.332 1.00 73.43 108 LEU B C 1
ATOM 2650 O O . LEU B 1 115 ? 32.401 51.750 6.737 1.00 73.57 108 LEU B O 1
ATOM 2655 N N . ASP B 1 116 ? 31.347 49.779 6.847 1.00 74.21 109 ASP B N 1
ATOM 2656 C CA . ASP B 1 116 ? 31.849 49.392 5.536 1.00 74.23 109 ASP B CA 1
ATOM 2657 C C . ASP B 1 116 ? 30.717 49.524 4.535 1.00 74.06 109 ASP B C 1
ATOM 2658 O O . ASP B 1 116 ? 30.866 49.213 3.358 1.00 73.76 109 ASP B O 1
ATOM 2663 N N . ASN B 1 117 ? 29.577 50.001 5.018 1.00 73.68 110 ASN B N 1
ATOM 2664 C CA . ASN B 1 117 ? 28.421 50.218 4.168 1.00 72.64 110 ASN B CA 1
ATOM 2665 C C . ASN B 1 117 ? 28.004 51.674 4.329 1.00 71.29 110 ASN B C 1
ATOM 2666 O O . ASN B 1 117 ? 26.987 51.971 4.945 1.00 71.26 110 ASN B O 1
ATOM 2671 N N . VAL B 1 118 ? 28.779 52.609 3.804 1.00 70.05 111 VAL B N 1
ATOM 2672 C CA . VAL B 1 118 ? 28.332 53.972 3.989 1.00 68.68 111 VAL B CA 1
ATOM 2673 C C . VAL B 1 118 ? 27.186 54.284 3.055 1.00 68.31 111 VAL B C 1
ATOM 2674 O O . VAL B 1 118 ? 27.372 54.838 1.976 1.00 68.75 111 VAL B O 1
ATOM 2678 N N . GLN B 1 119 ? 25.994 53.882 3.491 1.00 67.03 112 GLN B N 1
ATOM 2679 C CA . GLN B 1 119 ? 24.757 54.113 2.756 1.00 66.11 112 GLN B CA 1
ATOM 2680 C C . GLN B 1 119 ? 24.770 55.583 2.371 1.00 66.25 112 GLN B C 1
ATOM 2681 O O . GLN B 1 119 ? 24.288 56.444 3.107 1.00 66.89 112 GLN B O 1
ATOM 2687 N N . TYR B 1 120 ? 25.343 55.840 1.199 1.00 66.56 113 TYR B N 1
ATOM 2688 C CA . TYR B 1 120 ? 25.543 57.173 0.636 1.00 66.80 113 TYR B CA 1
ATOM 2689 C C . TYR B 1 120 ? 24.396 58.115 0.307 1.00 66.42 113 TYR B C 1
ATOM 2690 O O . TYR B 1 120 ? 24.639 59.296 0.035 1.00 65.96 113 TYR B O 1
ATOM 2699 N N . ALA B 1 121 ? 23.164 57.631 0.307 1.00 65.85 114 ALA B N 1
ATOM 2700 C CA . ALA B 1 121 ? 22.055 58.509 -0.038 1.00 66.07 114 ALA B CA 1
ATOM 2701 C C . ALA B 1 121 ? 20.806 58.144 0.732 1.00 65.78 114 ALA B C 1
ATOM 2702 O O . ALA B 1 121 ? 20.249 57.069 0.545 1.00 65.80 114 ALA B O 1
ATOM 2704 N N . PRO B 1 122 ? 20.355 59.039 1.618 1.00 65.29 115 PRO B N 1
ATOM 2705 C CA . PRO B 1 122 ? 19.166 58.830 2.438 1.00 64.99 115 PRO B CA 1
ATOM 2706 C C . PRO B 1 122 ? 17.943 58.109 1.903 1.00 65.21 115 PRO B C 1
ATOM 2707 O O . PRO B 1 122 ? 17.789 57.831 0.716 1.00 65.78 115 PRO B O 1
ATOM 2711 N N . ALA B 1 123 ? 17.076 57.816 2.860 1.00 65.65 116 ALA B N 1
ATOM 2712 C CA . ALA B 1 123 ? 15.823 57.122 2.661 1.00 65.66 116 ALA B CA 1
ATOM 2713 C C . ALA B 1 123 ? 14.711 57.994 3.229 1.00 65.67 116 ALA B C 1
ATOM 2714 O O . ALA B 1 123 ? 13.623 57.501 3.509 1.00 66.17 116 ALA B O 1
ATOM 2716 N N . ARG B 1 124 ? 15.001 59.284 3.400 1.00 65.39 117 ARG B N 1
ATOM 2717 C CA . ARG B 1 124 ? 14.050 60.250 3.959 1.00 65.16 117 ARG B CA 1
ATOM 2718 C C . ARG B 1 124 ? 14.689 61.633 4.077 1.00 64.76 117 ARG B C 1
ATOM 2719 O O . ARG B 1 124 ? 14.586 62.459 3.166 1.00 66.09 117 ARG B O 1
ATOM 2727 N N . GLY B 1 125 ? 15.342 61.874 5.216 1.00 62.24 118 GLY B N 1
ATOM 2728 C CA . G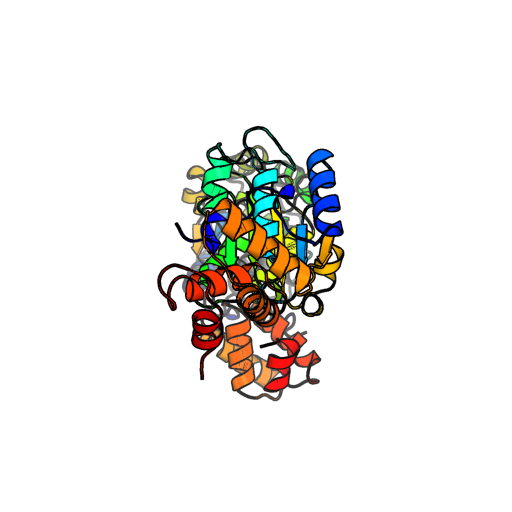LY B 1 125 ? 15.998 63.147 5.452 1.00 58.81 118 GLY B CA 1
ATOM 2729 C C . GLY B 1 125 ? 16.951 63.472 4.326 1.00 56.46 118 GLY B C 1
ATOM 2730 O O . GLY B 1 125 ? 17.250 62.611 3.506 1.00 58.37 118 GLY B O 1
ATOM 2731 N N . ARG B 1 126 ? 17.434 64.706 4.276 1.00 53.82 119 ARG B N 1
ATOM 2732 C CA . ARG B 1 126 ? 18.353 65.106 3.215 1.00 51.76 119 ARG B CA 1
ATOM 2733 C C . ARG B 1 126 ? 19.795 64.810 3.600 1.00 49.44 119 ARG B C 1
ATOM 2734 O O . ARG B 1 126 ? 20.728 65.246 2.926 1.00 48.08 119 ARG B O 1
ATOM 2742 N N . PHE B 1 127 ? 19.966 64.074 4.692 1.00 47.34 120 PHE B N 1
ATOM 2743 C CA . PHE B 1 127 ? 21.294 63.715 5.178 1.00 44.33 120 PHE B CA 1
ATOM 2744 C C . PHE B 1 127 ? 21.256 62.375 5.893 1.00 43.29 120 PHE B C 1
ATOM 2745 O O . PHE B 1 127 ? 20.452 62.191 6.804 1.00 44.30 120 PHE B O 1
ATOM 2753 N N . LYS B 1 128 ? 22.109 61.438 5.490 1.00 40.57 121 LYS B N 1
ATOM 2754 C CA . LYS B 1 128 ? 22.170 60.171 6.207 1.00 39.56 121 LYS B CA 1
ATOM 2755 C C . LYS B 1 128 ? 23.062 60.578 7.386 1.00 37.53 121 LYS B C 1
ATOM 2756 O O . LYS B 1 128 ? 24.065 61.267 7.193 1.00 36.71 121 LYS B O 1
ATOM 2762 N N . VAL B 1 129 ? 22.698 60.188 8.601 1.00 36.10 122 VAL B N 1
ATOM 2763 C CA . VAL B 1 129 ? 23.497 60.592 9.750 1.00 35.97 122 VAL B CA 1
ATOM 2764 C C . VAL B 1 129 ? 23.990 59.466 10.654 1.00 36.00 122 VAL B C 1
ATOM 2765 O O . VAL B 1 129 ? 23.201 58.703 11.224 1.00 35.33 122 VAL B O 1
ATOM 2769 N N . TYR B 1 130 ? 25.310 59.376 10.781 1.00 35.60 123 TYR B N 1
ATOM 2770 C CA . TYR B 1 130 ? 25.922 58.383 11.650 1.00 35.44 123 TYR B CA 1
ATOM 2771 C C . TYR B 1 130 ? 26.366 59.054 12.943 1.00 33.70 123 TYR B C 1
ATOM 2772 O O . TYR B 1 130 ? 27.072 60.059 12.929 1.00 34.03 123 TYR B O 1
ATOM 2781 N N . LEU B 1 131 ? 25.933 58.490 14.059 1.00 33.61 124 LEU B N 1
ATOM 2782 C CA . LEU B 1 131 ? 26.276 59.000 15.374 1.00 33.09 124 LEU B CA 1
ATOM 2783 C C . LEU B 1 131 ? 27.100 57.913 16.053 1.00 32.41 124 LEU B C 1
ATOM 2784 O O . LEU B 1 131 ? 26.553 56.984 16.645 1.00 31.95 124 LEU B O 1
ATOM 2789 N N . ILE B 1 132 ? 28.421 58.034 15.950 1.00 32.46 125 ILE B N 1
ATOM 2790 C CA . ILE B 1 132 ? 29.334 57.057 16.527 1.00 30.12 125 ILE B CA 1
ATOM 2791 C C . ILE B 1 132 ? 29.786 57.463 17.923 1.00 30.87 125 ILE B C 1
ATOM 2792 O O . ILE B 1 132 ? 30.537 58.430 18.088 1.00 31.66 125 ILE B O 1
ATOM 2797 N N . ASP B 1 133 ? 29.339 56.712 18.922 1.00 30.18 126 ASP B N 1
ATOM 2798 C CA . ASP B 1 133 ? 29.692 56.992 20.307 1.00 32.33 126 ASP B CA 1
ATOM 2799 C C . ASP B 1 133 ? 31.033 56.311 20.671 1.00 31.00 126 ASP B C 1
ATOM 2800 O O . ASP B 1 133 ? 31.317 55.212 20.215 1.00 29.04 126 ASP B O 1
ATOM 2805 N N . GLU B 1 134 ? 31.853 56.977 21.480 1.00 29.78 127 GLU B N 1
ATOM 2806 C CA . GLU B 1 134 ? 33.152 56.444 21.873 1.00 30.49 127 GLU B CA 1
ATOM 2807 C C . GLU B 1 134 ? 33.909 56.013 20.614 1.00 31.05 127 GLU B C 1
ATOM 2808 O O . GLU B 1 134 ? 34.471 54.914 20.538 1.00 30.84 127 GLU B O 1
ATOM 2814 N N . VAL B 1 135 ? 33.922 56.909 19.633 1.00 29.38 128 VAL B N 1
ATOM 2815 C CA . VAL B 1 135 ? 34.547 56.655 18.346 1.00 30.21 128 VAL B CA 1
ATOM 2816 C C . VAL B 1 135 ? 36.008 56.202 18.427 1.00 30.76 128 VAL B C 1
ATOM 2817 O O . VAL B 1 135 ? 36.474 55.476 17.565 1.00 29.15 128 VAL B O 1
ATOM 2821 N N . HIS B 1 136 ? 36.719 56.625 19.466 1.00 33.07 129 HIS B N 1
ATOM 2822 C CA . HIS B 1 136 ? 38.112 56.244 19.645 1.00 36.27 129 HIS B CA 1
ATOM 2823 C C . HIS B 1 136 ? 38.285 54.748 19.906 1.00 38.67 129 HIS B C 1
ATOM 2824 O O . HIS B 1 136 ? 39.406 54.255 19.895 1.00 39.38 129 HIS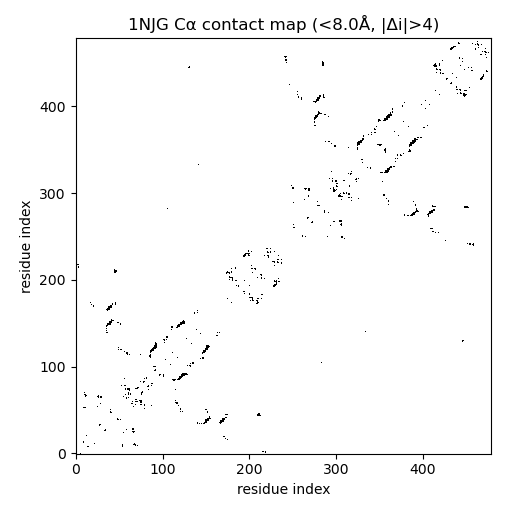 B O 1
ATOM 2831 N N . MET B 1 137 ? 37.181 54.037 20.131 1.00 40.56 130 MET B N 1
ATOM 2832 C CA . MET B 1 137 ? 37.224 52.603 20.401 1.00 42.17 130 MET B CA 1
ATOM 2833 C C . MET B 1 137 ? 37.115 51.717 19.161 1.00 43.49 130 MET B C 1
ATOM 2834 O O . MET B 1 137 ? 37.265 50.498 19.260 1.00 44.85 130 MET B O 1
ATOM 2839 N N . LEU B 1 138 ? 36.847 52.321 18.007 1.00 43.57 131 LEU B N 1
ATOM 2840 C CA . LEU B 1 138 ? 36.704 51.586 16.744 1.00 43.99 131 LEU B CA 1
ATOM 2841 C C . LEU B 1 138 ? 37.831 50.601 16.394 1.00 47.13 131 LEU B C 1
ATOM 2842 O O . LEU B 1 138 ? 38.968 50.754 16.846 1.00 44.92 131 LEU B O 1
ATOM 2847 N N . SER B 1 139 ? 37.491 49.596 15.580 1.00 50.93 132 SER B N 1
ATOM 2848 C CA . SER B 1 139 ? 38.442 48.585 15.103 1.00 54.32 132 SER B CA 1
ATOM 2849 C C . SER B 1 139 ? 39.568 49.331 14.390 1.00 56.45 132 SER B C 1
ATOM 2850 O O . SER B 1 139 ? 39.349 50.411 13.841 1.00 56.37 132 SER B O 1
ATOM 2853 N N . ARG B 1 140 ? 40.772 48.772 14.408 1.00 59.28 133 ARG B N 1
ATOM 2854 C CA . ARG B 1 140 ? 41.900 49.398 13.724 1.00 61.81 133 ARG B CA 1
ATOM 2855 C C . ARG B 1 140 ? 41.485 49.406 12.266 1.00 62.96 133 ARG B C 1
ATOM 2856 O O . ARG B 1 140 ? 41.863 50.270 11.469 1.00 63.39 133 ARG B O 1
ATOM 2864 N N . HIS B 1 141 ? 40.686 48.400 11.950 1.00 64.38 134 HIS B N 1
ATOM 2865 C CA . HIS B 1 141 ? 40.129 48.174 10.632 1.00 65.79 134 HIS B CA 1
ATOM 2866 C C . HIS B 1 141 ? 39.148 49.305 10.360 1.00 66.32 134 HIS B C 1
ATOM 2867 O O . HIS B 1 141 ? 39.333 50.126 9.451 1.00 66.10 134 HIS B O 1
ATOM 2874 N N . SER B 1 142 ? 38.108 49.328 11.187 1.00 66.17 135 SER B N 1
ATOM 2875 C CA . SER B 1 142 ? 37.038 50.307 11.110 1.00 65.70 135 SER B CA 1
ATOM 2876 C C . SER B 1 142 ? 37.446 51.785 11.187 1.00 65.31 135 SER B C 1
ATOM 2877 O O . SER B 1 142 ? 36.645 52.648 10.840 1.00 64.99 135 SER B O 1
ATOM 2880 N N . PHE B 1 143 ? 38.670 52.087 11.627 1.00 64.82 136 PHE B N 1
ATOM 2881 C CA . PHE B 1 143 ? 39.123 53.482 11.734 1.00 63.53 136 PHE B CA 1
ATOM 2882 C C . PHE B 1 143 ? 39.633 54.078 10.423 1.00 63.78 136 PHE B C 1
ATOM 2883 O O . PHE B 1 143 ? 39.548 55.290 10.230 1.00 63.95 136 PHE B O 1
ATOM 2891 N N . ASN B 1 144 ? 40.193 53.271 9.524 1.00 63.95 137 ASN B N 1
ATOM 2892 C CA . ASN B 1 144 ? 40.643 53.858 8.264 1.00 62.78 137 ASN B CA 1
ATOM 2893 C C . ASN B 1 144 ? 39.448 53.870 7.322 1.00 61.90 137 ASN B C 1
ATOM 2894 O O . ASN B 1 144 ? 39.467 54.526 6.282 1.00 62.06 137 ASN B O 1
ATOM 2899 N N . ALA B 1 145 ? 38.399 53.158 7.728 1.00 59.98 138 ALA B N 1
ATOM 2900 C CA . ALA B 1 145 ? 37.160 53.075 6.972 1.00 59.30 138 ALA B CA 1
ATOM 2901 C C . ALA B 1 145 ? 36.384 54.381 7.117 1.00 59.25 138 ALA B C 1
ATOM 2902 O O . ALA B 1 145 ? 35.700 54.808 6.191 1.00 60.12 138 ALA B O 1
ATOM 2904 N N . LEU B 1 146 ? 36.499 55.006 8.287 1.00 59.12 139 LEU B N 1
ATOM 2905 C CA . LEU B 1 146 ? 35.814 56.264 8.572 1.00 59.15 139 LEU B CA 1
ATOM 2906 C C . LEU B 1 146 ? 36.650 57.405 8.014 1.00 59.95 139 LEU B C 1
ATOM 2907 O O . LEU B 1 146 ? 36.158 58.247 7.260 1.00 59.00 139 LEU B O 1
ATOM 2912 N N . LEU B 1 147 ? 37.924 57.425 8.397 1.00 61.92 140 LEU B N 1
ATOM 2913 C CA . LEU B 1 147 ? 38.838 58.462 7.934 1.00 63.41 140 LEU B CA 1
ATOM 2914 C C . LEU B 1 147 ? 38.843 58.520 6.417 1.00 63.70 140 LEU B C 1
ATOM 2915 O O . LEU B 1 147 ? 38.851 59.600 5.824 1.00 63.50 140 LEU B O 1
ATOM 2920 N N . LYS B 1 148 ? 38.866 57.352 5.787 1.00 64.25 141 LYS B N 1
ATOM 2921 C CA . LYS B 1 148 ? 38.881 57.310 4.337 1.00 66.01 141 LYS B CA 1
ATOM 2922 C C . LYS B 1 148 ? 37.560 57.862 3.826 1.00 66.38 141 LYS B C 1
ATOM 2923 O O . LYS B 1 148 ? 37.506 58.511 2.779 1.00 66.90 141 LYS B O 1
ATOM 2929 N N . THR B 1 149 ? 36.492 57.603 4.573 1.00 65.52 142 THR B N 1
ATOM 2930 C CA . THR B 1 149 ? 35.179 58.103 4.200 1.00 64.61 142 THR B CA 1
ATOM 2931 C C . THR B 1 149 ? 35.092 59.604 4.498 1.00 64.64 142 THR B C 1
ATOM 2932 O O . THR B 1 149 ? 34.189 60.276 4.006 1.00 63.94 142 THR B O 1
ATOM 2936 N N . LEU B 1 150 ? 36.061 60.119 5.265 1.00 65.86 143 LEU B N 1
ATOM 2937 C CA . LEU B 1 150 ? 36.144 61.539 5.641 1.00 65.94 143 LEU B CA 1
ATOM 2938 C C . LEU B 1 150 ? 37.139 62.327 4.783 1.00 67.53 143 LEU B C 1
ATOM 2939 O O . LEU B 1 150 ? 36.989 63.529 4.618 1.00 67.52 143 LEU B O 1
ATOM 2944 N N . GLU B 1 151 ? 38.169 61.641 4.283 1.00 69.71 144 GLU B N 1
ATOM 2945 C CA . GLU B 1 151 ? 39.206 62.238 3.432 1.00 71.78 144 GLU B CA 1
ATOM 2946 C C . GLU B 1 151 ? 38.623 62.791 2.131 1.00 72.97 144 GLU B C 1
ATOM 2947 O O . GLU B 1 151 ? 38.934 63.927 1.737 1.00 72.69 144 GLU B O 1
ATOM 2953 N N . GLU B 1 152 ? 37.823 61.962 1.455 1.00 74.18 145 GLU B N 1
ATOM 2954 C CA . GLU B 1 152 ? 37.152 62.359 0.217 1.00 74.62 145 GLU B CA 1
ATOM 2955 C C . GLU B 1 152 ? 35.656 62.400 0.573 1.00 73.71 145 GLU B C 1
ATOM 2956 O O . GLU B 1 152 ? 34.887 61.474 0.328 1.00 73.59 145 GLU B O 1
ATOM 2962 N N . PRO B 1 153 ? 35.249 63.485 1.243 1.00 72.49 146 PRO B N 1
ATOM 2963 C CA . PRO B 1 153 ? 33.915 63.816 1.722 1.00 71.25 146 PRO B CA 1
ATOM 2964 C C . PRO B 1 153 ? 32.598 63.579 0.952 1.00 69.90 146 PRO B C 1
ATOM 2965 O O . PRO B 1 153 ? 32.347 64.121 -0.116 1.00 70.35 146 PRO B O 1
ATOM 2969 N N . PRO B 1 154 ? 31.812 62.638 1.456 1.00 68.62 147 PRO B N 1
ATOM 2970 C CA . PRO B 1 154 ? 30.516 62.289 0.911 1.00 67.39 147 PRO B CA 1
ATOM 2971 C C . PRO B 1 154 ? 29.678 63.558 0.876 1.00 67.50 147 PRO B C 1
ATOM 2972 O O . PRO B 1 154 ? 30.013 64.593 1.483 1.00 68.20 147 PRO B O 1
ATOM 2976 N N . GLU B 1 155 ? 28.573 63.481 0.167 1.00 66.89 148 GLU B N 1
ATOM 2977 C CA . GLU B 1 155 ? 27.761 64.656 0.068 1.00 65.55 148 GLU B CA 1
ATOM 2978 C C . GLU B 1 155 ? 26.533 64.560 0.931 1.00 63.34 148 GLU B C 1
ATOM 2979 O O . GLU B 1 155 ? 26.256 65.441 1.741 1.00 63.52 148 GLU B O 1
ATOM 2985 N N . HIS B 1 156 ? 25.802 63.474 0.763 1.00 60.75 149 HIS B N 1
ATOM 2986 C CA . HIS B 1 156 ? 24.589 63.272 1.523 1.00 58.65 149 HIS B CA 1
ATOM 2987 C C . HIS B 1 156 ? 24.787 62.642 2.896 1.00 56.33 149 HIS B C 1
ATOM 2988 O O . HIS B 1 156 ? 23.816 62.297 3.574 1.00 56.14 149 HIS B O 1
ATOM 2995 N N . VAL B 1 157 ? 26.042 62.506 3.310 1.00 52.23 150 VAL B N 1
ATOM 2996 C CA . VAL B 1 157 ? 26.346 61.914 4.603 1.00 48.18 150 VAL B CA 1
ATOM 2997 C C . VAL B 1 157 ? 26.926 62.919 5.596 1.00 44.94 150 VAL B C 1
ATOM 2998 O O . VAL B 1 157 ? 27.590 63.886 5.216 1.00 43.50 150 VAL B O 1
ATOM 3002 N N . LYS B 1 158 ? 26.655 62.676 6.874 1.00 40.35 151 LYS B N 1
ATOM 3003 C CA . LYS B 1 158 ? 27.157 63.519 7.950 1.00 37.21 151 LYS B CA 1
ATOM 3004 C C . LYS B 1 158 ? 27.613 62.612 9.085 1.00 35.49 151 LYS B C 1
ATOM 3005 O O . LYS B 1 158 ? 26.963 61.605 9.398 1.00 35.56 151 LYS B O 1
ATOM 3011 N N . PHE B 1 159 ? 28.747 62.948 9.685 1.00 33.04 152 PHE B N 1
ATOM 3012 C CA . PHE B 1 159 ? 29.265 62.154 10.791 1.00 30.36 152 PHE B CA 1
ATOM 3013 C C . PHE B 1 159 ? 29.268 62.925 12.096 1.00 26.97 152 PHE B C 1
ATOM 3014 O O . PHE B 1 159 ? 29.845 64.012 12.191 1.00 25.01 152 PHE B O 1
ATOM 3022 N N . LEU B 1 160 ? 28.606 62.363 13.099 1.00 24.63 153 LEU B N 1
ATOM 3023 C CA . LEU B 1 160 ? 28.580 62.994 14.412 1.00 24.42 153 LEU B CA 1
ATOM 3024 C C . LEU B 1 160 ? 29.289 62.018 15.338 1.00 22.63 153 LEU B C 1
ATOM 3025 O O . LEU B 1 160 ? 28.780 60.940 15.654 1.00 20.70 153 LEU B O 1
ATOM 3030 N N . LEU B 1 161 ? 30.494 62.397 15.743 1.00 23.28 154 LEU B N 1
ATOM 3031 C CA . LEU B 1 161 ? 31.319 61.553 16.595 1.00 24.33 154 LEU B CA 1
ATOM 3032 C C . LEU B 1 161 ? 31.317 62.026 18.043 1.00 24.08 154 LEU B C 1
ATOM 3033 O O . LEU B 1 161 ? 31.292 63.217 18.317 1.00 26.83 154 LEU B O 1
ATOM 3038 N N . ALA B 1 162 ? 31.343 61.082 18.971 1.00 24.09 155 ALA B N 1
ATOM 3039 C CA . ALA B 1 162 ? 31.363 61.419 20.388 1.00 24.83 155 ALA B CA 1
ATOM 3040 C C . ALA B 1 162 ? 32.475 60.623 21.083 1.00 26.55 155 ALA B C 1
ATOM 3041 O O . ALA B 1 162 ? 32.625 59.426 20.831 1.00 24.03 155 ALA B O 1
ATOM 3043 N N . THR B 1 163 ? 33.234 61.288 21.958 1.00 27.32 156 THR B N 1
ATOM 3044 C CA . THR B 1 163 ? 34.336 60.642 22.673 1.00 30.79 156 THR B CA 1
ATOM 3045 C C . THR B 1 163 ? 34.542 61.180 24.074 1.00 30.29 156 THR B C 1
ATOM 3046 O O . THR B 1 163 ? 34.255 62.337 24.353 1.00 30.06 156 THR B O 1
ATOM 3050 N N . THR B 1 164 ? 35.087 60.333 24.937 1.00 30.66 157 THR B N 1
ATOM 3051 C CA . THR B 1 164 ? 35.392 60.709 26.305 1.00 31.81 157 THR B CA 1
ATOM 3052 C C . THR B 1 164 ? 36.897 60.845 26.407 1.00 33.09 157 THR B C 1
ATOM 3053 O O . THR B 1 164 ? 37.418 61.201 27.456 1.00 33.57 157 THR B O 1
ATOM 3057 N N . ASP B 1 165 ? 37.590 60.557 25.311 1.00 34.93 158 ASP B N 1
ATOM 3058 C CA . ASP B 1 165 ? 39.043 60.619 25.299 1.00 35.10 158 ASP B CA 1
ATOM 3059 C C . ASP B 1 165 ? 39.560 61.058 23.923 1.00 34.71 158 ASP B C 1
ATOM 3060 O O . ASP B 1 165 ? 40.110 60.282 23.175 1.00 34.01 158 ASP B O 1
ATOM 3065 N N . PRO B 1 166 ? 39.286 62.302 23.547 1.00 35.83 159 PRO B N 1
ATOM 3066 C CA . PRO B 1 166 ? 39.679 62.950 22.299 1.00 36.75 159 PRO B CA 1
ATOM 3067 C C . PRO B 1 166 ? 41.150 62.784 21.900 1.00 37.81 159 PRO B C 1
ATOM 3068 O O . PRO B 1 166 ? 41.443 62.636 20.713 1.00 36.17 159 PRO B O 1
ATOM 3072 N N . GLN B 1 167 ? 42.058 62.815 22.877 1.00 39.86 160 GLN B N 1
ATOM 3073 C CA . GLN B 1 167 ? 43.472 62.683 22.604 1.00 42.80 160 GLN B CA 1
ATOM 3074 C C . GLN B 1 167 ? 43.818 61.311 22.037 1.00 42.80 160 GLN B C 1
ATOM 3075 O O . GLN B 1 167 ? 44.937 61.106 21.563 1.00 44.93 160 GLN B O 1
ATOM 3081 N N . LYS B 1 168 ? 42.872 60.376 22.079 1.00 40.67 161 LYS B N 1
ATOM 3082 C CA . LYS B 1 168 ? 43.112 59.027 21.576 1.00 38.57 161 LYS B CA 1
ATOM 3083 C C . LYS B 1 168 ? 42.827 58.900 20.093 1.00 36.60 161 LYS B C 1
ATOM 3084 O O . LYS B 1 168 ? 43.112 57.877 19.486 1.00 35.12 161 LYS B O 1
ATOM 3090 N N . LEU B 1 169 ? 42.237 59.936 19.509 1.00 34.73 162 LEU B N 1
ATOM 3091 C CA . LEU B 1 169 ? 41.911 59.900 18.084 1.00 32.77 162 LEU B CA 1
ATOM 3092 C C . LEU B 1 169 ? 43.075 60.343 17.215 1.00 34.00 162 LEU B C 1
ATOM 3093 O O . LEU B 1 169 ? 43.944 61.083 17.645 1.00 31.19 162 LEU B O 1
ATOM 3098 N N . PRO B 1 170 ? 43.155 59.795 16.004 1.00 35.68 163 PRO B N 1
ATOM 3099 C CA . PRO B 1 170 ? 44.202 60.141 15.049 1.00 37.60 163 PRO B CA 1
ATOM 3100 C C . PRO B 1 170 ? 44.277 61.665 14.829 1.00 37.80 163 PRO B C 1
ATOM 3101 O O . PRO B 1 170 ? 43.264 62.376 14.893 1.00 36.47 163 PRO B O 1
ATOM 3105 N N . VAL B 1 171 ? 45.489 62.159 14.603 1.00 38.13 164 VAL B N 1
ATOM 3106 C CA . VAL B 1 171 ? 45.684 63.577 14.361 1.00 38.51 164 VAL B CA 1
ATOM 3107 C C . VAL B 1 171 ? 44.941 63.868 13.073 1.00 40.28 164 VAL B C 1
ATOM 3108 O O . VAL B 1 171 ? 44.312 64.918 12.906 1.00 38.97 164 VAL B O 1
ATOM 3112 N N . THR B 1 172 ? 45.030 62.903 12.165 1.00 42.30 165 THR B N 1
ATOM 3113 C CA . THR B 1 172 ? 44.425 62.987 10.850 1.00 44.50 165 THR B CA 1
ATOM 3114 C C . THR B 1 172 ? 42.959 63.380 10.996 1.00 45.38 165 THR B C 1
ATOM 3115 O O . THR B 1 172 ? 42.491 64.299 10.323 1.00 47.23 165 THR B O 1
ATOM 3119 N N . ILE B 1 173 ? 42.253 62.706 11.903 1.00 43.31 166 ILE B N 1
ATOM 3120 C CA . ILE B 1 173 ? 40.842 62.976 12.151 1.00 42.41 166 ILE B CA 1
ATOM 3121 C C . ILE B 1 173 ? 40.541 64.241 12.960 1.00 39.95 166 ILE B C 1
ATOM 3122 O O . ILE B 1 173 ? 39.606 64.969 12.634 1.00 41.18 166 ILE B O 1
ATOM 3127 N N . LEU B 1 174 ? 41.318 64.489 14.011 1.00 36.75 167 LEU B N 1
ATOM 3128 C CA . LEU B 1 174 ? 41.120 65.655 14.863 1.00 36.35 167 LEU B CA 1
ATOM 3129 C C . LEU B 1 174 ? 41.101 66.984 14.125 1.00 38.97 167 LEU B C 1
ATOM 3130 O O . LEU B 1 174 ? 40.271 67.847 14.418 1.00 37.75 167 LEU B O 1
ATOM 3135 N N . SER B 1 175 ? 42.021 67.153 13.178 1.00 41.06 168 SER B N 1
ATOM 3136 C CA . SER B 1 175 ? 42.104 68.390 12.413 1.00 43.46 168 SER B CA 1
ATOM 3137 C C . SER B 1 175 ? 41.097 68.401 11.261 1.00 45.16 168 SER B C 1
ATOM 3138 O O . SER B 1 175 ? 41.136 69.277 10.393 1.00 46.27 168 SER B O 1
ATOM 3141 N N . ARG B 1 176 ? 40.192 67.425 11.269 1.00 45.40 169 ARG B N 1
ATOM 3142 C CA . ARG B 1 176 ? 39.157 67.302 10.249 1.00 46.64 169 ARG B CA 1
ATOM 3143 C C . ARG B 1 176 ? 37.796 67.702 10.770 1.00 46.40 169 ARG B C 1
ATOM 3144 O O . ARG B 1 176 ? 37.013 68.331 10.077 1.00 48.09 169 ARG B O 1
ATOM 3152 N N . CYS B 1 177 ? 37.504 67.295 11.992 1.00 46.51 170 CYS B N 1
ATOM 3153 C CA . CYS B 1 177 ? 36.221 67.593 12.580 1.00 44.37 170 CYS B CA 1
ATOM 3154 C C . CYS B 1 177 ? 36.223 68.881 13.354 1.00 42.92 170 CYS B C 1
ATOM 3155 O O . CYS B 1 177 ? 37.241 69.310 13.901 1.00 44.52 170 CYS B O 1
ATOM 3158 N N . LEU B 1 178 ? 35.050 69.487 13.386 1.00 41.78 171 LEU B N 1
ATOM 3159 C CA . LEU B 1 178 ? 34.817 70.699 14.132 1.00 41.64 171 LEU B CA 1
ATOM 3160 C C . LEU B 1 178 ? 34.556 70.116 15.523 1.00 41.24 171 LEU B C 1
ATOM 3161 O O . LEU B 1 178 ? 33.651 69.296 15.684 1.00 41.97 171 LEU B O 1
ATOM 3166 N N . GLN B 1 179 ? 35.349 70.499 16.519 1.00 40.43 172 GLN B N 1
ATOM 3167 C CA . GLN B 1 179 ? 35.151 69.948 17.849 1.00 41.05 172 GLN B CA 1
ATOM 3168 C C . GLN B 1 179 ? 34.395 70.854 18.819 1.00 40.39 172 GLN B C 1
ATOM 3169 O O . GLN B 1 179 ? 34.516 72.083 18.793 1.00 39.58 172 GLN B O 1
ATOM 3175 N N . PHE B 1 180 ? 33.606 70.213 19.673 1.00 37.68 173 PHE B N 1
ATOM 3176 C CA . PHE B 1 180 ? 32.810 70.893 20.686 1.00 36.21 173 PHE B CA 1
ATOM 3177 C C . PHE B 1 180 ? 33.100 70.203 22.016 1.00 35.77 173 PHE B C 1
ATOM 3178 O O . PHE B 1 180 ? 32.923 68.984 22.148 1.00 37.89 173 PHE B O 1
ATOM 3186 N N . HIS B 1 181 ? 33.562 70.974 22.994 1.00 33.06 174 HIS B N 1
ATOM 3187 C CA . HIS B 1 181 ? 33.897 70.411 24.298 1.00 32.61 174 HIS B CA 1
ATOM 3188 C C . HIS B 1 181 ? 32.793 70.717 25.284 1.00 30.34 174 HIS B C 1
ATOM 3189 O O . HIS B 1 181 ? 32.711 71.824 25.798 1.00 33.19 174 HIS B O 1
ATOM 3196 N N . LEU B 1 182 ? 31.931 69.745 25.532 1.00 28.48 175 LEU B N 1
ATOM 3197 C CA . LEU B 1 182 ? 30.852 69.940 26.480 1.00 28.64 175 LEU B CA 1
ATOM 3198 C C . LEU B 1 182 ? 31.432 69.765 27.869 1.00 31.44 175 LEU B C 1
ATOM 3199 O O . LEU B 1 182 ? 32.371 68.984 28.075 1.00 32.19 175 LEU B O 1
ATOM 3204 N N . LYS B 1 183 ? 30.875 70.490 28.826 1.00 32.37 176 LYS B N 1
ATOM 3205 C CA . LYS B 1 183 ? 31.392 70.442 30.183 1.00 35.13 176 LYS B CA 1
ATOM 3206 C C . LYS B 1 183 ? 30.331 70.099 31.210 1.00 34.34 176 LYS B C 1
ATOM 3207 O O . LYS B 1 183 ? 29.147 70.376 31.020 1.00 33.72 176 LYS B O 1
ATOM 3213 N N . ALA B 1 184 ? 30.760 69.475 32.297 1.00 34.68 177 ALA B N 1
ATOM 3214 C CA . ALA B 1 184 ? 29.832 69.096 33.350 1.00 36.05 177 ALA B CA 1
ATOM 3215 C C . ALA B 1 184 ? 29.199 70.361 33.917 1.00 35.28 177 ALA B C 1
ATOM 3216 O O . ALA B 1 184 ? 29.800 71.438 33.902 1.00 35.93 177 ALA B O 1
ATOM 3218 N N . LEU B 1 185 ? 27.975 70.233 34.396 1.00 36.42 178 LEU B N 1
ATOM 3219 C CA . LEU B 1 185 ? 27.277 71.368 34.969 1.00 38.26 178 LEU B CA 1
ATOM 3220 C C . LEU B 1 185 ? 27.661 71.453 36.441 1.00 40.72 178 LEU B C 1
ATOM 3221 O O . LEU B 1 185 ? 27.779 70.429 37.126 1.00 41.08 178 LEU B O 1
ATOM 3226 N N . ASP B 1 186 ? 27.871 72.671 36.927 1.00 44.45 179 ASP B N 1
ATOM 3227 C CA . ASP B 1 186 ? 28.206 72.855 38.332 1.00 45.63 179 ASP B CA 1
ATOM 3228 C C . ASP B 1 186 ? 26.916 72.631 39.133 1.00 46.23 179 ASP B C 1
ATOM 3229 O O . ASP B 1 186 ? 25.816 72.620 38.571 1.00 44.69 179 ASP B O 1
ATOM 3234 N N . VAL B 1 187 ? 27.053 72.439 40.439 1.00 46.54 180 VAL B N 1
ATOM 3235 C CA . VAL B 1 187 ? 25.900 72.192 41.296 1.00 47.13 180 VAL B CA 1
ATOM 3236 C C . VAL B 1 187 ? 24.780 73.215 41.095 1.00 46.25 180 VAL B C 1
ATOM 3237 O O . VAL B 1 187 ? 23.604 72.860 41.045 1.00 45.50 180 VAL B O 1
ATOM 3241 N N . GLU B 1 188 ? 25.153 74.483 40.982 1.00 45.57 181 GLU B N 1
ATOM 3242 C CA . GLU B 1 188 ? 24.180 75.556 40.796 1.00 46.88 181 GLU B CA 1
ATOM 3243 C C . GLU B 1 188 ? 23.275 75.401 39.568 1.00 45.50 181 GLU B C 1
ATOM 3244 O O . GLU B 1 188 ? 22.048 75.408 39.684 1.00 46.05 181 GLU B O 1
ATOM 3250 N N . GLN B 1 189 ? 23.881 75.277 38.392 1.00 43.90 182 GLN B N 1
ATOM 3251 C CA . GLN B 1 189 ? 23.110 75.128 37.164 1.00 42.42 182 GLN B CA 1
ATOM 3252 C C . GLN B 1 189 ? 22.130 73.971 37.289 1.00 40.86 182 GLN B C 1
ATOM 3253 O O . GLN B 1 189 ? 20.997 74.055 36.815 1.00 41.34 182 GLN B O 1
ATOM 3259 N N . ILE B 1 190 ? 22.560 72.894 37.939 1.00 40.20 183 ILE B N 1
ATOM 3260 C CA . ILE B 1 190 ? 21.696 71.729 38.100 1.00 39.81 183 ILE B CA 1
ATOM 3261 C C . ILE B 1 190 ? 20.588 71.949 39.124 1.00 40.62 183 ILE B C 1
ATOM 3262 O O . ILE B 1 190 ? 19.434 71.574 38.891 1.00 38.27 183 ILE B O 1
ATOM 3267 N N . ARG B 1 191 ? 20.941 72.551 40.258 1.00 42.81 184 ARG B N 1
ATOM 3268 C CA . ARG B 1 191 ? 19.959 72.812 41.303 1.00 45.69 184 ARG B CA 1
ATOM 3269 C C . ARG B 1 191 ? 18.879 73.733 40.741 1.00 45.97 184 ARG B C 1
ATOM 3270 O O . ARG B 1 191 ? 17.688 73.534 40.986 1.00 45.68 184 ARG B O 1
ATOM 3278 N N . HIS B 1 192 ? 19.305 74.732 39.971 1.00 46.68 185 HIS B N 1
ATOM 3279 C CA . HIS B 1 192 ? 18.376 75.683 39.370 1.00 48.54 185 HIS B CA 1
ATOM 3280 C C . HIS B 1 192 ? 17.391 75.012 38.408 1.00 47.23 185 HIS B C 1
ATOM 3281 O O . HIS B 1 192 ? 16.187 75.224 38.505 1.00 46.40 185 HIS B O 1
ATOM 3288 N N . GLN B 1 193 ? 17.897 74.215 37.472 1.00 46.63 186 GLN B N 1
ATOM 3289 C CA . GLN B 1 193 ? 17.017 73.549 36.518 1.00 46.58 186 GLN B CA 1
ATOM 3290 C C . GLN B 1 193 ? 16.060 72.602 37.226 1.00 47.12 186 GLN B C 1
ATOM 3291 O O . GLN B 1 193 ? 14.890 72.507 36.853 1.00 46.80 186 GLN B O 1
ATOM 3297 N N . LEU B 1 194 ? 16.554 71.899 38.245 1.00 47.11 187 LEU B N 1
ATOM 3298 C CA . LEU B 1 194 ? 15.705 70.981 38.997 1.00 47.84 187 LEU B CA 1
ATOM 3299 C C . LEU B 1 194 ? 14.598 71.785 39.669 1.00 48.44 187 LEU B C 1
ATOM 3300 O O . LEU B 1 194 ? 13.425 71.433 39.581 1.00 46.33 187 LEU B O 1
ATOM 3305 N N . GLU B 1 195 ? 14.976 72.872 40.334 1.00 50.77 188 GLU B N 1
ATOM 3306 C CA . GLU B 1 195 ? 14.000 73.719 41.009 1.00 54.55 188 GLU B CA 1
ATOM 3307 C C . GLU B 1 195 ? 12.943 74.191 40.012 1.00 54.79 188 GLU B C 1
ATOM 3308 O O . GLU B 1 195 ? 11.746 74.134 40.294 1.00 55.07 188 GLU B O 1
ATOM 3314 N N . HIS B 1 196 ? 13.393 74.657 38.848 1.00 55.11 189 HIS B N 1
ATOM 3315 C CA . HIS B 1 196 ? 12.483 75.131 37.814 1.00 55.75 189 HIS B CA 1
ATOM 3316 C C . HIS B 1 196 ? 11.593 73.995 37.318 1.00 55.19 189 HIS B C 1
ATOM 3317 O O . HIS B 1 196 ? 10.372 74.114 37.308 1.00 53.79 189 HIS B O 1
ATOM 3324 N N . ILE B 1 197 ? 12.211 72.894 36.907 1.00 55.84 190 ILE B N 1
ATOM 3325 C CA . ILE B 1 197 ? 11.463 71.757 36.391 1.00 57.20 190 ILE B CA 1
ATOM 3326 C C . ILE B 1 197 ? 10.345 71.290 37.320 1.00 58.51 190 ILE B C 1
ATOM 3327 O O . ILE B 1 197 ? 9.198 71.148 36.894 1.00 57.34 190 ILE B O 1
ATOM 3332 N N . LEU B 1 198 ? 10.677 71.052 38.585 1.00 59.78 191 LEU B N 1
ATOM 3333 C CA . LEU B 1 198 ? 9.692 70.584 39.555 1.00 60.98 191 LEU B CA 1
ATOM 3334 C C . LEU B 1 198 ? 8.584 71.593 39.846 1.00 62.12 191 LEU B C 1
ATOM 3335 O O . LEU B 1 198 ? 7.459 71.210 40.169 1.00 62.03 191 LEU B O 1
ATOM 3340 N N . ASN B 1 199 ? 8.897 72.879 39.735 1.00 63.49 192 ASN B N 1
ATOM 3341 C CA . ASN B 1 199 ? 7.896 73.910 39.986 1.00 65.04 192 ASN B CA 1
ATOM 3342 C C . ASN B 1 199 ? 6.872 73.965 38.877 1.00 65.61 192 ASN B C 1
ATOM 3343 O O . ASN B 1 199 ? 5.784 74.507 39.046 1.00 65.74 192 ASN B O 1
ATOM 3348 N N . GLU B 1 200 ? 7.217 73.408 37.730 1.00 66.77 193 GLU B N 1
ATOM 3349 C CA . GLU B 1 200 ? 6.267 73.414 36.649 1.00 68.29 193 GLU B CA 1
ATOM 3350 C C . GLU B 1 200 ? 5.536 72.098 36.566 1.00 69.87 193 GLU B C 1
ATOM 3351 O O . GLU B 1 200 ? 4.459 72.015 35.981 1.00 70.19 193 GLU B O 1
ATOM 3357 N N . GLU B 1 201 ? 6.120 71.048 37.116 1.00 70.14 194 GLU B N 1
ATOM 3358 C CA . GLU B 1 201 ? 5.407 69.793 37.092 1.00 71.05 194 GLU B CA 1
ATOM 3359 C C . GLU B 1 201 ? 4.591 69.850 38.374 1.00 71.06 194 GLU B C 1
ATOM 3360 O O . GLU B 1 201 ? 3.659 69.069 38.582 1.00 71.65 194 GLU B O 1
ATOM 3366 N N . HIS B 1 202 ? 4.928 70.843 39.197 1.00 70.05 195 HIS B N 1
ATOM 3367 C CA . HIS B 1 202 ? 4.283 71.070 40.482 1.00 69.15 195 HIS B CA 1
ATOM 3368 C C . HIS B 1 202 ? 4.613 69.927 41.418 1.00 68.39 195 HIS B C 1
ATOM 3369 O O . HIS B 1 202 ? 3.758 69.108 41.754 1.00 68.58 195 HIS B O 1
ATOM 3376 N N . ILE B 1 203 ? 5.874 69.883 41.829 1.00 67.65 196 ILE B N 1
ATOM 3377 C CA . ILE B 1 203 ? 6.369 68.853 42.727 1.00 66.98 196 ILE B CA 1
ATOM 3378 C C . ILE B 1 203 ? 6.976 69.537 43.954 1.00 66.71 196 ILE B C 1
ATOM 3379 O O . ILE B 1 203 ? 7.901 70.342 43.839 1.00 65.32 196 ILE B O 1
ATOM 3384 N N . ALA B 1 204 ? 6.423 69.224 45.123 1.00 66.55 197 ALA B N 1
ATOM 3385 C CA . ALA B 1 204 ? 6.863 69.798 46.392 1.00 66.84 197 ALA B CA 1
ATOM 3386 C C . ALA B 1 204 ? 8.325 69.496 46.663 1.00 67.41 197 ALA B C 1
ATOM 3387 O O . ALA B 1 204 ? 8.857 68.512 46.152 1.00 66.40 197 ALA B O 1
ATOM 3389 N N . HIS B 1 205 ? 8.988 70.321 47.467 1.00 67.93 198 HIS B N 1
ATOM 3390 C CA . HIS B 1 205 ? 10.385 70.031 47.753 1.00 68.94 198 HIS B CA 1
ATOM 3391 C C . HIS B 1 205 ? 11.114 70.835 48.811 1.00 69.97 198 HIS B C 1
ATOM 3392 O O . HIS B 1 205 ? 10.704 71.929 49.203 1.00 69.76 198 HIS B O 1
ATOM 3399 N N . GLU B 1 206 ? 12.224 70.272 49.261 1.00 71.26 199 GLU B N 1
ATOM 3400 C CA . GLU B 1 206 ? 13.034 70.937 50.255 1.00 73.90 199 GLU B CA 1
ATOM 3401 C C . GLU B 1 206 ? 14.404 71.182 49.642 1.00 74.57 199 GLU B C 1
ATOM 3402 O O . GLU B 1 206 ? 15.064 70.252 49.175 1.00 74.67 199 GLU B O 1
ATOM 3408 N N . PRO B 1 207 ? 14.827 72.454 49.600 1.00 74.96 200 PRO B N 1
ATOM 3409 C CA . PRO B 1 207 ? 16.120 72.847 49.043 1.00 75.40 200 PRO B CA 1
ATOM 3410 C C . PRO B 1 207 ? 17.289 71.892 49.294 1.00 75.45 200 PRO B C 1
ATOM 3411 O O . PRO B 1 207 ? 17.989 71.523 48.349 1.00 76.45 200 PRO B O 1
ATOM 3415 N N . ARG B 1 208 ? 17.514 71.497 50.546 1.00 74.38 201 ARG B N 1
ATOM 3416 C CA . ARG B 1 208 ? 18.602 70.569 50.844 1.00 72.54 201 ARG B CA 1
ATOM 3417 C C . ARG B 1 208 ? 18.600 69.446 49.816 1.00 70.52 201 ARG B C 1
ATOM 3418 O O . ARG B 1 208 ? 19.637 69.099 49.258 1.00 71.26 201 ARG B O 1
ATOM 3426 N N . ALA B 1 209 ? 17.416 68.894 49.572 1.00 68.09 202 ALA B N 1
ATOM 3427 C CA . ALA B 1 209 ? 17.242 67.796 48.633 1.00 66.40 202 ALA B CA 1
ATOM 3428 C C . ALA B 1 209 ? 17.860 68.063 47.263 1.00 65.28 202 ALA B C 1
ATOM 3429 O O . ALA B 1 209 ? 18.771 67.351 46.834 1.00 64.92 202 ALA B O 1
ATOM 3431 N N . LEU B 1 210 ? 17.364 69.088 46.579 1.00 63.23 203 LEU B N 1
ATOM 3432 C CA . LEU B 1 210 ? 17.861 69.420 45.257 1.00 61.49 203 LEU B CA 1
ATOM 3433 C C . LEU B 1 210 ? 19.360 69.671 45.282 1.00 61.19 203 LEU B C 1
ATOM 3434 O O . LEU B 1 210 ? 20.066 69.296 44.348 1.00 60.77 203 LEU B O 1
ATOM 3439 N N . GLN B 1 211 ? 19.849 70.314 46.339 1.00 60.55 204 GLN B N 1
ATOM 3440 C CA . GLN B 1 211 ? 21.285 70.563 46.451 1.00 59.95 204 GLN B CA 1
ATOM 3441 C C . GLN B 1 211 ? 21.966 69.192 46.512 1.00 57.98 204 GLN B C 1
ATOM 3442 O O . GLN B 1 211 ? 23.068 69.008 45.993 1.00 56.26 204 GLN B O 1
ATOM 3448 N N . LEU B 1 212 ? 21.292 68.232 47.144 1.00 56.95 205 LEU B N 1
ATOM 3449 C CA . LEU B 1 212 ? 21.809 66.867 47.256 1.00 56.59 205 LEU B CA 1
ATOM 3450 C C . LEU B 1 212 ? 21.789 66.242 45.867 1.00 55.82 205 LEU B C 1
ATOM 3451 O O . LEU B 1 212 ? 22.807 65.735 45.390 1.00 56.09 205 LEU B O 1
ATOM 3456 N N . LEU B 1 213 ? 20.620 66.286 45.230 1.00 54.08 206 LEU B N 1
ATOM 3457 C CA . LEU B 1 213 ? 20.444 65.758 43.879 1.00 53.39 206 LEU B CA 1
ATOM 3458 C C . LEU B 1 213 ? 21.507 66.323 42.934 1.00 53.95 206 LEU B C 1
ATOM 3459 O O . LEU B 1 213 ? 22.120 65.585 42.161 1.00 54.93 206 LEU B O 1
ATOM 3464 N N . ALA B 1 214 ? 21.718 67.635 43.011 1.00 53.60 207 ALA B N 1
ATOM 3465 C CA . ALA B 1 214 ? 22.692 68.326 42.174 1.00 54.39 207 ALA B CA 1
ATOM 3466 C C . ALA B 1 214 ? 24.088 67.735 42.347 1.00 54.81 207 ALA B C 1
ATOM 3467 O O . ALA B 1 214 ? 24.745 67.355 41.368 1.00 53.41 207 ALA B O 1
ATOM 3469 N N . ARG B 1 215 ? 24.538 67.673 43.599 1.00 54.27 208 ARG B N 1
ATOM 3470 C CA . ARG B 1 215 ? 25.851 67.128 43.921 1.00 54.43 208 ARG B CA 1
ATOM 3471 C C . ARG B 1 215 ? 25.887 65.645 43.614 1.00 52.28 208 ARG B C 1
ATOM 3472 O O . ARG B 1 215 ? 26.922 65.114 43.238 1.00 51.65 208 ARG B O 1
ATOM 3480 N N . ALA B 1 216 ? 24.743 64.989 43.766 1.00 51.62 209 ALA B N 1
ATOM 3481 C CA . ALA B 1 216 ? 24.639 63.563 43.506 1.00 52.06 209 ALA B CA 1
ATOM 3482 C C . ALA B 1 216 ? 24.868 63.232 42.033 1.00 51.57 209 ALA B C 1
ATOM 3483 O O . ALA B 1 216 ? 25.368 62.158 41.706 1.00 51.85 209 ALA B O 1
ATOM 3485 N N . ALA B 1 217 ? 24.523 64.163 41.147 1.00 50.89 210 ALA B N 1
ATOM 3486 C CA . ALA B 1 217 ? 24.651 63.935 39.710 1.00 49.37 210 ALA B CA 1
ATOM 3487 C C . ALA B 1 217 ? 25.995 64.272 39.038 1.00 49.60 210 ALA B C 1
ATOM 3488 O O . ALA B 1 217 ? 26.155 64.084 37.832 1.00 49.17 210 ALA B O 1
ATOM 3490 N N . GLU B 1 218 ? 26.957 64.770 39.799 1.00 50.43 211 GLU B N 1
ATOM 3491 C CA . GLU B 1 218 ? 28.279 65.074 39.248 1.00 53.07 211 GLU B CA 1
ATOM 3492 C C . GLU B 1 218 ? 28.361 65.708 37.858 1.00 52.40 211 GLU B C 1
ATOM 3493 O O . GLU B 1 218 ? 29.017 65.162 36.968 1.00 52.57 211 GLU B O 1
ATOM 3499 N N . GLY B 1 219 ? 27.713 66.854 37.677 1.00 51.01 212 GLY B N 1
ATOM 3500 C CA . GLY B 1 219 ? 27.772 67.553 36.403 1.00 49.48 212 GLY B CA 1
ATOM 3501 C C . GLY B 1 219 ? 26.882 67.076 35.271 1.00 48.80 212 GLY B C 1
ATOM 3502 O O . GLY B 1 219 ? 27.056 67.516 34.135 1.00 50.66 212 GLY B O 1
ATOM 3503 N N . SER B 1 220 ? 25.922 66.203 35.560 1.00 47.03 213 SER B N 1
ATOM 3504 C CA . SER B 1 220 ? 25.041 65.689 34.517 1.00 44.64 213 SER B CA 1
ATOM 3505 C C . SER B 1 220 ? 23.566 65.943 34.764 1.00 44.99 213 SER B C 1
ATOM 3506 O O . SER B 1 220 ? 23.016 65.533 35.787 1.00 45.48 213 SER B O 1
ATOM 3509 N N . LEU B 1 221 ? 22.918 66.593 33.805 1.00 45.58 214 LEU B N 1
ATOM 3510 C CA . LEU B 1 221 ? 21.496 66.879 33.921 1.00 46.39 214 LEU B CA 1
ATOM 3511 C C . LEU B 1 221 ? 20.663 65.664 33.518 1.00 47.34 214 LEU B C 1
ATOM 3512 O O . LEU B 1 221 ? 19.466 65.633 33.774 1.00 47.41 214 LEU B O 1
ATOM 3517 N N . ARG B 1 222 ? 21.283 64.672 32.874 1.00 50.51 215 ARG B N 1
ATOM 3518 C CA . ARG B 1 222 ? 20.550 63.452 32.485 1.00 53.14 215 ARG B CA 1
ATOM 3519 C C . ARG B 1 222 ? 20.346 62.654 33.758 1.00 52.34 215 ARG B C 1
ATOM 3520 O O . ARG B 1 222 ? 19.233 62.222 34.081 1.00 51.20 215 ARG B O 1
ATOM 3528 N N . ASP B 1 223 ? 21.449 62.466 34.476 1.00 51.38 216 ASP B N 1
ATOM 3529 C CA . ASP B 1 223 ? 21.429 61.705 35.710 1.00 51.94 216 ASP B CA 1
ATOM 3530 C C . ASP B 1 223 ? 20.583 62.355 36.782 1.00 51.39 216 ASP B C 1
ATOM 3531 O O . ASP B 1 223 ? 19.735 61.695 37.366 1.00 51.43 216 ASP B O 1
ATOM 3536 N N . ALA B 1 224 ? 20.801 63.642 37.041 1.00 52.25 217 ALA B N 1
ATOM 3537 C CA . ALA B 1 224 ? 20.020 64.343 38.055 1.00 51.93 217 ALA B CA 1
ATOM 3538 C C . ALA B 1 224 ? 18.533 64.142 37.786 1.00 51.14 217 ALA B C 1
ATOM 3539 O O . ALA B 1 224 ? 17.738 64.009 38.715 1.00 50.51 217 ALA B O 1
ATOM 3541 N N . LEU B 1 225 ? 18.169 64.108 36.508 1.00 51.57 218 LEU B N 1
ATOM 3542 C CA . LEU B 1 225 ? 16.782 63.932 36.100 1.00 52.23 218 LEU B CA 1
ATOM 3543 C C . LEU B 1 225 ? 16.279 62.528 36.388 1.00 52.78 218 LEU B C 1
ATOM 3544 O O . LEU B 1 225 ? 15.087 62.324 36.617 1.00 52.49 218 LEU B O 1
ATOM 3549 N N . SER B 1 226 ? 17.189 61.560 36.368 1.00 53.32 219 SER B N 1
ATOM 3550 C CA . SER B 1 226 ? 16.826 60.174 36.634 1.00 54.94 219 SER B CA 1
ATOM 3551 C C . SER B 1 226 ? 16.842 59.946 38.139 1.00 55.23 219 SER B C 1
ATOM 3552 O O . SER B 1 226 ? 16.109 59.108 38.653 1.00 55.64 219 SER B O 1
ATOM 3555 N N . LEU B 1 227 ? 17.683 60.701 38.839 1.00 56.34 220 LEU B N 1
ATOM 3556 C CA . LEU B 1 227 ? 17.786 60.600 40.290 1.00 57.13 220 LEU B CA 1
ATOM 3557 C C . LEU B 1 227 ? 16.591 61.289 40.935 1.00 57.96 220 LEU B C 1
ATOM 3558 O O . LEU B 1 227 ? 16.225 60.975 42.062 1.00 58.80 220 LEU B O 1
ATOM 3563 N N . THR B 1 228 ? 15.988 62.231 40.218 1.00 59.07 221 THR B N 1
ATOM 3564 C CA . THR B 1 228 ? 14.822 62.944 40.725 1.00 59.76 221 THR B CA 1
ATOM 3565 C C . THR B 1 228 ? 13.606 62.034 40.588 1.00 61.55 221 THR B C 1
ATOM 3566 O O . THR B 1 228 ? 12.786 61.945 41.496 1.00 61.71 221 THR B O 1
ATOM 3570 N N . ASP B 1 229 ? 13.500 61.362 39.445 1.00 63.25 222 ASP B N 1
ATOM 3571 C CA . ASP B 1 229 ? 12.392 60.447 39.186 1.00 65.24 222 ASP B CA 1
ATOM 3572 C C . ASP B 1 229 ? 12.430 59.265 40.144 1.00 66.33 222 ASP B C 1
ATOM 3573 O O . ASP B 1 229 ? 11.389 58.726 40.514 1.00 65.89 222 ASP B O 1
ATOM 3578 N N . GLN B 1 230 ? 13.638 58.860 40.525 1.00 67.35 223 GLN B N 1
ATOM 3579 C CA . GLN B 1 230 ? 13.830 57.754 41.455 1.00 68.90 223 GLN B CA 1
ATOM 3580 C C . GLN B 1 230 ? 13.636 58.276 42.881 1.00 69.30 223 GLN B C 1
ATOM 3581 O O . GLN B 1 230 ? 13.211 57.533 43.759 1.00 69.68 223 GLN B O 1
ATOM 3587 N N . ALA B 1 231 ? 13.962 59.549 43.109 1.00 70.02 224 ALA B N 1
ATOM 3588 C CA . ALA B 1 231 ? 13.812 60.166 44.430 1.00 70.04 224 ALA B CA 1
ATOM 3589 C C . ALA B 1 231 ? 12.332 60.341 44.723 1.00 70.10 224 ALA B C 1
ATOM 3590 O O . ALA B 1 231 ? 11.920 60.434 45.877 1.00 70.29 224 ALA B O 1
ATOM 3592 N N . ILE B 1 232 ? 11.547 60.388 43.653 1.00 70.35 225 ILE B N 1
ATOM 3593 C CA . ILE B 1 232 ? 10.104 60.526 43.738 1.00 71.38 225 ILE B CA 1
ATOM 3594 C C . ILE B 1 232 ? 9.618 59.198 44.300 1.00 72.64 225 ILE B C 1
ATOM 3595 O O . ILE B 1 232 ? 8.627 59.133 45.030 1.00 72.37 225 ILE B O 1
ATOM 3600 N N . ALA B 1 233 ? 10.342 58.138 43.947 1.00 74.31 226 ALA B N 1
ATOM 3601 C CA . ALA B 1 233 ? 10.027 56.780 44.385 1.00 76.11 226 ALA B CA 1
ATOM 3602 C C . ALA B 1 233 ? 10.265 56.524 45.877 1.00 77.21 226 ALA B C 1
ATOM 3603 O O . ALA B 1 233 ? 9.376 56.018 46.553 1.00 77.34 226 ALA B O 1
ATOM 3605 N N . SER B 1 234 ? 11.448 56.860 46.391 1.00 78.81 227 SER B N 1
ATOM 3606 C CA . SER B 1 234 ? 11.741 56.643 47.806 1.00 79.91 227 SER B CA 1
ATOM 3607 C C . SER B 1 234 ? 10.545 57.194 48.589 1.00 80.60 227 SER B C 1
ATOM 3608 O O . SER B 1 234 ? 9.650 56.431 48.954 1.00 81.50 227 SER B O 1
ATOM 3611 N N . GLY B 1 235 ? 10.534 58.494 48.874 1.00 82.01 228 GLY B N 1
ATOM 3612 C CA . GLY B 1 235 ? 9.391 59.086 49.547 1.00 83.18 228 GLY B CA 1
ATOM 3613 C C . GLY B 1 235 ? 8.484 59.380 48.365 1.00 83.68 228 GLY B C 1
ATOM 3614 O O . GLY B 1 235 ? 8.916 60.016 47.403 1.00 83.37 228 GLY B O 1
ATOM 3615 N N . ASP B 1 236 ? 7.237 58.931 48.417 1.00 83.53 229 ASP B N 1
ATOM 3616 C CA . ASP B 1 236 ? 6.310 59.121 47.304 1.00 83.70 229 ASP B CA 1
ATOM 3617 C C . ASP B 1 236 ? 5.990 60.540 46.826 1.00 83.22 229 ASP B C 1
ATOM 3618 O O . ASP B 1 236 ? 5.493 61.388 47.589 1.00 83.30 229 ASP B O 1
ATOM 3623 N N . GLY B 1 237 ? 6.230 60.755 45.532 1.00 82.65 230 GLY B N 1
ATOM 3624 C CA . GLY B 1 237 ? 5.963 62.032 44.901 1.00 81.60 230 GLY B CA 1
ATOM 3625 C C . GLY B 1 237 ? 6.291 63.270 45.697 1.00 80.47 230 GLY B C 1
ATOM 3626 O O . GLY B 1 237 ? 5.402 64.055 45.988 1.00 80.18 230 GLY B O 1
ATOM 3627 N N . GLN B 1 238 ? 7.561 63.445 46.039 1.00 78.99 231 GLN B N 1
ATOM 3628 C CA . GLN B 1 238 ? 8.005 64.607 46.803 1.00 78.37 231 GLN B CA 1
ATOM 3629 C C . GLN B 1 238 ? 9.494 64.526 47.056 1.00 77.55 231 GLN B C 1
ATOM 3630 O O . GLN B 1 238 ? 10.017 63.522 47.547 1.00 77.10 231 GLN B O 1
ATOM 3636 N N . VAL B 1 239 ? 10.183 65.607 46.733 1.00 76.92 232 VAL B N 1
ATOM 3637 C CA . VAL B 1 239 ? 11.617 65.657 46.918 1.00 76.29 232 VAL B CA 1
ATOM 3638 C C . VAL B 1 239 ? 11.937 66.151 48.320 1.00 75.77 232 VAL B C 1
ATOM 3639 O O . VAL B 1 239 ? 12.324 67.301 48.512 1.00 75.81 232 VAL B O 1
ATOM 3643 N N . SER B 1 240 ? 11.762 65.272 49.301 1.00 76.25 233 SER B N 1
ATOM 3644 C CA . SER B 1 240 ? 12.030 65.609 50.693 1.00 76.50 233 SER B CA 1
ATOM 3645 C C . SER B 1 240 ? 13.444 65.235 51.101 1.00 76.41 233 SER B C 1
ATOM 3646 O O . SER B 1 240 ? 14.017 64.269 50.597 1.00 76.30 233 SER B O 1
ATOM 3649 N N . THR B 1 241 ? 13.994 66.015 52.021 1.00 76.58 234 THR B N 1
ATOM 3650 C CA . THR B 1 241 ? 15.337 65.797 52.528 1.00 76.84 234 THR B CA 1
ATOM 3651 C C . THR B 1 241 ? 15.697 64.308 52.572 1.00 76.65 234 THR B C 1
ATOM 3652 O O . THR B 1 241 ? 16.538 63.842 51.801 1.00 76.95 234 THR B O 1
ATOM 3656 N N . GLN B 1 242 ? 15.048 63.567 53.466 1.00 76.37 235 GLN B N 1
ATOM 3657 C CA . GLN B 1 242 ? 15.298 62.133 53.611 1.00 75.66 235 GLN B CA 1
ATOM 3658 C C . GLN B 1 242 ? 14.973 61.338 52.353 1.00 74.45 235 GLN B C 1
ATOM 3659 O O . GLN B 1 242 ? 15.562 60.287 52.121 1.00 73.39 235 GLN B O 1
ATOM 3665 N N . ALA B 1 243 ? 14.035 61.831 51.547 1.00 73.51 236 ALA B N 1
ATOM 3666 C CA . ALA B 1 243 ? 13.653 61.137 50.318 1.00 72.62 236 ALA B CA 1
ATOM 3667 C C . ALA B 1 243 ? 14.875 60.968 49.433 1.00 72.38 236 ALA B C 1
ATOM 3668 O O . ALA B 1 243 ? 15.188 59.873 48.964 1.00 71.80 236 ALA B O 1
ATOM 3670 N N . VAL B 1 244 ? 15.565 62.076 49.215 1.00 72.41 237 VAL B N 1
ATOM 3671 C CA . VAL B 1 244 ? 16.749 62.083 48.387 1.00 72.84 237 VAL B CA 1
ATOM 3672 C C . VAL B 1 244 ? 17.939 61.416 49.063 1.00 73.92 237 VAL B C 1
ATOM 3673 O O . VAL B 1 244 ? 18.662 60.661 48.422 1.00 73.96 237 VAL B O 1
ATOM 3677 N N . SER B 1 245 ? 18.129 61.678 50.354 1.00 74.84 238 SER B N 1
ATOM 3678 C CA . SER B 1 245 ? 19.242 61.097 51.100 1.00 74.84 238 SER B CA 1
ATOM 3679 C C . SER B 1 245 ? 19.023 59.599 51.327 1.00 74.51 238 SER B C 1
ATOM 3680 O O . SER B 1 245 ? 19.985 58.829 51.406 1.00 74.16 238 SER B O 1
ATOM 3683 N N . ALA B 1 246 ? 17.756 59.193 51.426 1.00 74.09 239 ALA B N 1
ATOM 3684 C CA . ALA B 1 246 ? 17.404 57.789 51.636 1.00 74.05 239 ALA B CA 1
ATOM 3685 C C . ALA B 1 246 ? 17.701 56.955 50.397 1.00 74.37 239 ALA B C 1
ATOM 3686 O O . ALA B 1 246 ? 18.520 56.035 50.442 1.00 74.77 239 ALA B O 1
ATOM 3688 N N . MET B 1 247 ? 17.037 57.266 49.288 1.00 74.16 240 MET B N 1
ATOM 3689 C CA . MET B 1 247 ? 17.281 56.512 48.070 1.00 73.89 240 MET B CA 1
ATOM 3690 C C . MET B 1 247 ? 18.719 56.757 47.627 1.00 73.58 240 MET B C 1
ATOM 3691 O O . MET B 1 247 ? 19.231 56.083 46.736 1.00 73.06 240 MET B O 1
ATOM 3696 N N . LEU B 1 248 ? 19.365 57.725 48.272 1.00 73.56 241 LEU B N 1
ATOM 3697 C CA . LEU B 1 248 ? 20.754 58.073 47.985 1.00 74.35 241 LEU B CA 1
ATOM 3698 C C . LEU B 1 248 ? 21.695 57.179 48.789 1.00 75.22 241 LEU B C 1
ATOM 3699 O O . LEU B 1 248 ? 22.527 56.471 48.223 1.00 74.60 241 LEU B O 1
ATOM 3704 N N . GLY B 1 249 ? 21.549 57.221 50.112 1.00 76.44 242 GLY B N 1
ATOM 3705 C CA . GLY B 1 249 ? 22.397 56.431 50.991 1.00 77.92 242 GLY B CA 1
ATOM 3706 C C . GLY B 1 249 ? 23.596 57.259 51.412 1.00 78.80 242 GLY B C 1
ATOM 3707 O O . GLY B 1 249 ? 24.739 56.804 51.355 1.00 79.06 242 GLY B O 1
ATOM 3708 N N . THR B 1 250 ? 23.328 58.486 51.844 1.00 79.69 243 THR B N 1
ATOM 3709 C CA . THR B 1 250 ? 24.382 59.404 52.243 1.00 80.50 243 THR B CA 1
ATOM 3710 C C . THR B 1 250 ? 24.123 60.024 53.613 1.00 81.05 243 THR B C 1
ATOM 3711 O O . THR B 1 250 ? 23.042 59.870 54.184 1.00 81.82 243 THR B O 1
#

B-factor: mean 47.62, std 17.07, range [15.79, 91.02]

GO terms:
  GO:0005515 protein binding (F, IPI)
  GO:0003689 DNA clamp loader activity (F, IDA)
  GO:0006261 DNA-templated DNA replication (P, IDA)
  GO:0042802 identical protein binding (F, IPI)
  GO:0030337 DNA polymerase processivity factor activity (F, IDA)
  GO:0016887 ATP hydrolysis activity (F, IDA)
  GO:0017111 ribonucleoside triphosphate phosphatase activity (F, IDA)
  GO:0043846 DNA polymerase III, clamp loader complex (C, IDA)
  GO:0006260 DNA replication (P, IMP)

Foldseek 3Di:
DAQLLVLQDLALVSDFDLVVVLVCLQVCQVPVNDAQEAEEEAAPQLCQVSVLLNSVQLQFAPVHRHRGRPCPDPQNVCSSVVNHPLEAEEELPDPVCLPVQLVCLQVVVLDDDRGQAREYEYEQVLSHDVRSQVSNLVCLVPPRPRYHYYYYHHDPVSHDVSVVVSHHYRYGWFDALVSLLVVVVVSCVVVVADADRVLSSLLSVVSVRHSSSSRVLQRLQCVQPPGHSDNVSRVCSVND/DLLLVLQDLFLVSDFDLVVVLVCLQVCQVVVVDAQEAEEEAAPQLCQVSVVLNCQQQCFQPVHNHRRRPCPDPQNVCSSVPHRPLAAEAELVDPVCLVVVQVCLQCVVQADPHGQAREYEYEQVLNHDPNSQVSVLVCQVPDGDRYHYYYYHHCVVSHDPSVVVRHDYRYRYFAALVSQLVVVVVSCVVVVFAEDSLQSSLLSVLSGRHNSRSSVLVVVLCVQPPRHRYPCSSCVVVVD

Sequence (479 aa):
QVLARKWRPQTFADVVGQEHVLTALANGLSLGRIHHAYLFSGTRGVGKTSIARLLAKGLNCETGITATPCGVCDNCREIEQGRFVDLIEIDAASRTKVEDTRDLLDNVQYAPARGRFKVYLIDEVHMLSRHSFNALLKTLEEPPEHVKFLLATTDPQKLPVTILSRCLQFHLKALDVEQIRHQLEHILNEEHIAHEPRALQLLARAAEGSLRDALSLTDQAIASGDGQVSTQAVSAMLGTVLARKWRPQTFADVVGQEHVLTALANGLSLGRIHHAYLFSGTRGVGKTSIARLLAKGLNCETGITATPCGVCDNCREIEQGRFVDLIEIDAASRTKVEDTRDLLDNVQYAPARGRFKVYLIDEVHMLSRHSFNALLKTLEEPPEHVKFLLATTDPQKLPVTILSRCLQFHLKALDVEQIRHQLEHILNEEHIAHEPRALQLLARAAEGSLRDALSLTDQAIASGDGQVSTQAVSAMLGT

Radius of gyration: 28.22 Å; Cα contacts (8 Å, |Δi|>4): 817; chains: 2; bounding box: 60×55×83 Å

Nearest PDB stru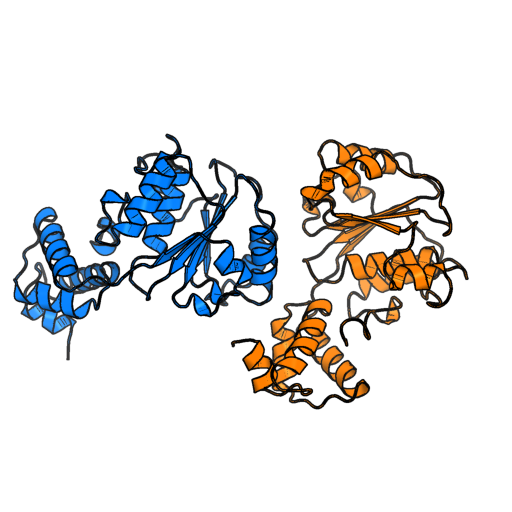ctures (foldseek):
  1njf-assembly4_D  TM=9.742E-01  e=2.605E-40  Escherichia coli
  8vap-assembly1_D  TM=9.315E-01  e=9.085E-38  Escherichia coli
  3glg-assembly2_H  TM=9.261E-01  e=6.519E-37  Escherichia coli K-12
  3glf-assembly2_G  TM=9.326E-01  e=4.166E-36  Escherichia coli K-12
  6vvo-assembly1_C  TM=8.660E-01  e=1.969E-14  Homo sapiens

InterPro domains:
  IPR001270 ClpA/B family [PR00300] (41-59)
  IPR001270 ClpA/B family [PR00300] (124-142)
  IPR003593 AAA+ ATPase domain [SM00382] (37-178)
  IPR008921 DNA polymerase III, clamp loader complex, gamma/delta/delta subunit, C-terminal [SSF48019] (243-366)
  IPR012763 DNA polymerase III, subunit gamma/ tau, N-terminal [TIGR02397] (3-356)
  IPR021029 DNA polymerase III, tau subunit, domain V [PF12170] (500-640)
  IPR022001 DNA polymerase III subunit tau, DnaB-binding domain IV [PF12168] (417-498)
  IPR022754 DNA polymerase III, gamma subunit, domain III [PF12169] (232-358)
  IPR027417 P-loop containing nucleoside triphosphate hydrolase [G3DSA:3.40.50.300] (1-177)
  IPR027417 P-loop containing nucleoside triphosphate hydrolase [SSF52540] (35-221)
  IPR038249 DNA polymerase III, tau subunit, domain V superfamily [G3DSA:3.30.300.150] (498-625)
  IPR045085 DNA polymerase III, subunit gamma/tau, helical lid domain [PF22608] (182-230)
  IPR045085 DNA polymerase III, subunit gamma/tau, helical lid domain [cd18137] (178-242)
  IPR050238 DNA Replication and Repair Clamp Loader Complex [PTHR11669] (7-292)

Organism: Escherichia coli (strain K12) (NCBI:txid83333)

Solvent-accessible surface area: 23702 Å² total; per-residue (Å²): 197,79,12,32,150,115,65,61,35,69,24,10,86,80,24,31,18,22,141,163,9,25,78,44,4,25,73,13,7,77,116,60,178,37,88,92,1,6,0,0,6,16,93,210,4,17,13,14,38,24,3,0,38,4,0,0,2,0,0,0,0,92,104,19,67,28,12,96,13,50,14,114,17,83,6,0,137,24,0,27,100,39,154,13,75,0,5,24,83,8,50,17,42,28,212,110,99,56,113,64,7,73,72,35,2,28,60,9,85,89,74,30,83,112,8,94,24,11,0,0,4,0,45,28,0,32,86,13,60,84,27,3,18,68,13,0,33,136,16,12,82,65,36,6,138,101,1,13,4,0,0,0,0,52,49,33,166,145,6,51,107,61,0,51,87,93,15,67,45,12,104,9,138,64,20,88,52,98,69,1,63,115,38,1,50,78,4,0,76,105,40,170,39,51,46,75,113,160,0,3,47,28,0,2,147,25,7,155,10,7,37,121,61,0,10,33,36,1,26,97,0,36,69,62,21,140,52,90,0,22,26,144,4,0,58,58,48,78,30,206,111,12,29,184,135,60,59,25,65,24,8,98,76,23,30,25,23,104,151,5,19,64,50,5,23,84,15,7,84,135,55,190,42,77,78,3,7,0,0,4,18,61,104,20,16,16,12,38,17,3,0,46,6,0,0,2,0,0,2,0,99,104,20,64,32,14,98,5,49,25,107,20,66,7,0,114,43,3,48,105,58,165,7,96,0,16,21,94,11,45,9,36,15,97,96,107,59,118,78,9,96,86,45,4,88,65,11,71,134,78,32,62,117,5,79,26,6,0,0,3,0,42,12,0,30,72,15,41,232,105,1,26,82,22,1,20,125,17,18,87,154,68,20,133,75,3,9,5,0,0,0,0,34,34,28,173,130,9,51,121,45,0,55,86,128,12,78,51,11,98,6,133,56,16,76,44,101,67,0,51,97,34,1,66,85,2,0,83,107,50,161,34,62,56,83,85,147,0,3,50,35,0,2,154,16,2,58,8,2,28,117,45,0,10,42,8,0,38,74,0,39,78,54,29,128,48,81,0,32,55,145,4,0,30,66,38,41,68,142